Protein AF-A0A2E4YBN7-F1 (afdb_monomer_lite)

Foldseek 3Di:
DPPLVVLLLVQCVVLVVQANQGFLLLFAAKEAELLLQWIGSHPQFDIDHQDPVVCVVALLSSRQPPVSLVCLVCSSVNHHDPRCVQQVCQFPPPPAPDSTGGDVRSSVCSDPLNVVCVCVSRVDHSNPSGQHQYYEYALELDAQWDFVPDALQQYVVRVVVCVVVNFAADPVRDTDNHVVVCVVVSSHGDPDDSVPRSNVVSCVVVCVVRVQSHQEYEYETHALLVDPVSVVVLVVLLVQAHQRYAYEYEHQLADPDVVSLVSVLVSQQSQFDFAKDFDQVDQDPVVRGRIDRGGSYNAYEYEHEFLAADPLRCVSIPSDDRVSSLVSVVCSLVSDQGYAYEYEYDDDPSSVVGVVVVVVSLVVCCVCRAQVNDDWDWAFYDADPNDGDHTDTDHRHGRRHYDDDPPVDPD

pLDDT: mean 93.5, std 8.72, range [34.78, 98.75]

Radius of gyration: 22.35 Å; chains: 1; bounding box: 68×53×53 Å

Secondary structure (DSSP, 8-state):
---HHHHHHHHHHHHHHH-TT--THHHHEEEEETTTTEEESSSSSPPEE--HHHHHH-GGGGT--HHHHHHHHHHHHT---GGGHHHHHHHHSSS--TT-PPPHHHHHHHSGGGGGGHHHHHHS-TT--PPPSEEEEE-----S-EETT--TTT-HHHHHHHHHH--EE-TTS-EES-HHHHHHTT-SPPSS-GGG-HHHHHHHHHHHHHTTT--EEEEESS-GGG-HHHHHHHHHHHHS-EEEEEEEEEE-S--S-HHHHHHHHHHHHHHH--EEEE-TTS-BTTTTBSEEEE-SEEEEEEEEE-SSSHHHHHHHEET--HHHHHHHHHHHHHH-SS-EEEEE----TTTGGGHHHHHHHHHHHHHHHSGGG--PEEE-PPPBTTB-PPPEEE-----EEEE----S---

Sequence (411 aa):
MANYDDDAKLTRDKLNSLSPSMCMAKWLQVSLHLPQGRTHSCYHPPSHPIPLAELKKDPNALHNTVFKLEERKQMKCGDRPEGCQYCWNVEDAPDAPKGGRLSDRHYRSSEWWVKDAWDEVVNNPWDHNITPRYVEVNFNQACNLKCSYCSPHLSTAWEDDVKKHGGFRFSNGTGHNDIDYLRKTGLMPLEVARKDNPYIEAFWKWFPMIYRDLKVFRMTGGEPLMDNNTFKVFDYVNENPNPFLDLSITSNMSPPSPKLMDKFIDKIKALEEIRVWEDPKRFNPDSGNHWYVAPACKHFSLYVSVDGVGKQAEYMRDGLDFDTLYKNCRRVLSETDGTEISFINTFQLLSIPNLRGFLQMILDLREEFGYENQEDKIIQPPDHHGFKHPPFVRKKRQRVWFDIPYLRYPD

Structure (mmCIF, N/CA/C/O backbone):
data_AF-A0A2E4YBN7-F1
#
_entry.id   AF-A0A2E4YBN7-F1
#
loop_
_atom_site.group_PDB
_atom_site.id
_atom_site.type_symbol
_atom_site.label_atom_id
_atom_site.label_alt_id
_atom_site.label_comp_id
_atom_site.label_asym_id
_atom_site.label_entity_id
_atom_site.label_seq_id
_atom_site.pdbx_PDB_ins_code
_atom_site.Cartn_x
_atom_site.Cartn_y
_atom_site.Cartn_z
_atom_site.occupancy
_atom_site.B_iso_or_equiv
_atom_site.auth_seq_id
_atom_site.auth_comp_id
_atom_site.auth_asym_id
_atom_site.auth_atom_id
_atom_site.pdbx_PDB_model_num
ATOM 1 N N . MET A 1 1 ? -17.355 -17.400 2.010 1.00 37.31 1 MET A N 1
ATOM 2 C CA . MET A 1 1 ? -16.082 -16.900 1.450 1.00 37.31 1 MET A CA 1
ATOM 3 C C . MET A 1 1 ? -16.223 -16.934 -0.057 1.00 37.31 1 MET A C 1
ATOM 5 O O . MET A 1 1 ? -16.711 -17.942 -0.553 1.00 37.31 1 MET A O 1
ATOM 9 N N . ALA A 1 2 ? -15.884 -15.855 -0.766 1.00 47.88 2 ALA A N 1
ATOM 10 C CA . ALA A 1 2 ? -15.649 -15.960 -2.205 1.00 47.88 2 ALA A CA 1
ATOM 11 C C . ALA A 1 2 ? -14.592 -17.054 -2.403 1.00 47.88 2 ALA A C 1
ATOM 13 O O . ALA A 1 2 ? -13.613 -17.088 -1.650 1.00 47.88 2 ALA A O 1
ATOM 14 N N . ASN A 1 3 ? -14.836 -18.012 -3.292 1.00 72.38 3 ASN A N 1
ATOM 15 C CA . ASN A 1 3 ? -13.892 -19.100 -3.479 1.00 72.38 3 ASN A CA 1
ATOM 16 C C . ASN A 1 3 ? -12.741 -18.561 -4.333 1.00 72.38 3 ASN A C 1
ATOM 18 O O . ASN A 1 3 ? -12.806 -18.615 -5.555 1.00 72.38 3 ASN A O 1
ATOM 22 N N . TYR A 1 4 ? -11.737 -17.978 -3.670 1.00 79.19 4 TYR A N 1
ATOM 23 C CA . TYR A 1 4 ? -10.591 -17.283 -4.272 1.00 79.19 4 TYR A CA 1
ATOM 24 C C . TYR A 1 4 ? -9.960 -18.072 -5.431 1.00 79.19 4 TYR A C 1
ATOM 26 O O . TYR A 1 4 ? -9.605 -17.515 -6.469 1.00 79.19 4 TYR A O 1
ATOM 34 N N . ASP A 1 5 ? -9.901 -19.396 -5.293 1.00 85.81 5 ASP A N 1
ATOM 35 C CA . ASP A 1 5 ? -9.392 -20.302 -6.318 1.00 85.81 5 ASP A CA 1
ATOM 36 C C . ASP A 1 5 ? -10.338 -20.462 -7.506 1.00 85.81 5 ASP A C 1
ATOM 38 O O . ASP A 1 5 ? -9.888 -20.519 -8.650 1.00 85.81 5 ASP A O 1
ATOM 42 N N . ASP A 1 6 ? -11.641 -20.557 -7.260 1.00 90.38 6 ASP A N 1
ATOM 43 C CA . ASP A 1 6 ? -12.622 -20.709 -8.332 1.00 90.38 6 ASP A CA 1
ATOM 44 C C . ASP A 1 6 ? -12.821 -19.398 -9.091 1.00 90.38 6 ASP A C 1
ATOM 46 O O . ASP A 1 6 ? -12.879 -19.419 -10.320 1.00 90.38 6 ASP A O 1
ATOM 50 N N . ASP A 1 7 ? -12.818 -18.259 -8.397 1.00 92.06 7 ASP A N 1
ATOM 51 C CA . ASP A 1 7 ? -12.851 -16.936 -9.022 1.00 92.06 7 ASP A CA 1
ATOM 52 C C . ASP A 1 7 ? -11.631 -16.741 -9.937 1.00 92.06 7 ASP A C 1
ATOM 54 O O . ASP A 1 7 ? -11.768 -16.258 -11.067 1.00 92.06 7 ASP A O 1
ATOM 58 N N . ALA A 1 8 ? -10.448 -17.198 -9.513 1.00 93.88 8 ALA A N 1
ATOM 59 C CA . ALA A 1 8 ? -9.243 -17.176 -10.335 1.00 93.88 8 ALA A CA 1
ATOM 60 C C . ALA A 1 8 ? -9.324 -18.125 -11.546 1.00 93.88 8 ALA A C 1
ATOM 62 O O . ALA A 1 8 ? -8.913 -17.734 -12.641 1.00 93.88 8 ALA A O 1
ATOM 63 N N . LYS A 1 9 ? -9.888 -19.336 -11.406 1.00 94.81 9 LYS A N 1
ATOM 64 C CA . LYS A 1 9 ? -10.119 -20.261 -12.541 1.00 94.81 9 LYS A CA 1
ATOM 65 C C . LYS A 1 9 ? -11.082 -19.662 -13.566 1.00 94.81 9 LYS A C 1
ATOM 67 O O . LYS A 1 9 ? -10.761 -19.627 -14.751 1.00 94.81 9 LYS A O 1
ATOM 72 N N . LEU A 1 10 ? -12.223 -19.144 -13.111 1.00 94.69 10 LEU A N 1
ATOM 73 C CA . LEU A 1 10 ? -13.209 -18.489 -13.974 1.00 94.69 10 LEU A CA 1
ATOM 74 C C . LEU A 1 10 ? -12.600 -17.271 -14.676 1.00 94.69 10 LEU A C 1
ATOM 76 O O . LEU A 1 10 ? -12.833 -17.041 -15.862 1.00 94.69 10 LEU A O 1
ATOM 80 N N . THR A 1 11 ? -11.791 -16.496 -13.953 1.00 96.00 11 THR A N 1
ATOM 81 C CA . THR A 1 11 ? -11.123 -15.317 -14.506 1.00 96.00 11 THR A CA 1
ATOM 82 C C . THR A 1 11 ? -10.046 -15.688 -15.518 1.00 96.00 11 THR A C 1
ATOM 84 O O . THR A 1 11 ? -9.965 -15.031 -16.552 1.00 96.00 11 THR A O 1
ATOM 87 N N . ARG A 1 12 ? -9.255 -16.746 -15.292 1.00 96.31 12 ARG A N 1
ATOM 88 C CA . ARG A 1 12 ? -8.307 -17.276 -16.289 1.00 96.31 12 ARG A CA 1
ATOM 89 C C . ARG A 1 12 ? -9.011 -17.557 -17.609 1.00 96.31 12 ARG A C 1
ATOM 91 O O . ARG A 1 12 ? -8.544 -17.105 -18.649 1.00 96.31 12 ARG A O 1
ATOM 98 N N . ASP A 1 13 ? -10.126 -18.278 -17.564 1.00 95.56 13 ASP A N 1
ATOM 99 C CA . ASP A 1 13 ? -10.841 -18.676 -18.777 1.00 95.56 13 ASP A CA 1
ATOM 100 C C . ASP A 1 13 ? -11.383 -17.440 -19.519 1.00 95.56 13 ASP A C 1
ATOM 102 O O . ASP A 1 13 ? -11.226 -17.325 -20.737 1.00 95.56 13 ASP A O 1
ATOM 106 N N . LYS A 1 14 ? -11.905 -16.448 -18.781 1.00 96.81 14 LYS A N 1
ATOM 107 C CA . LYS A 1 14 ? -12.300 -15.145 -19.344 1.00 96.81 14 LYS A CA 1
ATOM 108 C C . LYS A 1 14 ? -11.125 -14.391 -19.966 1.00 96.81 14 LYS A C 1
ATOM 110 O O . LYS A 1 14 ? -11.251 -13.901 -21.083 1.00 96.81 14 LYS A O 1
ATOM 115 N N . LEU A 1 15 ? -9.988 -14.299 -19.279 1.00 97.44 15 LEU A N 1
ATOM 116 C CA . LEU A 1 15 ? -8.795 -13.621 -19.792 1.00 97.44 15 LEU A CA 1
ATOM 117 C C . LEU A 1 15 ? -8.295 -14.285 -21.073 1.00 97.44 15 LEU A C 1
ATOM 119 O O . LEU A 1 15 ? -8.111 -13.597 -22.071 1.00 97.44 15 LEU A O 1
ATOM 123 N N . ASN A 1 16 ? -8.160 -15.611 -21.070 1.00 96.12 16 ASN A N 1
ATOM 124 C CA . ASN A 1 16 ? -7.672 -16.372 -22.218 1.00 96.12 16 ASN A CA 1
ATOM 125 C C . ASN A 1 16 ? -8.618 -16.292 -23.427 1.00 96.12 16 ASN A C 1
ATOM 127 O O . ASN A 1 16 ? -8.151 -16.398 -24.557 1.00 96.12 16 ASN A O 1
ATOM 131 N N . SER A 1 17 ? -9.921 -16.065 -23.209 1.00 96.44 17 SER A N 1
ATOM 132 C CA . SER A 1 17 ? -10.873 -15.797 -24.298 1.00 96.44 17 SER A CA 1
ATOM 133 C C . SER A 1 17 ? -10.663 -14.439 -24.982 1.00 96.44 17 SER A C 1
ATOM 135 O O . SER A 1 17 ? -11.052 -14.274 -26.134 1.00 96.44 17 SER A O 1
ATOM 137 N N . LEU A 1 18 ? -10.033 -13.480 -24.291 1.00 97.12 18 LEU A N 1
ATOM 138 C CA . LEU A 1 18 ? -9.655 -12.175 -24.841 1.00 97.12 18 LEU A CA 1
ATOM 139 C C . LEU A 1 18 ? -8.278 -12.240 -25.508 1.00 97.12 18 LEU A C 1
ATOM 141 O O . LEU A 1 18 ? -8.097 -11.764 -26.624 1.00 97.12 18 LEU A O 1
ATOM 145 N N . SER A 1 19 ? -7.302 -12.796 -24.792 1.00 97.50 19 SER A N 1
ATOM 146 C CA . SER A 1 19 ? -5.936 -13.033 -25.250 1.00 97.50 19 SER A CA 1
ATOM 147 C C . SER A 1 19 ? -5.222 -13.970 -24.263 1.00 97.50 19 SER A C 1
ATOM 149 O O . SER A 1 19 ? -5.397 -13.822 -23.048 1.00 97.50 19 SER A O 1
ATOM 151 N N . PRO A 1 20 ? -4.360 -14.893 -24.732 1.00 96.06 20 PRO A N 1
ATOM 152 C CA . PRO A 1 20 ? -3.637 -15.827 -23.863 1.00 96.06 20 PRO A CA 1
ATOM 153 C C . PRO A 1 20 ? -2.714 -15.146 -22.835 1.00 96.06 20 PRO A C 1
ATOM 155 O O . PRO A 1 20 ? -2.338 -15.777 -21.849 1.00 96.06 20 PRO A O 1
ATOM 158 N N . SER A 1 21 ? -2.356 -13.873 -23.032 1.00 97.19 21 SER A N 1
ATOM 159 C CA . SER A 1 21 ? -1.485 -13.100 -22.137 1.00 97.19 21 SER A CA 1
ATOM 160 C C . SER A 1 21 ? -2.210 -11.996 -21.354 1.00 97.19 21 SER A C 1
ATOM 162 O O . SER A 1 21 ? -1.570 -11.250 -20.608 1.00 97.19 21 SER A O 1
ATOM 164 N N . MET A 1 22 ? -3.540 -11.887 -21.476 1.00 97.75 22 MET A N 1
ATOM 165 C CA . MET A 1 22 ? -4.321 -10.809 -20.861 1.00 97.75 22 MET A CA 1
ATOM 166 C C . MET A 1 22 ? -4.213 -10.801 -19.324 1.00 97.75 22 MET A C 1
ATOM 168 O O . MET A 1 22 ? -4.217 -11.848 -18.668 1.00 97.75 22 MET A O 1
ATOM 172 N N . CYS A 1 23 ? -4.157 -9.605 -18.731 1.00 97.25 23 CYS A N 1
ATOM 173 C CA . CYS A 1 23 ? -4.091 -9.394 -17.282 1.00 97.25 23 CYS A CA 1
ATOM 174 C C . CYS A 1 23 ? -4.706 -8.044 -16.896 1.00 97.25 23 CYS A C 1
ATOM 176 O O . CYS A 1 23 ? -4.178 -7.006 -17.282 1.00 97.25 23 CYS A O 1
ATOM 178 N N . MET A 1 24 ? -5.753 -8.022 -16.066 1.00 97.75 24 MET A N 1
ATOM 179 C CA . MET A 1 24 ? -6.410 -6.765 -15.674 1.00 97.75 24 MET A CA 1
ATOM 180 C C . MET A 1 24 ? -5.538 -5.883 -14.776 1.00 97.75 24 MET A C 1
ATOM 182 O O . MET A 1 24 ? -5.597 -4.656 -14.869 1.00 97.75 24 MET A O 1
ATOM 186 N N . ALA A 1 25 ? -4.660 -6.475 -13.960 1.00 96.31 25 ALA A N 1
ATOM 187 C CA . ALA A 1 25 ? -3.749 -5.709 -13.106 1.00 96.31 25 ALA A CA 1
ATOM 188 C C . ALA A 1 25 ? -2.813 -4.795 -13.919 1.00 96.31 25 ALA A C 1
ATOM 190 O O . ALA A 1 25 ? -2.469 -3.710 -13.460 1.00 96.31 25 ALA A O 1
ATOM 191 N N . LYS A 1 26 ? -2.467 -5.161 -15.164 1.00 96.31 26 LYS A N 1
ATOM 192 C CA . LYS A 1 26 ? -1.614 -4.332 -16.036 1.00 96.31 26 LYS A CA 1
ATOM 193 C C . LYS A 1 26 ? -2.238 -2.964 -16.365 1.00 96.31 26 LYS A C 1
ATOM 195 O O . LYS A 1 26 ? -1.508 -1.990 -16.586 1.00 96.31 26 LYS A O 1
ATOM 200 N N . TRP A 1 27 ? -3.570 -2.889 -16.356 1.00 97.50 27 TRP A N 1
ATOM 201 C CA . TRP A 1 27 ? -4.354 -1.671 -16.571 1.00 97.50 27 TRP A CA 1
ATOM 202 C C . TRP A 1 27 ? -4.788 -0.998 -15.274 1.00 97.50 27 TRP A C 1
ATOM 204 O O . TRP A 1 27 ? -4.838 0.223 -15.225 1.00 97.50 27 TRP A O 1
ATOM 214 N N . LEU A 1 28 ? -5.133 -1.765 -14.242 1.00 98.12 28 LEU A N 1
ATOM 215 C CA . LEU A 1 28 ? -5.901 -1.244 -13.107 1.00 98.12 28 LEU A CA 1
ATOM 216 C C . LEU A 1 28 ? -5.103 -1.113 -11.810 1.00 98.12 28 LEU A C 1
ATOM 218 O O . LEU A 1 28 ? -5.608 -0.522 -10.856 1.00 98.12 28 LEU A O 1
ATOM 222 N N . GLN A 1 29 ? -3.878 -1.630 -11.763 1.00 97.88 29 GLN A N 1
ATOM 223 C CA . GLN A 1 29 ? -3.002 -1.518 -10.607 1.00 97.88 29 GLN A CA 1
ATOM 224 C C . GLN A 1 29 ? -1.746 -0.712 -10.948 1.00 97.88 29 GLN A C 1
ATOM 226 O O . GLN A 1 29 ? -1.233 -0.757 -12.068 1.00 97.88 29 GLN A O 1
ATOM 231 N N . VAL A 1 30 ? -1.250 0.040 -9.965 1.00 98.06 30 VAL A N 1
ATOM 232 C CA . VAL A 1 30 ? 0.041 0.720 -10.037 1.00 98.06 30 VAL A CA 1
ATOM 233 C C . VAL A 1 30 ? 0.743 0.745 -8.693 1.00 98.06 30 VAL A C 1
ATOM 235 O O . VAL A 1 30 ? 0.129 1.017 -7.666 1.00 98.06 30 VAL A O 1
ATOM 238 N N . SER A 1 31 ? 2.047 0.505 -8.730 1.00 97.81 31 SER A N 1
ATOM 239 C CA . SER A 1 31 ? 2.972 0.743 -7.632 1.00 97.81 31 SER A CA 1
ATOM 240 C C . SER A 1 31 ? 3.900 1.895 -8.016 1.00 97.81 31 SER A C 1
ATOM 242 O O . SER A 1 31 ? 4.451 1.926 -9.124 1.00 97.81 31 SER A O 1
ATOM 244 N N . LEU A 1 32 ? 4.031 2.873 -7.123 1.00 98.31 32 LEU A N 1
ATOM 245 C CA . LEU A 1 32 ? 4.785 4.108 -7.317 1.00 98.31 32 LEU A CA 1
ATOM 246 C C . LEU A 1 32 ? 5.947 4.183 -6.328 1.00 98.31 32 LEU A C 1
ATOM 248 O O . LEU A 1 32 ? 5.743 4.161 -5.118 1.00 98.31 32 LEU A O 1
ATOM 252 N N . HIS A 1 33 ? 7.155 4.362 -6.855 1.00 97.19 33 HIS A N 1
ATOM 253 C CA . HIS A 1 33 ? 8.383 4.592 -6.094 1.00 97.19 33 HIS A CA 1
ATOM 254 C C . HIS A 1 33 ? 8.826 6.032 -6.332 1.00 97.19 33 HIS A C 1
ATOM 256 O O . HIS A 1 33 ? 9.701 6.313 -7.156 1.00 97.19 33 HIS A O 1
ATOM 262 N N . LEU A 1 34 ? 8.143 6.971 -5.673 1.00 97.50 34 LEU A N 1
ATOM 263 C CA . LEU A 1 34 ? 8.324 8.406 -5.910 1.00 97.50 34 LEU A CA 1
ATOM 264 C C . LEU A 1 34 ? 9.724 8.938 -5.551 1.00 97.50 34 LEU A C 1
ATOM 266 O O . LEU A 1 34 ? 10.172 9.859 -6.240 1.00 97.50 34 LEU A O 1
ATOM 270 N N . PRO A 1 35 ? 10.459 8.397 -4.553 1.00 95.88 35 PRO A N 1
ATOM 271 C CA . PRO A 1 35 ? 11.824 8.844 -4.273 1.00 95.88 35 PRO A CA 1
ATOM 272 C C . PRO A 1 35 ? 12.764 8.645 -5.465 1.00 95.88 35 PRO A C 1
ATOM 274 O O . PRO A 1 35 ? 13.605 9.500 -5.723 1.00 95.88 35 PRO A O 1
ATOM 277 N N . GLN A 1 36 ? 12.589 7.552 -6.209 1.00 94.88 36 GLN A N 1
ATOM 278 C CA . GLN A 1 36 ? 13.379 7.195 -7.390 1.00 94.88 36 GLN A CA 1
ATOM 279 C C . GLN A 1 36 ? 12.751 7.669 -8.707 1.00 94.88 36 GLN A C 1
ATOM 281 O O . GLN A 1 36 ? 13.415 7.670 -9.741 1.00 94.88 36 GLN A O 1
ATOM 286 N N . GLY A 1 37 ? 11.462 8.019 -8.703 1.00 96.94 37 GLY A N 1
ATOM 287 C CA . GLY A 1 37 ? 10.728 8.333 -9.925 1.00 96.94 37 GLY A CA 1
ATOM 288 C C . GLY A 1 37 ? 10.410 7.117 -10.780 1.00 96.94 37 GLY A C 1
ATOM 289 O O . GLY A 1 37 ? 10.557 7.171 -12.001 1.00 96.94 37 GLY A O 1
ATOM 290 N N . ARG A 1 38 ? 10.028 5.999 -10.155 1.00 97.38 38 ARG A N 1
ATOM 291 C CA . ARG A 1 38 ? 9.787 4.728 -10.853 1.00 97.38 38 ARG A CA 1
ATOM 292 C C . ARG A 1 38 ? 8.376 4.209 -10.627 1.00 97.38 38 ARG A C 1
ATOM 294 O O . ARG A 1 38 ? 7.726 4.541 -9.637 1.00 97.38 38 ARG A O 1
ATOM 301 N N . THR A 1 39 ? 7.910 3.358 -11.533 1.00 97.88 39 THR A N 1
ATOM 302 C CA . THR A 1 39 ? 6.583 2.742 -11.453 1.00 97.88 39 THR A CA 1
ATOM 303 C C . THR A 1 39 ? 6.558 1.340 -12.060 1.00 97.88 39 THR A C 1
ATOM 305 O O . THR A 1 39 ? 7.460 0.970 -12.800 1.00 97.88 39 THR A O 1
ATOM 308 N N . HIS A 1 40 ? 5.525 0.559 -11.744 1.00 96.62 40 HIS A N 1
ATOM 309 C CA . HIS A 1 40 ? 5.135 -0.686 -12.420 1.00 96.62 40 HIS A CA 1
ATOM 310 C C . HIS A 1 40 ? 3.649 -0.990 -12.132 1.00 96.62 40 HIS A C 1
ATOM 312 O O . HIS A 1 40 ? 3.051 -0.347 -11.271 1.00 96.62 40 HIS A O 1
ATOM 318 N N . SER A 1 41 ? 3.011 -1.904 -12.879 1.00 93.19 41 SER A N 1
ATOM 319 C CA . SER A 1 41 ? 1.549 -2.137 -12.781 1.00 93.19 41 SER A CA 1
ATOM 320 C C . SER A 1 41 ? 1.106 -3.236 -11.798 1.00 93.19 41 SER A C 1
ATOM 322 O O . SER A 1 41 ? -0.075 -3.398 -11.549 1.00 93.19 41 SER A O 1
ATOM 324 N N . CYS A 1 42 ? 2.009 -4.049 -11.258 1.00 89.69 42 CYS A N 1
ATOM 325 C CA . CYS A 1 42 ? 1.694 -5.086 -10.254 1.00 89.69 42 CYS A CA 1
ATOM 326 C C . CYS A 1 42 ? 2.829 -5.099 -9.221 1.00 89.69 42 CYS A C 1
ATOM 328 O O . CYS A 1 42 ? 3.397 -4.046 -9.014 1.00 89.69 42 CYS A O 1
ATOM 330 N N . TYR A 1 43 ? 3.218 -6.215 -8.609 1.00 85.94 43 TYR A N 1
ATOM 331 C CA . TYR A 1 43 ? 4.422 -6.314 -7.762 1.00 85.94 43 TYR A CA 1
ATOM 332 C C . TYR A 1 43 ? 5.541 -7.164 -8.380 1.00 85.94 43 TYR A C 1
ATOM 334 O O . TYR A 1 43 ? 6.674 -7.092 -7.922 1.00 85.94 43 TYR A O 1
ATOM 342 N N . HIS A 1 44 ? 5.247 -7.921 -9.442 1.00 89.50 44 HIS A N 1
ATOM 343 C CA . HIS A 1 44 ? 6.235 -8.761 -10.133 1.00 89.50 44 HIS A CA 1
ATOM 344 C C . HIS A 1 44 ? 7.072 -8.061 -11.199 1.00 89.50 44 HIS A C 1
ATOM 346 O O . HIS A 1 44 ? 8.265 -8.352 -11.273 1.00 89.50 44 HIS A O 1
ATOM 352 N N . PRO A 1 45 ? 6.501 -7.184 -12.052 1.00 92.94 45 PRO A N 1
ATOM 353 C CA . PRO A 1 45 ? 7.301 -6.566 -13.091 1.00 92.94 45 PRO A CA 1
ATOM 354 C C . PRO A 1 45 ? 8.401 -5.688 -12.506 1.00 92.94 45 PRO A C 1
ATOM 356 O O . PRO A 1 45 ? 8.141 -4.984 -11.525 1.00 92.94 45 PRO A O 1
ATOM 359 N N . PRO A 1 46 ? 9.601 -5.680 -13.113 1.00 93.00 46 PRO A N 1
ATOM 360 C CA . PRO A 1 46 ? 10.637 -4.749 -12.711 1.00 93.00 46 PRO A CA 1
ATOM 361 C C . PRO A 1 46 ? 10.097 -3.325 -12.832 1.00 93.00 46 PRO A C 1
ATOM 363 O O . PRO A 1 46 ? 9.399 -2.981 -13.787 1.00 93.00 46 PRO A O 1
ATOM 366 N N . SER A 1 47 ? 10.415 -2.487 -11.848 1.00 95.31 47 SER A N 1
ATOM 367 C CA . SER A 1 47 ? 10.079 -1.070 -11.938 1.00 95.31 47 SER A CA 1
ATOM 368 C C . SER A 1 47 ? 10.839 -0.423 -13.093 1.00 95.31 47 SER A C 1
ATOM 370 O O . SER A 1 47 ? 12.001 -0.756 -13.336 1.00 95.31 47 SER A O 1
ATOM 372 N N . HIS A 1 48 ? 10.232 0.553 -13.761 1.00 96.06 48 HIS A N 1
ATOM 373 C CA . HIS A 1 48 ? 10.881 1.369 -14.788 1.00 96.06 48 HIS A CA 1
ATOM 374 C C . HIS A 1 48 ? 10.784 2.862 -14.449 1.00 96.06 48 HIS A C 1
ATOM 376 O O . HIS A 1 48 ? 9.896 3.262 -13.688 1.00 96.06 48 HIS A O 1
ATOM 382 N N . PRO A 1 49 ? 11.693 3.703 -14.977 1.00 97.00 49 PRO A N 1
ATOM 383 C CA . PRO A 1 49 ? 11.629 5.147 -14.781 1.00 97.00 49 PRO A CA 1
ATOM 384 C C . PRO A 1 49 ? 10.352 5.747 -15.376 1.00 97.00 49 PRO A C 1
ATOM 386 O O . PRO A 1 49 ? 9.935 5.368 -16.468 1.00 97.00 49 PRO A O 1
ATOM 389 N N . ILE A 1 50 ? 9.774 6.728 -14.689 1.00 98.25 50 ILE A N 1
ATOM 390 C CA . ILE A 1 50 ? 8.695 7.571 -15.207 1.00 98.25 50 ILE A CA 1
ATOM 391 C C . ILE A 1 50 ? 9.353 8.732 -15.965 1.00 98.25 50 ILE A C 1
ATOM 393 O O . ILE A 1 50 ? 10.018 9.559 -15.337 1.00 98.25 50 ILE A O 1
ATOM 397 N N . PRO A 1 51 ? 9.212 8.848 -17.296 1.00 97.81 51 PRO A N 1
ATOM 398 C CA . PRO A 1 51 ? 9.917 9.894 -18.028 1.00 97.81 51 PRO A CA 1
ATOM 399 C C . PRO A 1 51 ? 9.418 11.291 -17.638 1.00 97.81 51 PRO A C 1
ATOM 401 O O . PRO A 1 51 ? 8.239 11.609 -17.785 1.00 97.81 51 PRO A O 1
ATOM 404 N N . LEU A 1 52 ? 10.324 12.174 -17.200 1.00 97.56 52 LEU A N 1
ATOM 405 C CA . LEU A 1 52 ? 9.971 13.548 -16.806 1.00 97.56 52 LEU A CA 1
ATOM 406 C C . LEU A 1 52 ? 9.292 14.336 -17.935 1.00 97.56 52 LEU A C 1
ATOM 408 O O . LEU A 1 52 ? 8.477 15.214 -17.668 1.00 97.56 52 LEU A O 1
ATOM 412 N N . ALA A 1 53 ? 9.621 14.041 -19.195 1.00 97.94 53 ALA A N 1
ATOM 413 C CA . ALA A 1 53 ? 8.980 14.667 -20.348 1.00 97.94 53 ALA A CA 1
ATOM 414 C C . ALA A 1 53 ? 7.510 14.245 -20.512 1.00 97.94 53 ALA A C 1
ATOM 416 O O . ALA A 1 53 ? 6.702 15.064 -20.943 1.00 97.94 53 ALA A O 1
ATOM 417 N N . GLU A 1 54 ? 7.159 13.003 -20.163 1.00 97.75 54 GLU A N 1
ATOM 418 C CA . GLU A 1 54 ? 5.766 12.538 -20.129 1.00 97.75 54 GLU A CA 1
ATOM 419 C C . GLU A 1 54 ? 5.037 13.158 -18.932 1.00 97.75 54 GLU A C 1
ATOM 421 O O . GLU A 1 54 ? 3.986 13.768 -19.102 1.00 97.75 54 GLU A O 1
ATOM 426 N N . LEU A 1 55 ? 5.657 13.120 -17.748 1.00 97.50 55 LEU A N 1
ATOM 427 C CA . LEU A 1 55 ? 5.086 13.653 -16.508 1.00 97.50 55 LEU A CA 1
ATOM 428 C C . LEU A 1 55 ? 4.792 15.158 -16.563 1.00 97.50 55 LEU A C 1
ATOM 430 O O . LEU A 1 55 ? 3.785 15.616 -16.031 1.00 97.50 55 LEU A O 1
ATOM 434 N N . LYS A 1 56 ? 5.665 15.937 -17.215 1.00 96.56 56 LYS A N 1
ATOM 435 C CA . LYS A 1 56 ? 5.456 17.379 -17.428 1.00 96.56 56 LYS A CA 1
ATOM 436 C C . LYS A 1 56 ? 4.255 17.676 -18.325 1.00 96.56 56 LYS A C 1
ATOM 438 O O . LYS A 1 56 ? 3.685 18.755 -18.202 1.00 96.56 56 LYS A O 1
ATOM 443 N N . LYS A 1 57 ? 3.911 16.766 -19.242 1.00 96.62 57 LYS A N 1
ATOM 444 C CA . LYS A 1 57 ? 2.763 16.920 -20.146 1.00 96.62 57 LYS A CA 1
ATOM 445 C C . LYS A 1 57 ? 1.463 16.533 -19.453 1.00 96.62 57 LYS A C 1
ATOM 447 O O . LYS A 1 57 ? 0.489 17.267 -19.567 1.00 96.62 57 LYS A O 1
ATOM 452 N N . ASP A 1 58 ? 1.462 15.405 -18.748 1.00 96.25 58 ASP A N 1
ATOM 453 C CA . ASP A 1 58 ? 0.294 14.901 -18.029 1.00 96.25 58 ASP A CA 1
ATOM 454 C C . ASP A 1 58 ? 0.738 14.140 -16.762 1.00 96.25 58 ASP A C 1
ATOM 456 O O . ASP A 1 58 ? 1.495 13.166 -16.866 1.00 96.25 58 ASP A O 1
ATOM 460 N N . PRO A 1 59 ? 0.265 14.522 -15.557 1.00 97.25 59 PRO A N 1
ATOM 461 C CA . PRO A 1 59 ? 0.547 13.773 -14.335 1.00 97.25 59 PRO A CA 1
ATOM 462 C C . PRO A 1 59 ? 0.035 12.317 -14.373 1.00 97.25 59 PRO A C 1
ATOM 464 O O . PRO A 1 59 ? 0.545 11.483 -13.624 1.00 97.25 59 PRO A O 1
ATOM 467 N N . ASN A 1 60 ? -0.882 11.957 -15.283 1.00 96.12 60 ASN A N 1
ATOM 468 C CA . ASN A 1 60 ? -1.271 10.562 -15.528 1.00 96.12 60 ASN A CA 1
ATOM 469 C C . ASN A 1 60 ? -0.113 9.670 -15.982 1.00 96.12 60 ASN A C 1
ATOM 471 O O . ASN A 1 60 ? -0.234 8.450 -15.876 1.00 96.12 60 ASN A O 1
ATOM 475 N N . ALA A 1 61 ? 1.023 10.226 -16.415 1.00 97.50 61 ALA A N 1
ATOM 476 C CA . ALA A 1 61 ? 2.230 9.449 -16.691 1.00 97.50 61 ALA A CA 1
ATOM 477 C C . ALA A 1 61 ? 2.720 8.646 -15.467 1.00 97.50 61 ALA A C 1
ATOM 479 O O . ALA A 1 61 ? 3.451 7.678 -15.640 1.00 97.50 61 ALA A O 1
ATOM 480 N N . LEU A 1 62 ? 2.282 8.965 -14.240 1.00 98.19 62 LEU A N 1
ATOM 481 C CA . LEU A 1 62 ? 2.498 8.100 -13.070 1.00 98.19 62 LEU A CA 1
ATOM 482 C C . LEU A 1 62 ? 1.962 6.670 -13.293 1.00 98.19 62 LEU A C 1
ATOM 484 O O . LEU A 1 62 ? 2.561 5.696 -12.836 1.00 98.19 62 LEU A O 1
ATOM 488 N N . HIS A 1 63 ? 0.861 6.522 -14.036 1.00 97.69 63 HIS A N 1
ATOM 489 C CA . HIS A 1 63 ? 0.244 5.231 -14.345 1.00 97.69 63 HIS A CA 1
ATOM 490 C C . HIS A 1 63 ? 0.314 4.844 -15.825 1.00 97.69 63 HIS A C 1
ATOM 492 O O . HIS A 1 63 ? 0.559 3.682 -16.140 1.00 97.69 63 HIS A O 1
ATOM 498 N N . ASN A 1 64 ? 0.146 5.802 -16.732 1.00 96.94 64 ASN A N 1
ATOM 499 C CA . ASN A 1 64 ? -0.016 5.585 -18.169 1.00 96.94 64 ASN A CA 1
ATOM 500 C C . ASN A 1 64 ? 1.230 6.012 -18.966 1.00 96.94 64 ASN A C 1
ATOM 502 O O . ASN A 1 64 ? 1.116 6.672 -19.993 1.00 96.94 64 ASN A O 1
ATOM 506 N N . THR A 1 65 ? 2.428 5.634 -18.500 1.00 97.31 65 THR A N 1
ATOM 507 C CA . THR A 1 65 ? 3.675 5.819 -19.273 1.00 97.31 65 THR A CA 1
ATOM 508 C C . THR A 1 65 ? 3.595 5.109 -20.624 1.00 97.31 65 THR A C 1
ATOM 510 O O . THR A 1 65 ? 3.068 3.991 -20.667 1.00 97.31 65 THR A O 1
ATOM 513 N N . VAL A 1 66 ? 4.247 5.639 -21.663 1.00 97.12 66 VAL A N 1
ATOM 514 C CA . VAL A 1 66 ? 4.355 4.982 -22.985 1.00 97.12 66 VAL A CA 1
ATOM 515 C C . VAL A 1 66 ? 4.838 3.531 -22.867 1.00 97.12 66 VAL A C 1
ATOM 517 O O . VAL A 1 66 ? 4.274 2.644 -23.502 1.00 97.12 66 VAL A O 1
ATOM 520 N N . PHE A 1 67 ? 5.810 3.267 -21.986 1.00 96.75 67 PHE A N 1
ATOM 521 C CA . PHE A 1 67 ? 6.311 1.915 -21.706 1.00 96.75 67 PHE A CA 1
ATOM 522 C C . PHE A 1 67 ? 5.187 0.935 -21.319 1.00 96.75 67 PHE A C 1
ATOM 524 O O . PHE A 1 67 ? 5.018 -0.106 -21.948 1.00 96.75 67 PHE A O 1
ATOM 531 N N . LYS A 1 68 ? 4.365 1.290 -20.323 1.00 96.69 68 LYS A N 1
ATOM 532 C CA . LYS A 1 68 ? 3.232 0.459 -19.878 1.00 96.69 68 LYS A CA 1
ATOM 533 C C . LYS A 1 68 ? 2.167 0.294 -20.957 1.00 96.69 68 LYS A C 1
ATOM 535 O O . LYS A 1 68 ? 1.558 -0.770 -21.029 1.00 96.69 68 LYS A O 1
ATOM 540 N N . LEU A 1 69 ? 1.913 1.332 -21.757 1.00 97.19 69 LEU A N 1
ATOM 541 C CA . LEU A 1 69 ? 0.943 1.254 -22.850 1.00 97.19 69 LEU A CA 1
ATOM 542 C C . LEU A 1 69 ? 1.397 0.240 -23.913 1.00 97.19 69 LEU A C 1
ATOM 544 O O . LEU A 1 69 ? 0.593 -0.584 -24.343 1.00 97.19 69 LEU A O 1
ATOM 548 N N . GLU A 1 70 ? 2.685 0.195 -24.257 1.00 97.25 70 GLU A N 1
ATOM 549 C CA . GLU A 1 70 ? 3.196 -0.817 -25.194 1.00 97.25 70 GLU A CA 1
ATOM 550 C C . GLU A 1 70 ? 3.096 -2.242 -24.622 1.00 97.25 70 GLU A C 1
ATOM 552 O O . GLU A 1 70 ? 2.742 -3.178 -25.334 1.00 97.25 70 GLU A O 1
ATOM 557 N N . GLU A 1 71 ? 3.311 -2.436 -23.319 1.00 97.06 71 GLU A N 1
ATOM 558 C CA . GLU A 1 71 ? 3.093 -3.752 -22.701 1.00 97.06 71 GLU A CA 1
ATOM 559 C C . GLU A 1 71 ? 1.606 -4.162 -22.688 1.00 97.06 71 GLU A C 1
ATOM 561 O O . GLU A 1 71 ? 1.281 -5.344 -22.817 1.00 97.06 71 GLU A O 1
ATOM 566 N N . ARG A 1 72 ? 0.682 -3.202 -22.552 1.00 97.56 72 ARG A N 1
ATOM 567 C CA . ARG A 1 72 ? -0.768 -3.442 -22.691 1.00 97.56 72 ARG A CA 1
ATOM 568 C C . ARG A 1 72 ? -1.127 -3.856 -24.117 1.00 97.56 72 ARG A C 1
ATOM 570 O O . ARG A 1 72 ? -1.960 -4.741 -24.305 1.00 97.56 72 ARG A O 1
ATOM 577 N N . LYS A 1 73 ? -0.485 -3.250 -25.117 1.00 98.12 73 LYS A N 1
ATOM 578 C CA . LYS A 1 73 ? -0.630 -3.622 -26.528 1.00 98.12 73 LYS A CA 1
ATOM 579 C C . LYS A 1 73 ? -0.148 -5.044 -26.789 1.00 98.12 73 LYS A C 1
ATOM 581 O O . LYS A 1 73 ? -0.913 -5.817 -27.352 1.00 98.12 73 LYS A O 1
ATOM 586 N N . GLN A 1 74 ? 1.047 -5.405 -26.312 1.00 98.19 74 GLN A N 1
ATOM 587 C CA . GLN A 1 74 ? 1.556 -6.784 -26.366 1.00 98.19 74 GLN A CA 1
ATOM 588 C C . GLN A 1 74 ? 0.517 -7.765 -25.812 1.00 98.19 74 GLN A C 1
ATOM 590 O O . GLN A 1 74 ? 0.119 -8.703 -26.498 1.00 98.19 74 GLN A O 1
ATOM 595 N N . MET A 1 75 ? -0.028 -7.479 -24.623 1.00 97.50 75 MET A N 1
ATOM 596 C CA . MET A 1 75 ? -1.067 -8.317 -24.022 1.00 97.50 75 MET A CA 1
ATOM 597 C C . MET A 1 75 ? -2.348 -8.400 -24.863 1.00 97.50 75 MET A C 1
ATOM 599 O O . MET A 1 75 ? -2.916 -9.482 -24.977 1.00 97.50 75 MET A O 1
ATOM 603 N N . LYS A 1 76 ? -2.812 -7.310 -25.492 1.00 96.62 76 LYS A N 1
ATOM 604 C CA . LYS A 1 76 ? -3.966 -7.370 -26.413 1.00 96.62 76 LYS A CA 1
ATOM 605 C C . LYS A 1 76 ? -3.663 -8.146 -27.701 1.00 96.62 76 LYS A C 1
ATOM 607 O O . LYS A 1 76 ? -4.577 -8.738 -28.262 1.00 96.62 76 LYS A O 1
ATOM 612 N N . CYS A 1 77 ? -2.409 -8.170 -28.149 1.00 97.19 77 CYS A N 1
ATOM 613 C CA . CYS A 1 77 ? -1.965 -8.901 -29.338 1.00 97.19 77 CYS A CA 1
ATOM 614 C C . CYS A 1 77 ? -1.668 -10.391 -29.086 1.00 97.19 77 CYS A C 1
ATOM 616 O O . CYS A 1 77 ? -1.414 -11.116 -30.042 1.00 97.19 77 CYS A O 1
ATOM 618 N N . GLY A 1 78 ? -1.729 -10.863 -27.835 1.00 97.75 78 GLY A N 1
ATOM 619 C CA . GLY A 1 78 ? -1.391 -12.247 -27.478 1.00 97.75 78 GLY A CA 1
ATOM 620 C C . GLY A 1 78 ? 0.067 -12.457 -27.077 1.00 97.75 78 GLY A C 1
ATOM 621 O O . GLY A 1 78 ? 0.433 -13.561 -26.672 1.00 97.75 78 GLY A O 1
ATOM 622 N N . ASP A 1 79 ? 0.883 -11.405 -27.117 1.00 98.19 79 ASP A N 1
ATOM 623 C CA . ASP A 1 79 ? 2.287 -11.448 -26.728 1.00 98.19 79 ASP A CA 1
ATOM 624 C C . ASP A 1 79 ? 2.431 -11.363 -25.207 1.00 98.19 79 ASP A C 1
ATOM 626 O O . ASP A 1 79 ? 1.638 -10.716 -24.515 1.00 98.19 79 ASP A O 1
ATOM 630 N N . ARG A 1 80 ? 3.457 -12.023 -24.669 1.00 97.69 80 ARG A N 1
ATOM 631 C CA . ARG A 1 80 ? 3.779 -12.042 -23.238 1.00 97.69 80 ARG A CA 1
ATOM 632 C C . ARG A 1 80 ? 4.864 -11.000 -22.936 1.00 97.69 80 ARG A C 1
ATOM 634 O O . ARG A 1 80 ? 6.006 -11.224 -23.330 1.00 97.69 80 ARG A O 1
ATOM 641 N N . PRO A 1 81 ? 4.566 -9.905 -22.206 1.00 97.12 81 PRO A N 1
ATOM 642 C CA . PRO A 1 81 ? 5.598 -8.944 -21.829 1.00 97.12 81 PRO A CA 1
ATOM 643 C C . PRO A 1 81 ? 6.689 -9.571 -20.965 1.00 97.12 81 PRO A C 1
ATOM 645 O O . PRO A 1 81 ? 6.383 -10.273 -19.995 1.00 97.12 81 PRO A O 1
ATOM 648 N N . GLU A 1 82 ? 7.948 -9.261 -21.280 1.00 95.88 82 GLU A N 1
ATOM 649 C CA . GLU A 1 82 ? 9.138 -9.788 -20.594 1.00 95.88 82 GLU A CA 1
ATOM 650 C C . GLU A 1 82 ? 9.108 -9.496 -19.087 1.00 95.88 82 GLU A C 1
ATOM 652 O O . GLU A 1 82 ? 9.385 -10.367 -18.266 1.00 95.88 82 GLU A O 1
ATOM 657 N N . GLY A 1 83 ? 8.656 -8.301 -18.692 1.00 93.50 83 GLY A N 1
ATOM 658 C CA . GLY A 1 83 ? 8.534 -7.934 -17.281 1.00 93.50 83 GLY A CA 1
ATOM 659 C C . GLY A 1 83 ? 7.583 -8.836 -16.480 1.00 93.50 83 GLY A C 1
ATOM 660 O O . GLY A 1 83 ? 7.668 -8.891 -15.261 1.00 93.50 83 GLY A O 1
ATOM 661 N N . CYS A 1 84 ? 6.685 -9.582 -17.123 1.00 96.81 84 CYS A N 1
ATOM 662 C CA . CYS A 1 84 ? 5.732 -10.466 -16.449 1.00 96.81 84 CYS A CA 1
ATOM 663 C C . CYS A 1 84 ? 6.235 -11.916 -16.288 1.00 96.81 84 CYS A C 1
ATOM 665 O O . CYS A 1 84 ? 5.440 -12.791 -15.937 1.00 96.81 84 CYS A O 1
ATOM 667 N N . GLN A 1 85 ? 7.540 -12.165 -16.474 1.00 95.88 85 GLN A N 1
ATOM 668 C CA . GLN A 1 85 ? 8.147 -13.504 -16.486 1.00 95.88 85 GLN A CA 1
ATOM 669 C C . GLN A 1 85 ? 7.831 -14.369 -15.264 1.00 95.88 85 GLN A C 1
ATOM 671 O O . GLN A 1 85 ? 7.704 -15.579 -15.408 1.00 95.88 85 GLN A O 1
ATOM 676 N N . TYR A 1 86 ? 7.644 -13.784 -14.076 1.00 94.56 86 TYR A N 1
ATOM 677 C CA . TYR A 1 86 ? 7.225 -14.553 -12.901 1.00 94.56 86 TYR A CA 1
ATOM 678 C C . TYR A 1 86 ? 5.928 -15.337 -13.160 1.00 94.56 86 TYR A C 1
ATOM 680 O O . TYR A 1 86 ? 5.863 -16.535 -12.900 1.00 94.56 86 TYR A O 1
ATOM 688 N N . CYS A 1 87 ? 4.907 -14.682 -13.723 1.00 96.00 87 CYS A N 1
ATOM 689 C CA . CYS A 1 87 ? 3.631 -15.334 -14.024 1.00 96.00 87 CYS A CA 1
ATOM 690 C C . CYS A 1 87 ? 3.787 -16.380 -15.131 1.00 96.00 87 CYS A C 1
ATOM 692 O O . CYS A 1 87 ? 3.217 -17.463 -15.023 1.00 96.00 87 CYS A O 1
ATOM 694 N N . TRP A 1 88 ? 4.604 -16.088 -16.148 1.00 96.69 88 TRP A N 1
ATOM 695 C CA . TRP A 1 88 ? 4.883 -17.017 -17.246 1.00 96.69 88 TRP A CA 1
ATOM 696 C C . TRP A 1 88 ? 5.593 -18.276 -16.753 1.00 96.69 88 TRP A C 1
ATOM 698 O O . TRP A 1 88 ? 5.149 -19.373 -17.059 1.00 96.69 88 TRP A O 1
ATOM 708 N N . ASN A 1 89 ? 6.603 -18.136 -15.891 1.00 95.69 89 ASN A N 1
ATOM 709 C CA . ASN A 1 89 ? 7.298 -19.267 -15.276 1.00 95.69 89 ASN A CA 1
ATOM 710 C C . ASN A 1 89 ? 6.346 -20.158 -14.467 1.00 95.69 89 ASN A C 1
ATOM 712 O O . ASN A 1 89 ? 6.462 -21.380 -14.509 1.00 95.69 89 ASN A O 1
ATOM 716 N N . VAL A 1 90 ? 5.405 -19.556 -13.730 1.00 94.88 90 VAL A N 1
ATOM 717 C CA . VAL A 1 90 ? 4.391 -20.309 -12.980 1.00 94.88 90 VAL A CA 1
ATOM 718 C C . VAL A 1 90 ? 3.440 -21.036 -13.929 1.00 94.88 90 VAL A C 1
ATOM 720 O O . VAL A 1 90 ? 3.122 -22.195 -13.689 1.00 94.88 90 VAL A O 1
ATOM 723 N N . GLU A 1 91 ? 2.979 -20.389 -14.997 1.00 94.75 91 GLU A N 1
ATOM 724 C CA . GLU A 1 91 ? 2.044 -20.984 -15.962 1.00 94.75 91 GLU A CA 1
ATOM 725 C C . GLU A 1 91 ? 2.677 -22.097 -16.805 1.00 94.75 91 GLU A C 1
ATOM 727 O O . GLU A 1 91 ? 2.026 -23.114 -17.046 1.00 94.75 91 GLU A O 1
ATOM 732 N N . ASP A 1 92 ? 3.943 -21.927 -17.186 1.00 95.81 92 ASP A N 1
ATOM 733 C CA . ASP A 1 92 ? 4.687 -22.815 -18.086 1.00 95.81 92 ASP A CA 1
ATOM 734 C C . ASP A 1 92 ? 5.459 -23.926 -17.357 1.00 95.81 92 ASP A C 1
ATOM 736 O O . ASP A 1 92 ? 6.120 -24.743 -17.999 1.00 95.81 92 ASP A O 1
ATOM 740 N N . ALA A 1 93 ? 5.412 -23.971 -16.021 1.00 94.25 93 ALA A N 1
ATOM 741 C CA . ALA A 1 93 ? 6.054 -25.039 -15.261 1.00 94.25 93 ALA A CA 1
ATOM 742 C C . ALA A 1 93 ? 5.599 -26.437 -15.769 1.00 94.25 93 ALA A C 1
ATOM 744 O O . ALA A 1 93 ? 4.460 -26.594 -16.224 1.00 94.25 93 ALA A O 1
ATOM 745 N N . PRO A 1 94 ? 6.442 -27.484 -15.685 1.00 92.75 94 PRO A N 1
ATOM 746 C CA . PRO A 1 94 ? 6.076 -28.841 -16.118 1.00 92.75 94 PRO A CA 1
ATOM 747 C C . PRO A 1 94 ? 4.934 -29.414 -15.267 1.00 92.75 94 PRO A C 1
ATOM 749 O O . PRO A 1 94 ? 4.724 -28.946 -14.157 1.00 92.75 94 PRO A O 1
ATOM 752 N N . ASP A 1 95 ? 4.177 -30.402 -15.749 1.00 89.81 95 ASP A N 1
ATOM 753 C CA . ASP A 1 95 ? 3.120 -31.097 -14.979 1.00 89.81 95 ASP A CA 1
ATOM 754 C C . ASP A 1 95 ? 1.957 -30.200 -14.505 1.00 89.81 95 ASP A C 1
ATOM 756 O O . ASP A 1 95 ? 1.518 -30.245 -13.353 1.00 89.81 95 ASP A O 1
ATOM 760 N N . ALA A 1 96 ? 1.458 -29.329 -15.386 1.00 86.81 96 ALA A N 1
ATOM 761 C CA . ALA A 1 96 ? 0.316 -28.476 -15.068 1.00 86.81 96 ALA A CA 1
ATOM 762 C C . ALA A 1 96 ? -0.975 -29.300 -14.849 1.00 86.81 96 ALA A C 1
ATOM 764 O O . ALA A 1 96 ? -1.220 -30.270 -15.572 1.00 86.81 96 ALA A O 1
ATOM 765 N N . PRO A 1 97 ? -1.850 -28.901 -13.902 1.00 87.88 97 PRO A N 1
ATOM 766 C CA . PRO A 1 97 ? -3.143 -29.551 -13.724 1.00 87.88 97 PRO A CA 1
ATOM 767 C C . PRO A 1 97 ? -4.008 -29.395 -14.980 1.00 87.88 97 PRO A C 1
ATOM 769 O O . PRO A 1 97 ? -3.816 -28.480 -15.785 1.00 87.88 97 PRO A O 1
ATOM 772 N N . LYS A 1 98 ? -5.021 -30.257 -15.126 1.00 82.12 98 LYS A N 1
ATOM 773 C CA . LYS A 1 98 ? -6.007 -30.166 -16.212 1.00 82.12 98 LYS A CA 1
ATOM 774 C C . LYS A 1 98 ? -6.703 -28.794 -16.165 1.00 82.12 98 LYS A C 1
ATOM 776 O O . LYS A 1 98 ? -7.497 -28.534 -15.266 1.00 82.12 98 LYS A O 1
ATOM 781 N N . GLY A 1 99 ? -6.370 -27.918 -17.116 1.00 82.62 99 GLY A N 1
ATOM 782 C CA . GLY A 1 99 ? -6.817 -26.517 -17.178 1.00 82.62 99 GLY A CA 1
ATOM 783 C C . GLY A 1 99 ? -5.694 -25.475 -17.075 1.00 82.62 99 GLY A C 1
ATOM 784 O O . GLY A 1 99 ? -5.941 -24.300 -17.320 1.00 82.62 99 GLY A O 1
ATOM 785 N N . GLY A 1 100 ? -4.464 -25.881 -16.757 1.00 89.75 100 GLY A N 1
ATOM 786 C CA . GLY A 1 100 ? -3.319 -24.981 -16.608 1.00 89.75 100 GLY A CA 1
ATOM 787 C C . GLY A 1 100 ? -3.185 -24.411 -15.194 1.00 89.75 100 GLY A C 1
ATOM 788 O O . GLY A 1 100 ? -4.146 -24.375 -14.417 1.00 89.75 100 GLY A O 1
ATOM 789 N N . ARG A 1 101 ? -1.969 -23.979 -14.848 1.00 92.06 101 ARG A N 1
ATOM 790 C CA . ARG A 1 101 ? -1.670 -23.384 -13.540 1.00 92.06 101 ARG A CA 1
ATOM 791 C C . ARG A 1 101 ? -2.264 -21.987 -13.403 1.00 92.06 101 ARG A C 1
ATOM 793 O O . ARG A 1 101 ? -2.427 -21.254 -14.375 1.00 92.06 101 ARG A O 1
ATOM 800 N N . LEU A 1 102 ? -2.559 -21.613 -12.161 1.00 93.88 102 LEU A N 1
ATOM 801 C CA . LEU A 1 102 ? -2.929 -20.249 -11.820 1.00 93.88 102 LEU A CA 1
ATOM 802 C C . LEU A 1 102 ? -1.678 -19.470 -11.412 1.00 93.88 102 LEU A C 1
ATOM 804 O O . LEU A 1 102 ? -0.996 -19.869 -10.473 1.00 93.88 102 LEU A O 1
ATOM 808 N N . SER A 1 103 ? -1.406 -18.357 -12.089 1.00 94.44 103 SER A N 1
ATOM 809 C CA . SER A 1 103 ? -0.462 -17.340 -11.635 1.00 94.44 103 SER A CA 1
ATOM 810 C C . SER A 1 103 ? -1.189 -16.143 -11.019 1.00 94.44 103 SER A C 1
ATOM 812 O O . SER A 1 103 ? -2.415 -16.005 -11.107 1.00 94.44 103 SER A O 1
ATOM 814 N N . ASP A 1 104 ? -0.408 -15.221 -10.463 1.00 93.25 104 ASP A N 1
ATOM 815 C CA . ASP A 1 104 ? -0.901 -13.985 -9.859 1.00 93.25 104 ASP A CA 1
ATOM 816 C C . ASP A 1 104 ? -1.691 -13.106 -10.826 1.00 93.25 104 ASP A C 1
ATOM 818 O O . ASP A 1 104 ? -2.576 -12.374 -10.386 1.00 93.25 104 ASP A O 1
ATOM 822 N N . ARG A 1 105 ? -1.479 -13.211 -12.146 1.00 95.19 105 ARG A N 1
ATOM 823 C CA . ARG A 1 105 ? -2.316 -12.474 -13.103 1.00 95.19 105 ARG A CA 1
ATOM 824 C C . ARG A 1 105 ? -3.786 -12.889 -13.011 1.00 95.19 105 ARG A C 1
ATOM 826 O O . ARG A 1 105 ? -4.653 -12.032 -13.168 1.00 95.19 105 ARG A O 1
ATOM 833 N N . HIS A 1 106 ? -4.077 -14.162 -12.738 1.00 96.19 106 HIS A N 1
ATOM 834 C CA . HIS A 1 106 ? -5.448 -14.660 -12.606 1.00 96.19 106 HIS A CA 1
ATOM 835 C C . HIS A 1 106 ? -6.065 -14.216 -11.288 1.00 96.19 106 HIS A C 1
ATOM 837 O O . HIS A 1 106 ? -7.159 -13.656 -11.291 1.00 96.19 106 HIS A O 1
ATOM 843 N N . TYR A 1 107 ? -5.333 -14.393 -10.185 1.00 94.44 107 TYR A N 1
ATOM 844 C CA . TYR A 1 107 ? -5.785 -13.974 -8.862 1.00 94.44 107 TYR A CA 1
ATOM 845 C C . TYR A 1 107 ? -6.053 -12.471 -8.825 1.00 94.44 107 TYR A C 1
ATOM 847 O O . TYR A 1 107 ? -7.180 -12.055 -8.578 1.00 94.44 107 TYR A O 1
ATOM 855 N N . ARG A 1 108 ? -5.078 -11.643 -9.216 1.00 93.81 108 ARG A N 1
ATOM 856 C CA . ARG A 1 108 ? -5.227 -10.180 -9.219 1.00 93.81 108 ARG A CA 1
ATOM 857 C C . ARG A 1 108 ? -6.320 -9.692 -10.163 1.00 93.81 108 ARG A C 1
ATOM 859 O O . ARG A 1 108 ? -6.951 -8.686 -9.871 1.00 93.81 108 ARG A O 1
ATOM 866 N N . SER A 1 109 ? -6.563 -10.386 -11.275 1.00 96.50 109 SER A N 1
ATOM 867 C CA . SER A 1 109 ? -7.654 -10.029 -12.192 1.00 96.50 109 SER A CA 1
ATOM 868 C C . SER A 1 109 ? -9.036 -10.456 -11.690 1.00 96.50 109 SER A C 1
ATOM 870 O O . SER A 1 109 ? -10.033 -9.934 -12.179 1.00 96.50 109 SER A O 1
ATOM 872 N N . SER A 1 110 ? -9.102 -11.408 -10.755 1.00 95.25 110 SER A N 1
ATOM 873 C CA . SER A 1 110 ? -10.353 -11.879 -10.142 1.00 95.25 110 SER A CA 1
ATOM 874 C C . SER A 1 110 ? -10.805 -11.022 -8.956 1.00 95.25 110 SER A C 1
ATOM 876 O O . SER A 1 110 ? -11.942 -11.135 -8.493 1.00 95.25 110 SER A O 1
ATOM 878 N N . GLU A 1 111 ? -9.925 -10.139 -8.483 1.00 94.00 111 GLU A N 1
ATOM 879 C CA . GLU A 1 111 ? -10.170 -9.288 -7.330 1.00 94.00 111 GLU A CA 1
ATOM 880 C C . GLU A 1 111 ? -11.381 -8.370 -7.510 1.00 94.00 111 GLU A C 1
ATOM 882 O O . GLU A 1 111 ? -11.705 -7.878 -8.595 1.00 94.00 111 GLU A O 1
ATOM 887 N N . TRP A 1 112 ? -12.036 -8.066 -6.393 1.00 93.69 112 TRP A N 1
ATOM 888 C CA . TRP A 1 112 ? -13.263 -7.272 -6.377 1.00 93.69 112 TRP A CA 1
ATOM 889 C C . TRP A 1 112 ? -13.086 -5.861 -6.961 1.00 93.69 112 TRP A C 1
ATOM 891 O O . TRP A 1 112 ? -14.020 -5.338 -7.566 1.00 93.69 112 TRP A O 1
ATOM 901 N N . TRP A 1 113 ? -11.899 -5.261 -6.825 1.00 94.81 113 TRP A N 1
ATOM 902 C CA . TRP A 1 113 ? -11.598 -3.915 -7.324 1.00 94.81 113 TRP A CA 1
ATOM 903 C C . TRP A 1 113 ? -11.464 -3.846 -8.854 1.00 94.81 113 TRP A C 1
ATOM 905 O O . TRP A 1 113 ? -11.448 -2.747 -9.408 1.00 94.81 113 TRP A O 1
ATOM 915 N N . VAL A 1 114 ? -11.399 -4.990 -9.544 1.00 95.88 114 VAL A N 1
ATOM 916 C CA . VAL A 1 114 ? -11.353 -5.073 -11.014 1.00 95.88 114 VAL A CA 1
ATOM 917 C C . VAL A 1 114 ? -12.746 -4.982 -11.638 1.00 95.88 114 VAL A C 1
ATOM 919 O O . VAL A 1 114 ? -12.886 -4.457 -12.741 1.00 95.88 114 VAL A O 1
ATOM 922 N N . LYS A 1 115 ? -13.773 -5.487 -10.942 1.00 91.81 115 LYS A N 1
ATOM 923 C CA . LYS A 1 115 ? -15.090 -5.817 -11.515 1.00 91.81 115 LYS A CA 1
ATOM 924 C C . LYS A 1 115 ? -15.716 -4.666 -12.308 1.00 91.81 115 LYS A C 1
ATOM 926 O O . LYS A 1 115 ? -16.055 -4.854 -13.471 1.00 91.81 115 LYS A O 1
ATOM 931 N N . ASP A 1 116 ? -15.782 -3.475 -11.716 1.00 90.81 116 ASP A N 1
ATOM 932 C CA . ASP A 1 116 ? -16.434 -2.301 -12.320 1.00 90.81 116 ASP A CA 1
ATOM 933 C C . ASP A 1 116 ? -15.671 -1.721 -13.526 1.00 90.81 116 ASP A C 1
ATOM 935 O O . ASP A 1 116 ? -16.207 -0.894 -14.257 1.00 90.81 116 ASP A O 1
ATOM 939 N N . ALA A 1 117 ? -14.404 -2.101 -13.719 1.00 95.75 117 ALA A N 1
ATOM 940 C CA . ALA A 1 117 ? -13.542 -1.575 -14.777 1.00 95.75 117 ALA A CA 1
ATOM 941 C C . ALA A 1 117 ? -13.237 -2.609 -15.874 1.00 95.75 117 ALA A C 1
ATOM 943 O O . ALA A 1 117 ? -12.474 -2.318 -16.794 1.00 95.75 117 ALA A O 1
ATOM 944 N N . TRP A 1 118 ? -13.823 -3.809 -15.798 1.00 96.44 118 TRP A N 1
ATOM 945 C CA . TRP A 1 118 ? -13.583 -4.877 -16.769 1.00 96.44 118 TRP A CA 1
ATOM 946 C C . TRP A 1 118 ? -13.917 -4.430 -18.197 1.00 96.44 118 TRP A C 1
ATOM 948 O O . TRP A 1 118 ? -13.066 -4.486 -19.084 1.00 96.44 118 TRP A O 1
ATOM 958 N N . ASP A 1 119 ? -15.128 -3.913 -18.400 1.00 96.75 119 ASP A N 1
ATOM 959 C CA . ASP A 1 119 ? -15.593 -3.463 -19.714 1.00 96.75 119 ASP A CA 1
ATOM 960 C C . ASP A 1 119 ? -14.805 -2.248 -20.216 1.00 96.75 119 ASP A C 1
ATOM 962 O O . ASP A 1 119 ? -14.535 -2.144 -21.411 1.00 96.75 119 ASP A O 1
ATOM 966 N N . GLU A 1 120 ? -14.367 -1.364 -19.312 1.00 96.94 120 GLU A N 1
ATOM 967 C CA . GLU A 1 120 ? -13.489 -0.242 -19.655 1.00 96.94 120 GLU A CA 1
ATOM 968 C C . GLU A 1 120 ? -12.165 -0.748 -20.250 1.00 96.94 120 GLU A C 1
ATOM 970 O O . GLU A 1 120 ? -11.738 -0.259 -21.294 1.00 96.94 120 GLU A O 1
ATOM 975 N N . VAL A 1 121 ? -11.536 -1.759 -19.639 1.00 97.38 121 VAL A N 1
ATOM 976 C CA . VAL A 1 121 ? -10.278 -2.347 -20.131 1.00 97.38 121 VAL A CA 1
ATOM 977 C C . VAL A 1 121 ? -10.474 -3.080 -21.462 1.00 97.38 121 VAL A C 1
ATOM 979 O O . VAL A 1 121 ? -9.646 -2.980 -22.377 1.00 97.38 121 VAL A O 1
ATOM 982 N N . VAL A 1 122 ? -11.548 -3.861 -21.575 1.00 96.94 122 VAL A N 1
ATOM 983 C CA . VAL A 1 122 ? -11.771 -4.742 -22.727 1.00 96.94 122 VAL A CA 1
ATOM 984 C C . VAL A 1 122 ? -12.190 -3.954 -23.962 1.00 96.94 122 VAL A C 1
ATOM 986 O O . VAL A 1 122 ? -11.583 -4.140 -25.019 1.00 96.94 122 VAL A O 1
ATOM 989 N N . ASN A 1 123 ? -13.165 -3.054 -23.821 1.00 96.81 123 ASN A N 1
ATOM 990 C CA . ASN A 1 123 ? -13.832 -2.412 -24.955 1.00 96.81 123 ASN A CA 1
ATOM 991 C C . ASN A 1 123 ? -13.074 -1.199 -25.513 1.00 96.81 123 ASN A C 1
ATOM 993 O O . ASN A 1 123 ? -13.339 -0.785 -26.639 1.00 96.81 123 ASN A O 1
ATOM 997 N N . ASN A 1 124 ? -12.125 -0.637 -24.760 1.00 97.62 124 ASN A N 1
ATOM 998 C CA . ASN A 1 124 ? -11.296 0.478 -25.217 1.00 97.62 124 ASN A CA 1
ATOM 999 C C . ASN A 1 124 ? -9.969 0.004 -25.845 1.00 97.62 124 ASN A C 1
ATOM 1001 O O . ASN A 1 124 ? -9.519 -1.123 -25.591 1.00 97.62 124 ASN A O 1
ATOM 1005 N N . PRO A 1 125 ? -9.305 0.838 -26.668 1.00 96.94 125 PRO A N 1
ATOM 1006 C CA . PRO A 1 125 ? -7.990 0.512 -27.213 1.00 96.94 125 PRO A CA 1
ATOM 1007 C C . PRO A 1 125 ? -6.917 0.409 -26.112 1.00 96.94 125 PRO A C 1
ATOM 1009 O O . PRO A 1 125 ? -7.111 0.820 -24.969 1.00 96.94 125 PRO A O 1
ATOM 1012 N N . TRP A 1 126 ? -5.774 -0.200 -26.439 1.00 95.81 126 TRP A N 1
ATOM 1013 C CA . TRP A 1 126 ? -4.694 -0.474 -25.476 1.00 95.81 126 TRP A CA 1
ATOM 1014 C C . TRP A 1 126 ? -4.047 0.797 -24.895 1.00 95.81 126 TRP A C 1
ATOM 1016 O O . TRP A 1 126 ? -3.507 0.747 -23.788 1.00 95.81 126 TRP A O 1
ATOM 1026 N N . ASP A 1 127 ? -4.123 1.913 -25.623 1.00 95.19 127 ASP A N 1
ATOM 1027 C CA . ASP A 1 127 ? -3.616 3.244 -25.274 1.00 95.19 127 ASP A CA 1
ATOM 1028 C C . ASP A 1 127 ? -4.664 4.140 -24.593 1.00 95.19 127 ASP A C 1
ATOM 1030 O O . ASP A 1 127 ? -4.375 5.295 -24.279 1.00 95.19 127 ASP A O 1
ATOM 1034 N N . HIS A 1 128 ? -5.863 3.615 -24.317 1.00 94.94 128 HIS A N 1
ATOM 1035 C CA . HIS A 1 128 ? -6.887 4.333 -23.562 1.00 94.94 128 HIS A CA 1
ATOM 1036 C C . HIS A 1 128 ? -6.358 4.777 -22.197 1.00 94.94 128 HIS A C 1
ATOM 1038 O O . HIS A 1 128 ? -5.761 3.996 -21.444 1.00 94.94 128 HIS A O 1
ATOM 1044 N N . ASN A 1 129 ? -6.599 6.047 -21.871 1.00 91.31 129 ASN A N 1
ATOM 1045 C CA . ASN A 1 129 ? -6.186 6.625 -20.602 1.00 91.31 129 ASN A CA 1
ATOM 1046 C C . ASN A 1 129 ? -7.086 6.095 -19.482 1.00 91.31 129 ASN A C 1
ATOM 1048 O O . ASN A 1 129 ? -8.186 6.597 -19.263 1.00 91.31 129 ASN A O 1
ATOM 1052 N N . ILE A 1 130 ? -6.607 5.065 -18.789 1.00 94.62 130 ILE A N 1
ATOM 1053 C CA . ILE A 1 130 ? -7.356 4.390 -17.734 1.00 94.62 130 ILE A CA 1
ATOM 1054 C C . ILE A 1 130 ? -6.948 4.885 -16.349 1.00 94.62 130 ILE A C 1
ATOM 1056 O O . ILE A 1 130 ? -5.760 5.036 -16.051 1.00 94.62 130 ILE A O 1
ATOM 1060 N N . THR A 1 131 ? -7.933 5.085 -15.479 1.00 96.62 131 THR A N 1
ATOM 1061 C CA . THR A 1 131 ? -7.718 5.376 -14.057 1.00 96.62 131 THR A CA 1
ATOM 1062 C C . THR A 1 131 ? -7.451 4.069 -13.296 1.00 96.62 131 THR A C 1
ATOM 1064 O O . THR A 1 131 ? -8.240 3.130 -13.426 1.00 96.62 131 THR A O 1
ATOM 1067 N N . PRO A 1 132 ? -6.390 3.948 -12.476 1.00 97.50 132 PRO A N 1
ATOM 1068 C CA . PRO A 1 132 ? -6.176 2.738 -11.686 1.00 97.50 132 PRO A CA 1
ATOM 1069 C C . PRO A 1 132 ? -7.240 2.596 -10.588 1.00 97.50 132 PRO A C 1
ATOM 1071 O O . PRO A 1 132 ? -7.734 3.580 -10.042 1.00 97.50 132 PRO A O 1
ATOM 1074 N N . ARG A 1 133 ? -7.574 1.354 -10.234 1.00 97.88 133 ARG A N 1
ATOM 1075 C CA . ARG A 1 133 ? -8.438 1.014 -9.090 1.00 97.88 133 ARG A CA 1
ATOM 1076 C C . ARG A 1 133 ? -7.625 0.626 -7.855 1.00 97.88 133 ARG A C 1
ATOM 1078 O O . ARG A 1 133 ? -8.139 0.727 -6.743 1.00 97.88 133 ARG A O 1
ATOM 1085 N N . TYR A 1 134 ? -6.364 0.238 -8.043 1.00 98.38 134 TYR A N 1
ATOM 1086 C CA . TYR A 1 134 ? -5.417 -0.090 -6.982 1.00 98.38 134 TYR A CA 1
ATOM 1087 C C . TYR A 1 134 ? -4.156 0.763 -7.134 1.00 98.38 134 TYR A C 1
ATOM 1089 O O . TYR A 1 134 ? -3.468 0.686 -8.154 1.00 98.38 134 TYR A O 1
ATOM 1097 N N . VAL A 1 135 ? -3.809 1.525 -6.102 1.00 98.62 135 VAL A N 1
ATOM 1098 C CA . VAL A 1 135 ? -2.566 2.302 -6.051 1.00 98.62 135 VAL A CA 1
ATOM 1099 C C . VAL A 1 135 ? -1.791 1.938 -4.794 1.00 98.62 135 VAL A C 1
ATOM 1101 O O . VAL A 1 135 ? -2.304 2.035 -3.683 1.00 98.62 135 VAL A O 1
ATOM 1104 N N . GLU A 1 136 ? -0.531 1.564 -4.970 1.00 98.12 136 GLU A N 1
ATOM 1105 C CA . GLU A 1 136 ? 0.459 1.513 -3.903 1.00 98.12 136 GLU A CA 1
ATOM 1106 C C . GLU A 1 136 ? 1.486 2.620 -4.112 1.00 98.12 136 GLU A C 1
ATOM 1108 O O . GLU A 1 136 ? 1.956 2.838 -5.230 1.00 98.12 136 GLU A O 1
ATOM 1113 N N . VAL A 1 137 ? 1.842 3.328 -3.045 1.00 98.19 137 VAL A N 1
ATOM 1114 C CA . VAL A 1 137 ? 2.797 4.430 -3.115 1.00 98.19 137 VAL A CA 1
ATOM 1115 C C . VAL A 1 137 ? 3.809 4.369 -1.981 1.00 98.19 137 VAL A C 1
ATOM 1117 O O . VAL A 1 137 ? 3.466 4.315 -0.802 1.00 98.19 137 VAL A O 1
ATOM 1120 N N . ASN A 1 138 ? 5.075 4.453 -2.370 1.00 96.56 138 ASN A N 1
ATOM 1121 C CA . ASN A 1 138 ? 6.185 4.820 -1.516 1.00 96.56 138 ASN A CA 1
ATOM 1122 C C . ASN A 1 138 ? 6.461 6.315 -1.725 1.00 96.56 138 ASN A C 1
ATOM 1124 O O . ASN A 1 138 ? 6.889 6.730 -2.806 1.00 96.56 138 ASN A O 1
ATOM 1128 N N . PHE A 1 139 ? 6.207 7.129 -0.697 1.00 96.31 139 PHE A N 1
ATOM 1129 C CA . PHE A 1 139 ? 6.513 8.564 -0.724 1.00 96.31 139 PHE A CA 1
ATOM 1130 C C . PHE A 1 139 ? 7.975 8.875 -0.401 1.00 96.31 139 PHE A C 1
ATOM 1132 O O . PHE A 1 139 ? 8.468 9.932 -0.800 1.00 96.31 139 PHE A O 1
ATOM 1139 N N . ASN A 1 140 ? 8.634 8.015 0.380 1.00 93.44 140 ASN A N 1
ATOM 1140 C CA . ASN A 1 140 ? 9.935 8.283 0.979 1.00 93.44 140 ASN A CA 1
ATOM 1141 C C . ASN A 1 140 ? 10.595 7.011 1.533 1.00 93.44 140 ASN A C 1
ATOM 1143 O O . ASN A 1 140 ? 9.933 6.124 2.066 1.00 93.44 140 ASN A O 1
ATOM 1147 N N . GLN A 1 141 ? 11.924 6.980 1.491 1.00 94.94 141 GLN A N 1
ATOM 1148 C CA . GLN A 1 141 ? 12.751 5.932 2.095 1.00 94.94 141 GLN A CA 1
ATOM 1149 C C . GLN A 1 141 ? 13.178 6.238 3.542 1.00 94.94 141 GLN A C 1
ATOM 1151 O O . GLN A 1 141 ? 13.950 5.486 4.130 1.00 94.94 141 GLN A O 1
ATOM 1156 N N . ALA A 1 142 ? 12.755 7.373 4.112 1.00 96.06 142 ALA A N 1
ATOM 1157 C CA . ALA A 1 142 ? 13.079 7.722 5.493 1.00 96.06 142 ALA A CA 1
ATOM 1158 C C . ALA A 1 142 ? 12.623 6.601 6.436 1.00 96.06 142 ALA A C 1
ATOM 1160 O O . ALA A 1 142 ? 11.436 6.292 6.493 1.00 96.06 142 ALA A O 1
ATOM 1161 N N . CYS A 1 143 ? 13.567 5.983 7.140 1.00 97.94 143 CYS A N 1
ATOM 1162 C CA . CYS A 1 143 ? 13.321 4.868 8.047 1.00 97.94 143 CYS A CA 1
ATOM 1163 C C . CYS A 1 143 ? 14.328 4.910 9.193 1.00 97.94 143 CYS A C 1
ATOM 1165 O O . CYS A 1 143 ? 15.496 5.248 8.991 1.00 97.94 143 CYS A O 1
ATOM 1167 N N . ASN A 1 144 ? 13.870 4.539 10.385 1.00 97.81 144 ASN A N 1
ATOM 1168 C CA . ASN A 1 144 ? 14.683 4.435 11.592 1.00 97.81 144 ASN A CA 1
ATOM 1169 C C . ASN A 1 144 ? 15.293 3.039 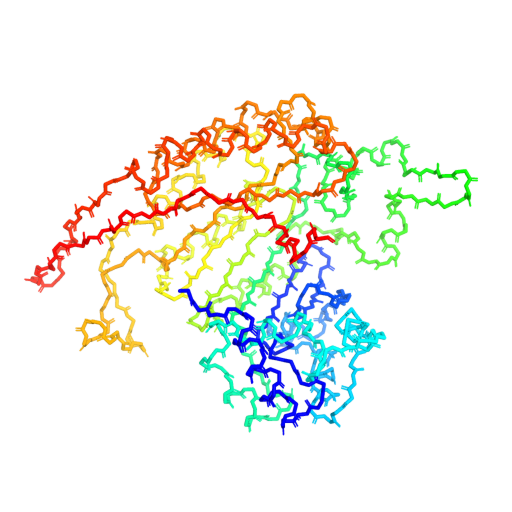11.808 1.00 97.81 144 ASN A C 1
ATOM 1171 O O . ASN A 1 144 ? 16.028 2.862 12.773 1.00 97.81 144 ASN A O 1
ATOM 1175 N N . LEU A 1 145 ? 14.996 2.066 10.938 1.00 98.12 145 LEU A N 1
ATOM 1176 C CA . LEU A 1 145 ? 15.424 0.672 11.086 1.00 98.12 145 LEU A CA 1
ATOM 1177 C C . LEU A 1 145 ? 16.393 0.221 9.993 1.00 98.12 145 LEU A C 1
ATOM 1179 O O . LEU A 1 145 ? 16.320 0.663 8.842 1.00 98.12 145 LEU A O 1
ATOM 1183 N N . LYS A 1 146 ? 17.234 -0.753 10.342 1.00 96.81 146 LYS A N 1
ATOM 1184 C CA . LYS A 1 146 ? 18.161 -1.458 9.455 1.00 96.81 146 LYS A CA 1
ATOM 1185 C C . LYS A 1 146 ? 17.810 -2.947 9.365 1.00 96.81 146 LYS A C 1
ATOM 1187 O O . LYS A 1 146 ? 18.604 -3.817 9.710 1.00 96.81 146 LYS A O 1
ATOM 1192 N N . CYS A 1 147 ? 16.599 -3.262 8.893 1.00 96.31 147 CYS A N 1
ATOM 1193 C CA . CYS A 1 147 ? 16.177 -4.657 8.721 1.00 96.31 147 CYS A CA 1
ATOM 1194 C C . CYS A 1 147 ? 17.163 -5.430 7.840 1.00 96.31 147 CYS A C 1
ATOM 1196 O O . CYS A 1 147 ? 17.501 -4.959 6.760 1.00 96.31 147 CYS A O 1
ATOM 1198 N N . SER A 1 148 ? 17.597 -6.608 8.281 1.00 93.75 148 SER A N 1
ATOM 1199 C CA . SER A 1 148 ? 18.676 -7.410 7.671 1.00 93.75 148 SER A CA 1
ATOM 1200 C C . SER A 1 148 ? 18.509 -7.707 6.173 1.00 93.75 148 SER A C 1
ATOM 1202 O O . SER A 1 148 ? 19.495 -7.853 5.462 1.00 93.75 148 SER A O 1
ATOM 1204 N N . TYR A 1 149 ? 17.268 -7.768 5.692 1.00 93.38 149 TYR A N 1
ATOM 1205 C CA . TYR A 1 149 ? 16.889 -8.002 4.293 1.00 93.38 149 TYR A CA 1
ATOM 1206 C C . TYR A 1 149 ? 16.547 -6.716 3.516 1.00 93.38 149 TYR A C 1
ATOM 1208 O O . TYR A 1 149 ? 16.099 -6.774 2.373 1.00 93.38 149 TYR A O 1
ATOM 1216 N N . CYS A 1 150 ? 16.684 -5.552 4.150 1.00 95.25 150 CYS A N 1
ATOM 1217 C CA . CYS A 1 150 ? 16.436 -4.246 3.550 1.00 95.25 150 CYS A CA 1
ATOM 1218 C C . CYS A 1 150 ? 17.722 -3.690 2.909 1.00 95.25 150 CYS A C 1
ATOM 1220 O O . CYS A 1 150 ? 18.778 -4.325 2.916 1.00 95.25 150 CYS A O 1
ATOM 1222 N N . SER A 1 151 ? 17.623 -2.511 2.298 1.00 95.50 151 SER A N 1
ATOM 1223 C CA . SER A 1 151 ? 18.667 -1.941 1.452 1.00 95.50 151 SER A CA 1
ATOM 1224 C C . SER A 1 151 ? 18.766 -0.416 1.612 1.00 95.50 151 SER A C 1
ATOM 1226 O O . SER A 1 151 ? 17.755 0.219 1.927 1.00 95.50 151 SER A O 1
ATOM 1228 N N . PRO A 1 152 ? 19.938 0.203 1.348 1.00 96.38 152 PRO A N 1
ATOM 1229 C CA . PRO A 1 152 ? 20.145 1.653 1.428 1.00 96.38 152 PRO A CA 1
ATOM 1230 C C . PRO A 1 152 ? 19.126 2.515 0.684 1.00 96.38 152 PRO A C 1
ATOM 1232 O O . PRO A 1 152 ? 18.807 3.608 1.127 1.00 96.38 152 PRO A O 1
ATOM 1235 N N . HIS A 1 153 ? 18.578 2.026 -0.426 1.00 95.19 153 HIS A N 1
ATOM 1236 C CA . HIS A 1 153 ? 17.592 2.763 -1.219 1.00 95.19 153 HIS A CA 1
ATOM 1237 C C . HIS A 1 153 ? 16.151 2.708 -0.668 1.00 95.19 153 HIS A C 1
ATOM 1239 O O . HIS A 1 153 ? 15.219 3.228 -1.287 1.00 95.19 153 HIS A O 1
ATOM 1245 N N . LEU A 1 154 ? 15.953 2.022 0.460 1.00 95.88 154 LEU A N 1
ATOM 1246 C CA . LEU A 1 154 ? 14.661 1.824 1.124 1.00 95.88 154 LEU A CA 1
ATOM 1247 C C . LEU A 1 154 ? 14.681 2.281 2.590 1.00 95.88 154 LEU A C 1
ATOM 1249 O O . LEU A 1 154 ? 13.623 2.398 3.202 1.00 95.88 154 LEU A O 1
ATOM 1253 N N . SER A 1 155 ? 15.863 2.538 3.158 1.00 97.25 155 SER A N 1
ATOM 1254 C CA . SER A 1 155 ? 16.028 3.004 4.533 1.00 97.25 155 SER A CA 1
ATOM 1255 C C . SER A 1 155 ? 17.205 3.967 4.643 1.00 97.25 155 SER A C 1
ATOM 1257 O O . SER A 1 155 ? 18.350 3.599 4.384 1.00 97.25 155 SER A O 1
ATOM 1259 N N . THR A 1 156 ? 16.932 5.183 5.116 1.00 96.88 156 THR A N 1
ATOM 1260 C CA . THR A 1 156 ? 17.971 6.174 5.442 1.00 96.88 156 THR A CA 1
ATOM 1261 C C . THR A 1 156 ? 18.937 5.681 6.517 1.00 96.88 156 THR A C 1
ATOM 1263 O O . THR A 1 156 ? 20.129 5.940 6.414 1.00 96.88 156 THR A O 1
ATOM 1266 N N . ALA A 1 157 ? 18.464 4.916 7.509 1.00 97.62 157 ALA A N 1
ATOM 1267 C CA . ALA A 1 157 ? 19.352 4.325 8.511 1.00 97.62 157 ALA A CA 1
ATOM 1268 C C . ALA A 1 157 ? 20.338 3.327 7.877 1.00 97.62 157 ALA A C 1
ATOM 1270 O O . ALA A 1 157 ? 21.512 3.308 8.240 1.00 97.62 157 ALA A O 1
ATOM 1271 N N . TRP A 1 158 ? 19.889 2.533 6.895 1.00 96.88 158 TRP A N 1
ATOM 1272 C CA . TRP A 1 158 ? 20.779 1.662 6.118 1.00 96.88 158 TRP A CA 1
ATOM 1273 C C . TRP A 1 158 ? 21.738 2.453 5.234 1.00 96.88 158 TRP A C 1
ATOM 1275 O O . TRP A 1 158 ? 22.906 2.087 5.118 1.00 96.88 158 TRP A O 1
ATOM 1285 N N . GLU A 1 159 ? 21.255 3.514 4.592 1.00 96.94 159 GLU A N 1
ATOM 1286 C CA . GLU A 1 159 ? 22.082 4.378 3.754 1.00 96.94 159 GLU A CA 1
ATOM 1287 C C . GLU A 1 159 ? 23.239 4.995 4.546 1.00 96.94 159 GLU A C 1
ATOM 1289 O O . GLU A 1 159 ? 24.382 4.949 4.091 1.00 96.94 159 GLU A O 1
ATOM 1294 N N . ASP A 1 160 ? 22.962 5.521 5.738 1.00 97.19 160 ASP A N 1
ATOM 1295 C CA . ASP A 1 160 ? 23.971 6.123 6.611 1.00 97.19 160 ASP A CA 1
ATOM 1296 C C . ASP A 1 160 ? 24.999 5.092 7.101 1.00 97.19 160 ASP A C 1
ATOM 1298 O O . ASP A 1 160 ? 26.203 5.367 7.111 1.00 97.19 160 ASP A O 1
ATOM 1302 N N . ASP A 1 161 ? 24.545 3.885 7.448 1.00 96.56 161 ASP A N 1
ATOM 1303 C CA . ASP A 1 161 ? 25.410 2.777 7.869 1.00 96.56 161 ASP A CA 1
ATOM 1304 C C . ASP A 1 161 ? 26.377 2.369 6.746 1.00 96.56 161 ASP A C 1
ATOM 1306 O O . ASP A 1 161 ? 27.595 2.332 6.942 1.00 96.56 161 ASP A O 1
ATOM 1310 N N . VAL A 1 162 ? 25.861 2.192 5.526 1.00 97.06 162 VAL A N 1
ATOM 1311 C CA . VAL A 1 162 ? 26.666 1.826 4.352 1.00 97.06 162 VAL A CA 1
ATOM 1312 C C . VAL A 1 162 ? 27.587 2.961 3.900 1.00 97.06 162 VAL A C 1
ATOM 1314 O O . VAL A 1 162 ? 28.712 2.691 3.485 1.00 97.06 162 VAL A O 1
ATOM 1317 N N . LYS A 1 163 ? 27.187 4.235 4.007 1.00 96.44 163 LYS A N 1
ATOM 1318 C CA . LYS A 1 163 ? 28.096 5.370 3.745 1.00 96.44 163 LYS A CA 1
ATOM 1319 C C . LYS A 1 163 ? 29.302 5.364 4.682 1.00 96.44 163 LYS A C 1
ATOM 1321 O O . LYS A 1 163 ? 30.396 5.743 4.271 1.00 96.44 163 LYS A O 1
ATOM 1326 N N . LYS A 1 164 ? 29.105 4.946 5.934 1.00 97.00 164 LYS A N 1
ATOM 1327 C CA . LYS A 1 164 ? 30.153 4.913 6.958 1.00 97.00 164 LYS A CA 1
ATOM 1328 C C . LYS A 1 164 ? 31.035 3.666 6.871 1.00 97.00 164 LYS A C 1
ATOM 1330 O O . LYS A 1 164 ? 32.236 3.762 7.114 1.00 97.00 164 LYS A O 1
ATOM 1335 N N . HIS A 1 165 ? 30.449 2.513 6.560 1.00 95.81 165 HIS A N 1
ATOM 1336 C CA . HIS A 1 165 ? 31.114 1.212 6.678 1.00 95.81 165 HIS A CA 1
ATOM 1337 C C . HIS A 1 165 ? 31.374 0.508 5.339 1.00 95.81 165 HIS A C 1
ATOM 1339 O O . HIS A 1 165 ? 32.144 -0.450 5.291 1.00 95.81 165 HIS A O 1
ATOM 1345 N N . GLY A 1 166 ? 30.804 1.013 4.245 1.00 94.50 166 GLY A N 1
ATOM 1346 C CA . GLY A 1 166 ? 30.820 0.369 2.937 1.00 94.50 166 GLY A CA 1
ATOM 1347 C C . GLY A 1 166 ? 29.739 -0.705 2.796 1.00 94.50 166 GLY A C 1
ATOM 1348 O O . GLY A 1 166 ? 29.154 -1.172 3.770 1.00 94.50 166 GLY A O 1
ATOM 1349 N N . GLY A 1 167 ? 29.454 -1.089 1.548 1.00 93.69 167 GLY A N 1
ATOM 1350 C CA . GLY A 1 167 ? 28.562 -2.212 1.258 1.00 93.69 167 GLY A CA 1
ATOM 1351 C C . GLY A 1 167 ? 29.209 -3.551 1.615 1.00 93.69 167 GLY A C 1
ATOM 1352 O O . GLY A 1 167 ? 30.434 -3.669 1.699 1.00 93.69 167 GLY A O 1
ATOM 1353 N N . PHE A 1 168 ? 28.394 -4.592 1.765 1.00 91.88 168 PHE A N 1
ATOM 1354 C CA . PHE A 1 168 ? 28.889 -5.937 2.038 1.00 91.88 168 PHE A CA 1
ATOM 1355 C C . PHE A 1 168 ? 29.699 -6.462 0.849 1.00 91.88 168 PHE A C 1
ATOM 1357 O O . PHE A 1 168 ? 29.328 -6.272 -0.314 1.00 91.88 168 PHE A O 1
ATOM 1364 N N . ARG A 1 169 ? 30.808 -7.141 1.149 1.00 91.50 169 ARG A N 1
ATOM 1365 C CA . ARG A 1 169 ? 31.684 -7.796 0.172 1.00 91.50 169 ARG A CA 1
ATOM 1366 C C . ARG A 1 169 ? 31.736 -9.283 0.484 1.00 91.50 169 ARG A C 1
ATOM 1368 O O . ARG A 1 169 ? 32.110 -9.671 1.588 1.00 91.50 169 ARG A O 1
ATOM 1375 N N . PHE A 1 170 ? 31.352 -10.106 -0.481 1.00 91.06 170 PHE A N 1
ATOM 1376 C CA . PHE A 1 170 ? 31.383 -11.556 -0.352 1.00 91.06 170 PHE A CA 1
ATOM 1377 C C . PHE A 1 170 ? 32.679 -12.131 -0.925 1.00 91.06 170 PHE A C 1
ATOM 1379 O O . PHE A 1 170 ? 33.315 -11.541 -1.799 1.00 91.06 170 PHE A O 1
ATOM 1386 N N . SER A 1 171 ? 33.069 -13.314 -0.446 1.00 92.75 171 SER A N 1
ATOM 1387 C CA . SER A 1 171 ? 34.313 -13.992 -0.844 1.00 92.75 171 SER A CA 1
ATOM 1388 C C . SER A 1 171 ? 34.382 -14.331 -2.337 1.00 92.75 171 SER A C 1
ATOM 1390 O O . SER A 1 171 ? 35.471 -14.439 -2.889 1.00 92.75 171 SER A O 1
ATOM 1392 N N . ASN A 1 172 ? 33.233 -14.454 -3.006 1.00 91.69 172 ASN A N 1
ATOM 1393 C CA . ASN A 1 172 ? 33.125 -14.667 -4.452 1.00 91.69 172 ASN A CA 1
ATOM 1394 C C . ASN A 1 172 ? 33.283 -13.373 -5.284 1.00 91.69 172 ASN A C 1
ATOM 1396 O O . ASN A 1 172 ? 33.029 -13.389 -6.486 1.00 91.69 172 ASN A O 1
ATOM 1400 N N . GLY A 1 173 ? 33.638 -12.248 -4.655 1.00 86.44 173 GLY A N 1
ATOM 1401 C CA . GLY A 1 173 ? 33.812 -10.948 -5.308 1.00 86.44 173 GLY A CA 1
ATOM 1402 C C . GLY A 1 173 ? 32.514 -10.180 -5.572 1.00 86.44 173 GLY A C 1
ATOM 1403 O O . GLY A 1 173 ? 32.571 -9.042 -6.037 1.00 86.44 173 GLY A O 1
ATOM 1404 N N . THR A 1 174 ? 31.346 -10.754 -5.265 1.00 87.00 174 THR A N 1
ATOM 1405 C CA . THR A 1 174 ? 30.066 -10.037 -5.367 1.00 87.00 174 THR A CA 1
ATOM 1406 C C . THR A 1 174 ? 29.850 -9.115 -4.166 1.00 87.00 174 THR A C 1
ATOM 1408 O O . THR A 1 174 ? 30.417 -9.312 -3.088 1.00 87.00 174 THR A O 1
ATOM 1411 N N . GLY A 1 175 ? 29.048 -8.069 -4.364 1.00 88.38 175 GLY A N 1
ATOM 1412 C CA . GLY A 1 175 ? 28.693 -7.111 -3.323 1.00 88.38 175 GLY A CA 1
ATOM 1413 C C . GLY A 1 175 ? 27.198 -7.111 -3.029 1.00 88.38 175 GLY A C 1
ATOM 1414 O O . GLY A 1 175 ? 26.392 -7.473 -3.885 1.00 88.38 175 GLY A O 1
ATOM 1415 N N . HIS A 1 176 ? 26.823 -6.665 -1.833 1.00 91.00 176 HIS A N 1
ATOM 1416 C CA . HIS A 1 176 ? 25.430 -6.428 -1.458 1.00 91.00 176 HIS A CA 1
ATOM 1417 C C . HIS A 1 176 ? 25.278 -5.073 -0.770 1.00 91.00 176 HIS A C 1
ATOM 1419 O O . HIS A 1 176 ? 26.189 -4.618 -0.079 1.00 91.00 176 HIS A O 1
ATOM 1425 N N . ASN A 1 177 ? 24.130 -4.422 -0.982 1.00 93.81 177 ASN A N 1
ATOM 1426 C CA . ASN A 1 177 ? 23.856 -3.069 -0.495 1.00 93.81 177 ASN A CA 1
ATOM 1427 C C . ASN A 1 177 ? 24.952 -2.052 -0.867 1.00 93.81 177 ASN A C 1
ATOM 1429 O O . ASN A 1 177 ? 25.310 -1.189 -0.079 1.00 93.81 177 ASN A O 1
ATOM 1433 N N . ASP A 1 178 ? 25.488 -2.150 -2.085 1.00 94.12 178 ASP A N 1
ATOM 1434 C CA . ASP A 1 178 ? 26.479 -1.211 -2.614 1.00 94.12 178 ASP A CA 1
ATOM 1435 C C . ASP A 1 178 ? 25.792 0.034 -3.200 1.00 94.12 178 ASP A C 1
ATOM 1437 O O . ASP A 1 178 ? 25.060 -0.056 -4.187 1.00 94.12 178 ASP A O 1
ATOM 1441 N N . ILE A 1 179 ? 26.017 1.202 -2.590 1.00 95.31 179 ILE A N 1
ATOM 1442 C CA . ILE A 1 179 ? 25.345 2.454 -2.982 1.00 95.31 179 ILE A CA 1
ATOM 1443 C C . ILE A 1 179 ? 25.687 2.861 -4.419 1.00 95.31 179 ILE A C 1
ATOM 1445 O O . ILE A 1 179 ? 24.809 3.338 -5.137 1.00 95.31 179 ILE A O 1
ATOM 1449 N N . ASP A 1 180 ? 26.925 2.664 -4.873 1.00 93.88 180 ASP A N 1
ATOM 1450 C CA . ASP A 1 180 ? 27.323 3.073 -6.222 1.00 93.88 180 ASP A CA 1
ATOM 1451 C C . ASP A 1 180 ? 26.651 2.216 -7.289 1.00 93.88 180 ASP A C 1
ATOM 1453 O O . ASP A 1 180 ? 26.191 2.740 -8.307 1.00 93.88 180 ASP A O 1
ATOM 1457 N N . TYR A 1 181 ? 26.530 0.912 -7.047 1.00 93.62 181 TYR A N 1
ATOM 1458 C CA . TYR A 1 181 ? 25.743 0.018 -7.886 1.00 93.62 181 TYR A CA 1
ATOM 1459 C C . TYR A 1 181 ? 24.254 0.396 -7.889 1.00 93.62 181 TYR A C 1
ATOM 1461 O O . TYR A 1 181 ? 23.651 0.523 -8.959 1.00 93.62 181 TYR A O 1
ATOM 1469 N N . LEU A 1 182 ? 23.661 0.637 -6.715 1.00 95.12 182 LEU A N 1
ATOM 1470 C CA . LEU A 1 182 ? 22.259 1.058 -6.596 1.00 95.12 182 LEU A CA 1
ATOM 1471 C C . LEU A 1 182 ? 22.004 2.396 -7.309 1.00 95.12 182 LEU A C 1
ATOM 1473 O O . LEU A 1 182 ? 20.968 2.579 -7.946 1.00 95.12 182 LEU A O 1
ATOM 1477 N N . ARG A 1 183 ? 22.958 3.330 -7.257 1.00 95.00 183 ARG A N 1
ATOM 1478 C CA . ARG A 1 183 ? 22.873 4.610 -7.970 1.00 95.00 183 ARG A CA 1
ATOM 1479 C C . ARG A 1 183 ? 22.962 4.407 -9.481 1.00 95.00 183 ARG A C 1
ATOM 1481 O O . ARG A 1 183 ? 22.125 4.930 -10.209 1.00 95.00 183 ARG A O 1
ATOM 1488 N N . LYS A 1 184 ? 23.921 3.606 -9.960 1.00 93.62 184 LYS A N 1
ATOM 1489 C CA . LYS A 1 184 ? 24.093 3.293 -11.395 1.00 93.62 184 LYS A CA 1
ATOM 1490 C C . LYS A 1 184 ? 22.875 2.595 -12.003 1.00 93.62 184 LYS A C 1
ATOM 1492 O O . LYS A 1 184 ? 22.585 2.798 -13.176 1.00 93.62 184 LYS A O 1
ATOM 1497 N N . THR A 1 185 ? 22.160 1.798 -11.213 1.00 92.06 185 THR A N 1
ATOM 1498 C CA . THR A 1 185 ? 20.924 1.109 -11.628 1.00 92.06 185 THR A CA 1
ATOM 1499 C C . THR A 1 185 ? 19.660 1.959 -11.438 1.00 92.06 185 THR A C 1
ATOM 1501 O O . THR A 1 185 ? 18.561 1.542 -11.814 1.00 92.06 185 THR A O 1
ATOM 1504 N N . GLY A 1 186 ? 19.800 3.175 -10.900 1.00 93.31 186 GLY A N 1
ATOM 1505 C CA . GLY A 1 186 ? 18.698 4.111 -10.689 1.00 93.31 186 GLY A CA 1
ATOM 1506 C C . GLY A 1 186 ? 17.722 3.670 -9.599 1.00 93.31 186 GLY A C 1
ATOM 1507 O O . GLY A 1 186 ? 16.529 3.946 -9.718 1.00 93.31 186 GLY A O 1
ATOM 1508 N N . LEU A 1 187 ? 18.204 2.934 -8.592 1.00 94.12 187 LEU A N 1
ATOM 1509 C CA . LEU A 1 187 ? 17.429 2.502 -7.425 1.00 94.12 187 LEU A CA 1
ATOM 1510 C C . LEU A 1 187 ? 17.583 3.447 -6.232 1.00 94.12 187 LEU A C 1
ATOM 1512 O O . LEU A 1 187 ? 16.657 3.550 -5.434 1.00 94.12 187 LEU A O 1
ATOM 1516 N N . MET A 1 188 ? 18.709 4.156 -6.106 1.00 96.12 188 MET A N 1
ATOM 1517 C CA . MET A 1 188 ? 18.827 5.221 -5.102 1.00 96.12 188 MET A CA 1
ATOM 1518 C C . MET A 1 188 ? 17.833 6.355 -5.402 1.00 96.12 188 MET A C 1
ATOM 1520 O O . MET A 1 188 ? 17.586 6.640 -6.579 1.00 96.12 188 MET A O 1
ATOM 1524 N N . PRO A 1 189 ? 17.261 7.019 -4.380 1.00 95.38 189 PRO A N 1
ATOM 1525 C CA . PRO A 1 189 ? 16.438 8.197 -4.605 1.00 95.38 189 PRO A CA 1
ATOM 1526 C C . PRO A 1 189 ? 17.177 9.312 -5.325 1.00 95.38 189 PRO A C 1
ATOM 1528 O O . PRO A 1 189 ? 18.406 9.392 -5.322 1.00 95.38 189 PRO A O 1
ATOM 1531 N N . LEU A 1 190 ? 16.389 10.233 -5.863 1.00 94.62 190 LEU A N 1
ATOM 1532 C CA . LEU A 1 190 ? 16.893 11.485 -6.389 1.00 94.62 190 LEU A CA 1
ATOM 1533 C C . LEU A 1 190 ? 17.592 12.308 -5.300 1.00 94.62 190 LEU A C 1
ATOM 1535 O O . LEU A 1 190 ? 17.058 12.505 -4.209 1.00 94.62 190 LEU A O 1
ATOM 1539 N N . GLU A 1 191 ? 18.747 12.873 -5.646 1.00 91.81 191 GLU A N 1
ATOM 1540 C CA . GLU A 1 191 ? 19.517 13.789 -4.799 1.00 91.81 191 GLU A CA 1
ATOM 1541 C C . GLU A 1 191 ? 18.910 15.208 -4.840 1.00 91.81 191 GLU A C 1
ATOM 1543 O O . GLU A 1 191 ? 19.541 16.181 -5.248 1.00 91.81 191 GLU A O 1
ATOM 1548 N N . VAL A 1 192 ? 17.637 15.321 -4.452 1.00 91.56 192 VAL A N 1
ATOM 1549 C CA . VAL A 1 192 ? 16.881 16.580 -4.375 1.00 91.56 192 VAL A CA 1
ATOM 1550 C C . VAL A 1 192 ? 16.157 16.679 -3.040 1.00 91.56 192 VAL A C 1
ATOM 1552 O O . VAL A 1 192 ? 15.795 15.671 -2.430 1.00 91.56 192 VAL A O 1
ATOM 1555 N N . ALA A 1 193 ? 15.894 17.902 -2.578 1.00 87.75 193 ALA A N 1
ATOM 1556 C CA . ALA A 1 193 ? 15.032 18.069 -1.419 1.00 87.75 193 ALA A CA 1
ATOM 1557 C C . ALA A 1 193 ? 13.624 17.552 -1.743 1.00 87.75 193 ALA A C 1
ATOM 1559 O O . ALA A 1 193 ? 13.106 17.737 -2.842 1.00 87.75 193 ALA A O 1
ATOM 1560 N N . ARG A 1 194 ? 12.964 16.934 -0.760 1.00 83.44 194 ARG A N 1
ATOM 1561 C CA . ARG A 1 194 ? 11.663 16.273 -0.962 1.00 83.44 194 ARG A CA 1
ATOM 1562 C C . ARG A 1 194 ? 10.591 17.188 -1.561 1.00 83.44 194 ARG A C 1
ATOM 1564 O O . ARG A 1 194 ? 9.775 16.737 -2.356 1.00 83.44 194 ARG A O 1
ATOM 1571 N N . LYS A 1 195 ? 10.580 18.462 -1.159 1.00 87.25 195 LYS A N 1
ATOM 1572 C CA . LYS A 1 195 ? 9.648 19.481 -1.672 1.00 87.25 195 LYS A CA 1
ATOM 1573 C C . LYS A 1 195 ? 9.849 19.788 -3.163 1.00 87.25 195 LYS A C 1
ATOM 1575 O O . LYS A 1 195 ? 8.912 20.245 -3.799 1.00 87.25 195 LYS A O 1
ATOM 1580 N N . ASP A 1 196 ? 11.038 19.496 -3.684 1.00 93.31 196 ASP A N 1
ATOM 1581 C CA . ASP A 1 196 ? 11.453 19.748 -5.062 1.00 93.31 196 ASP A CA 1
ATOM 1582 C C . ASP A 1 196 ? 11.421 18.449 -5.898 1.00 93.31 196 ASP A C 1
ATOM 1584 O O . ASP A 1 196 ? 11.863 18.432 -7.046 1.00 93.31 196 ASP A O 1
ATOM 1588 N N . ASN A 1 197 ? 10.907 17.339 -5.341 1.00 95.88 197 ASN A N 1
ATOM 1589 C CA . ASN A 1 197 ? 10.742 16.087 -6.074 1.00 95.88 197 ASN A CA 1
ATOM 1590 C C . ASN A 1 197 ? 9.535 16.198 -7.037 1.00 95.88 197 ASN A C 1
ATOM 1592 O O . ASN A 1 197 ? 8.387 16.248 -6.574 1.00 95.88 197 ASN A O 1
ATOM 1596 N N . PRO A 1 198 ? 9.759 16.159 -8.367 1.00 97.12 198 PRO A N 1
ATOM 1597 C CA . PRO A 1 198 ? 8.704 16.377 -9.357 1.00 97.12 198 PRO A CA 1
ATOM 1598 C C . PRO A 1 198 ? 7.634 15.278 -9.352 1.00 97.12 198 PRO A C 1
ATOM 1600 O O . PRO A 1 198 ? 6.492 15.529 -9.730 1.00 97.12 198 PRO A O 1
ATOM 1603 N N . TYR A 1 199 ? 7.966 14.065 -8.902 1.00 98.19 199 TYR A N 1
ATOM 1604 C CA . TYR A 1 199 ? 7.018 12.953 -8.829 1.00 98.19 199 TYR A CA 1
ATOM 1605 C C . TYR A 1 199 ? 6.053 13.104 -7.654 1.00 98.19 199 TYR A C 1
ATOM 1607 O O . TYR A 1 199 ? 4.883 12.752 -7.777 1.00 98.19 199 TYR A O 1
ATOM 1615 N N . ILE A 1 200 ? 6.511 13.676 -6.535 1.00 97.31 200 ILE A N 1
ATOM 1616 C CA . ILE A 1 200 ? 5.639 14.010 -5.399 1.00 97.31 200 ILE A CA 1
ATOM 1617 C C . ILE A 1 200 ? 4.703 15.160 -5.778 1.00 97.31 200 ILE A C 1
ATOM 1619 O O . ILE A 1 200 ? 3.512 15.104 -5.473 1.00 97.31 200 ILE A O 1
ATOM 1623 N N . GLU A 1 201 ? 5.211 16.182 -6.469 1.00 97.06 201 GLU A N 1
ATOM 1624 C CA . GLU A 1 201 ? 4.374 17.270 -6.986 1.00 97.06 201 GLU A CA 1
ATOM 1625 C C . GLU A 1 201 ? 3.308 16.740 -7.958 1.00 97.06 201 GLU A C 1
ATOM 1627 O O . GLU A 1 201 ? 2.125 17.052 -7.814 1.00 97.06 201 GLU A O 1
ATOM 1632 N N . ALA A 1 202 ? 3.707 15.899 -8.917 1.00 98.38 202 ALA A N 1
ATOM 1633 C CA . ALA A 1 202 ? 2.782 15.286 -9.862 1.00 98.38 202 ALA A CA 1
ATOM 1634 C C . ALA A 1 202 ? 1.749 14.393 -9.164 1.00 98.38 202 ALA A C 1
ATOM 1636 O O . ALA A 1 202 ? 0.575 14.452 -9.520 1.00 98.38 202 ALA A O 1
ATOM 1637 N N . PHE A 1 203 ? 2.148 13.631 -8.138 1.00 98.56 203 PHE A N 1
ATOM 1638 C CA . PHE A 1 203 ? 1.225 12.808 -7.357 1.00 98.56 203 PHE A CA 1
ATOM 1639 C C . PHE A 1 203 ? 0.105 13.650 -6.744 1.00 98.56 203 PHE A C 1
ATOM 1641 O O . PHE A 1 203 ? -1.056 13.276 -6.854 1.00 98.56 203 PHE A O 1
ATOM 1648 N N . TRP A 1 204 ? 0.412 14.806 -6.154 1.00 98.06 204 TRP A N 1
ATOM 1649 C CA . TRP A 1 204 ? -0.618 15.646 -5.532 1.00 98.06 204 TRP A CA 1
ATOM 1650 C C . TRP A 1 204 ? -1.548 16.336 -6.537 1.00 98.06 204 TRP A C 1
ATOM 1652 O O . TRP A 1 204 ? -2.663 16.697 -6.171 1.00 98.06 204 TRP A O 1
ATOM 1662 N N . LYS A 1 205 ? -1.138 16.469 -7.804 1.00 97.94 205 LYS A N 1
ATOM 1663 C CA . LYS A 1 205 ? -2.033 16.870 -8.905 1.00 97.94 205 LYS A CA 1
ATOM 1664 C C . LYS A 1 205 ? -2.887 15.696 -9.390 1.00 97.94 205 LYS A C 1
ATOM 1666 O O . LYS A 1 205 ? -4.062 15.870 -9.686 1.00 97.94 205 LYS A O 1
ATOM 1671 N N . TRP A 1 206 ? -2.292 14.508 -9.447 1.00 98.44 206 TRP A N 1
ATOM 1672 C CA . TRP A 1 206 ? -2.894 13.284 -9.968 1.00 98.44 206 TRP A CA 1
ATOM 1673 C C . TRP A 1 206 ? -3.900 12.634 -9.016 1.00 98.44 206 TRP A C 1
ATOM 1675 O O . TRP A 1 206 ? -4.956 12.178 -9.444 1.00 98.44 206 TRP A O 1
ATOM 1685 N N . PHE A 1 207 ? -3.591 12.588 -7.721 1.00 98.56 207 PHE A N 1
ATOM 1686 C CA . PHE A 1 207 ? -4.371 11.853 -6.730 1.00 98.56 207 PHE A CA 1
ATOM 1687 C C . PHE A 1 207 ? -5.841 12.302 -6.691 1.00 98.56 207 PHE A C 1
ATOM 1689 O O . PHE A 1 207 ? -6.698 11.432 -6.837 1.00 98.56 207 PHE A O 1
ATOM 1696 N N . PRO A 1 208 ? -6.175 13.611 -6.655 1.00 97.50 208 PRO A N 1
ATOM 1697 C CA . PRO A 1 208 ? -7.567 14.060 -6.750 1.00 97.50 208 PRO A CA 1
ATOM 1698 C C . PRO A 1 208 ? -8.286 13.643 -8.039 1.00 97.50 208 PRO A C 1
ATOM 1700 O O . PRO A 1 208 ? -9.496 13.436 -8.025 1.00 97.50 208 PRO A O 1
ATOM 1703 N N . MET A 1 209 ? -7.558 13.507 -9.154 1.00 96.62 209 MET A N 1
ATOM 1704 C CA . MET A 1 209 ? -8.140 13.119 -10.445 1.00 96.62 209 MET A CA 1
ATOM 1705 C C . MET A 1 209 ? -8.626 11.668 -10.427 1.00 96.62 209 MET A C 1
ATOM 1707 O O . MET A 1 209 ? -9.659 11.362 -11.017 1.00 96.62 209 MET A O 1
ATOM 1711 N N . ILE A 1 210 ? -7.894 10.786 -9.743 1.00 96.44 210 ILE A N 1
ATOM 1712 C CA . ILE A 1 210 ? -8.189 9.348 -9.701 1.00 96.44 210 ILE A CA 1
ATOM 1713 C C . ILE A 1 210 ? -9.005 8.923 -8.477 1.00 96.44 210 ILE A C 1
ATOM 1715 O O . ILE A 1 210 ? -9.589 7.841 -8.469 1.00 96.44 210 ILE A O 1
ATOM 1719 N N . TYR A 1 211 ? -9.034 9.757 -7.434 1.00 97.19 211 TYR A N 1
ATOM 1720 C CA . TYR A 1 211 ? -9.480 9.381 -6.094 1.00 97.19 211 TYR A CA 1
ATOM 1721 C C . TYR A 1 211 ? -10.898 8.805 -6.049 1.00 97.19 211 TYR A C 1
ATOM 1723 O O . TYR A 1 211 ? -11.163 7.859 -5.310 1.00 97.19 211 TYR A O 1
ATOM 1731 N N . ARG A 1 212 ? -11.806 9.344 -6.867 1.00 92.94 212 ARG A N 1
ATOM 1732 C CA . ARG A 1 212 ? -13.205 8.904 -6.909 1.00 92.94 212 ARG A CA 1
ATOM 1733 C C . ARG A 1 212 ? -13.353 7.444 -7.348 1.00 92.94 212 ARG A C 1
ATOM 1735 O O . ARG A 1 212 ? -14.196 6.721 -6.815 1.00 92.94 212 ARG A O 1
ATOM 1742 N N . ASP A 1 213 ? -12.547 7.020 -8.318 1.00 94.44 213 ASP A N 1
ATOM 1743 C CA . ASP A 1 213 ? -12.641 5.678 -8.901 1.00 94.44 213 ASP A CA 1
ATOM 1744 C C . ASP A 1 213 ? -11.730 4.680 -8.164 1.00 94.44 213 ASP A C 1
ATOM 1746 O O . ASP A 1 213 ? -11.869 3.466 -8.320 1.00 94.44 213 ASP A O 1
ATOM 1750 N N . LEU A 1 214 ? -10.825 5.185 -7.323 1.00 97.25 214 LEU A N 1
ATOM 1751 C CA . LEU A 1 214 ? -9.902 4.407 -6.514 1.00 97.25 214 LEU A CA 1
ATOM 1752 C C . LEU A 1 214 ? -10.647 3.515 -5.511 1.00 97.25 214 LEU A C 1
ATOM 1754 O O . LEU A 1 214 ? -11.555 3.955 -4.802 1.00 97.25 214 LEU A O 1
ATOM 1758 N N . LYS A 1 215 ? -10.237 2.246 -5.452 1.00 97.81 215 LYS A N 1
ATOM 1759 C CA . LYS A 1 215 ? -10.820 1.218 -4.579 1.00 97.81 215 LYS A CA 1
ATOM 1760 C C . LYS A 1 215 ? -9.838 0.757 -3.510 1.00 97.81 215 LYS A C 1
ATOM 1762 O O . LYS A 1 215 ? -10.254 0.460 -2.402 1.00 97.81 215 LYS A O 1
ATOM 1767 N N . VAL A 1 216 ? -8.544 0.707 -3.826 1.00 98.38 216 VAL A N 1
ATOM 1768 C CA . VAL A 1 216 ? -7.491 0.327 -2.878 1.00 98.38 216 VAL A CA 1
ATOM 1769 C C . VAL A 1 216 ? -6.358 1.340 -2.933 1.00 98.38 216 VAL A C 1
ATOM 1771 O O . VAL A 1 216 ? -5.805 1.590 -4.006 1.00 98.38 216 VAL A O 1
ATOM 1774 N N . PHE A 1 217 ? -5.989 1.892 -1.779 1.00 98.69 217 PHE A N 1
ATOM 1775 C CA . PHE A 1 217 ? -4.818 2.755 -1.636 1.00 98.69 217 PHE A CA 1
ATOM 1776 C C . PHE A 1 217 ? -3.913 2.243 -0.522 1.00 98.69 217 PHE A C 1
ATOM 1778 O O . PHE A 1 217 ? -4.330 2.157 0.633 1.00 98.69 217 PHE A O 1
ATOM 1785 N N . ARG A 1 218 ? -2.667 1.911 -0.859 1.00 98.06 218 ARG A N 1
ATOM 1786 C CA . ARG A 1 218 ? -1.678 1.391 0.086 1.00 98.06 218 ARG A CA 1
ATOM 1787 C C . ARG A 1 218 ? -0.477 2.321 0.173 1.00 98.06 218 ARG A C 1
ATOM 1789 O O . ARG A 1 218 ? 0.152 2.630 -0.834 1.00 98.06 218 ARG A O 1
ATOM 1796 N N . MET A 1 219 ? -0.135 2.730 1.387 1.00 98.06 219 MET A N 1
ATOM 1797 C CA . MET A 1 219 ? 1.069 3.507 1.669 1.00 98.06 219 MET A CA 1
ATOM 1798 C C . MET A 1 219 ? 2.164 2.600 2.228 1.00 98.06 219 MET A C 1
ATOM 1800 O O . MET A 1 219 ? 1.974 1.919 3.238 1.00 98.06 219 MET A O 1
ATOM 1804 N N . THR A 1 220 ? 3.313 2.608 1.563 1.00 94.62 220 THR A N 1
ATOM 1805 C CA . THR A 1 220 ? 4.539 1.906 1.960 1.00 94.62 220 THR A CA 1
ATOM 1806 C C . THR A 1 220 ? 5.708 2.898 1.982 1.00 94.62 220 THR A C 1
ATOM 1808 O O . THR A 1 220 ? 5.506 4.116 1.976 1.00 94.62 220 THR A O 1
ATOM 1811 N N . GLY A 1 221 ? 6.940 2.399 2.049 1.00 91.50 221 GLY A N 1
ATOM 1812 C CA . GLY A 1 221 ? 8.161 3.198 2.037 1.00 91.50 221 GLY A CA 1
ATOM 1813 C C . GLY A 1 221 ? 9.157 2.690 3.063 1.00 91.50 221 GLY A C 1
ATOM 1814 O O . GLY A 1 221 ? 9.191 1.493 3.335 1.00 91.50 221 GLY A O 1
ATOM 1815 N N . GLY A 1 222 ? 9.953 3.603 3.614 1.00 95.19 222 GLY A N 1
ATOM 1816 C CA . GLY A 1 222 ? 10.785 3.327 4.782 1.00 95.19 222 GLY A CA 1
ATOM 1817 C C . GLY A 1 222 ? 9.924 3.078 6.025 1.00 95.19 222 GLY A C 1
ATOM 1818 O O . GLY A 1 222 ? 9.411 1.985 6.235 1.00 95.19 222 GLY A O 1
ATOM 1819 N N . GLU A 1 223 ? 9.730 4.112 6.839 1.00 97.69 223 GLU A N 1
ATOM 1820 C CA . GLU A 1 223 ? 8.709 4.150 7.884 1.00 97.69 223 GLU A CA 1
ATOM 1821 C C . GLU A 1 223 ? 7.693 5.251 7.543 1.00 97.69 223 GLU A C 1
ATOM 1823 O O . GLU A 1 223 ? 7.977 6.438 7.737 1.00 97.69 223 GLU A O 1
ATOM 1828 N N . PRO A 1 224 ? 6.504 4.901 7.021 1.00 97.12 224 PRO A N 1
ATOM 1829 C CA . PRO A 1 224 ? 5.514 5.881 6.586 1.00 97.12 224 PRO A CA 1
ATOM 1830 C C . PRO A 1 224 ? 5.076 6.886 7.656 1.00 97.12 224 PR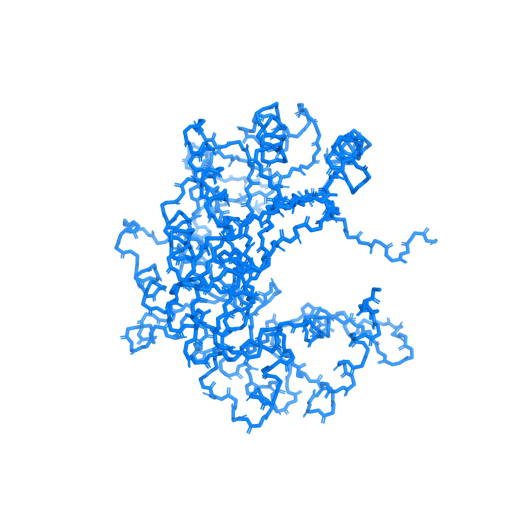O A C 1
ATOM 1832 O O . PRO A 1 224 ? 4.718 8.012 7.301 1.00 97.12 224 PRO A O 1
ATOM 1835 N N . LEU A 1 225 ? 5.140 6.539 8.949 1.00 97.62 225 LEU A N 1
ATOM 1836 C CA . LEU A 1 225 ? 4.828 7.470 10.040 1.00 97.62 225 LEU A CA 1
ATOM 1837 C C . LEU A 1 225 ? 5.866 8.594 10.196 1.00 97.62 225 LEU A C 1
ATOM 1839 O O . LEU A 1 225 ? 5.603 9.575 10.888 1.00 97.62 225 LEU A O 1
ATOM 1843 N N . MET A 1 226 ? 7.021 8.499 9.534 1.00 96.75 226 MET A N 1
ATOM 1844 C CA . MET A 1 226 ? 8.017 9.572 9.452 1.00 96.75 226 MET A CA 1
ATOM 1845 C C . MET A 1 226 ? 7.754 10.549 8.292 1.00 96.75 226 MET A C 1
ATOM 1847 O O . MET A 1 226 ? 8.468 11.545 8.165 1.00 96.75 226 MET A O 1
ATOM 1851 N N . ASP A 1 227 ? 6.743 10.308 7.444 1.00 95.00 227 ASP A N 1
ATOM 1852 C CA . ASP A 1 227 ? 6.497 11.117 6.250 1.00 95.00 227 ASP A CA 1
ATOM 1853 C C . ASP A 1 227 ? 5.242 12.001 6.341 1.00 95.00 227 ASP A C 1
ATOM 1855 O O . ASP A 1 227 ? 4.117 11.535 6.510 1.00 95.00 227 ASP A O 1
ATOM 1859 N N . ASN A 1 228 ? 5.404 13.312 6.123 1.00 95.88 228 ASN A N 1
ATOM 1860 C CA . ASN A 1 228 ? 4.274 14.246 6.121 1.00 95.88 228 ASN A CA 1
ATOM 1861 C C . ASN A 1 228 ? 3.235 13.980 5.013 1.00 95.88 228 ASN A C 1
ATOM 1863 O O . ASN A 1 228 ? 2.083 14.362 5.186 1.00 95.88 228 ASN A O 1
ATOM 1867 N N . ASN A 1 229 ? 3.603 13.358 3.885 1.00 97.19 229 ASN A N 1
ATOM 1868 C CA . ASN A 1 229 ? 2.650 13.024 2.821 1.00 97.19 229 ASN A CA 1
ATOM 1869 C C . ASN A 1 229 ? 1.683 11.924 3.267 1.00 97.19 229 ASN A C 1
ATOM 1871 O O . ASN A 1 229 ? 0.516 11.993 2.903 1.00 97.19 229 ASN A O 1
ATOM 1875 N N . THR A 1 230 ? 2.125 10.984 4.109 1.00 97.38 230 THR A N 1
ATOM 1876 C CA . THR A 1 230 ? 1.251 9.979 4.731 1.00 97.38 230 THR A CA 1
ATOM 1877 C C . THR A 1 230 ? 0.112 10.656 5.490 1.00 97.38 230 THR A C 1
ATOM 1879 O O . THR A 1 230 ? -1.060 10.370 5.268 1.00 97.38 230 THR A O 1
ATOM 1882 N N . PHE A 1 231 ? 0.442 11.633 6.339 1.00 98.31 231 PHE A N 1
ATOM 1883 C CA . PHE A 1 231 ? -0.571 12.375 7.089 1.00 98.31 231 PHE A CA 1
ATOM 1884 C C . PHE A 1 231 ? -1.447 13.253 6.190 1.00 98.31 231 PHE A C 1
ATOM 1886 O O . PHE A 1 231 ? -2.645 13.328 6.432 1.00 98.31 231 PHE A O 1
ATOM 1893 N N . LYS A 1 232 ? -0.892 13.844 5.122 1.00 98.38 232 LYS A N 1
ATOM 1894 C CA . LYS A 1 232 ? -1.693 14.563 4.119 1.00 98.38 232 LYS A CA 1
ATOM 1895 C C . LYS A 1 232 ? -2.698 13.655 3.411 1.00 98.38 232 LYS A C 1
ATOM 1897 O O . LYS A 1 232 ? -3.773 14.124 3.069 1.00 98.38 232 LYS A O 1
ATOM 1902 N N . VAL A 1 233 ? -2.371 12.381 3.173 1.00 98.75 233 VAL A N 1
ATOM 1903 C CA . VAL A 1 233 ? -3.339 11.420 2.620 1.00 98.75 233 VAL A CA 1
ATOM 1904 C C . VAL A 1 233 ? -4.464 11.186 3.620 1.00 98.75 233 VAL A C 1
ATOM 1906 O O . VAL A 1 233 ? -5.622 11.230 3.224 1.00 98.75 233 VAL A O 1
ATOM 1909 N N . PHE A 1 234 ? -4.150 10.980 4.904 1.00 98.75 234 PHE A N 1
ATOM 1910 C CA . PHE A 1 234 ? -5.188 10.846 5.929 1.00 98.75 234 PHE A CA 1
ATOM 1911 C C . PHE A 1 234 ? -6.091 12.078 6.002 1.00 98.75 234 PHE A C 1
ATOM 1913 O O . PHE A 1 234 ? -7.308 11.924 6.048 1.00 98.75 234 PHE A O 1
ATOM 1920 N N . ASP A 1 235 ? -5.510 13.276 5.943 1.00 98.75 235 ASP A N 1
ATOM 1921 C CA . ASP A 1 235 ? -6.260 14.534 5.904 1.00 98.75 235 ASP A CA 1
ATOM 1922 C C . ASP A 1 235 ? -7.155 14.604 4.665 1.00 98.75 235 ASP A C 1
ATOM 1924 O O . ASP A 1 235 ? -8.361 14.804 4.786 1.00 98.75 235 ASP A O 1
ATOM 1928 N N . TYR A 1 236 ? -6.596 14.320 3.487 1.00 98.75 236 TYR A N 1
ATOM 1929 C CA . TYR A 1 236 ? -7.336 14.340 2.232 1.00 98.75 236 TYR A CA 1
ATOM 1930 C C . TYR A 1 236 ? -8.513 13.358 2.231 1.00 98.75 236 TYR A C 1
ATOM 1932 O O . TYR A 1 236 ? -9.609 13.738 1.836 1.00 98.75 236 TYR A O 1
ATOM 1940 N N . VAL A 1 237 ? -8.314 12.115 2.686 1.00 98.44 237 VAL A N 1
ATOM 1941 C CA . VAL A 1 237 ? -9.383 11.103 2.775 1.00 98.44 237 VAL A CA 1
ATOM 1942 C C . VAL A 1 237 ? -10.446 11.526 3.789 1.00 98.44 237 VAL A C 1
ATOM 1944 O O . VAL A 1 237 ? -11.634 11.339 3.550 1.00 98.44 237 VAL A O 1
ATOM 1947 N N . ASN A 1 238 ? -10.041 12.116 4.914 1.00 97.94 238 ASN A N 1
ATOM 1948 C CA . ASN A 1 238 ? -10.975 12.595 5.926 1.00 97.94 238 ASN A CA 1
ATOM 1949 C C . ASN A 1 238 ? -11.852 13.753 5.415 1.00 97.94 238 ASN A C 1
ATOM 1951 O O . ASN A 1 238 ? -13.040 13.810 5.736 1.00 97.94 238 ASN A O 1
ATOM 1955 N N . GLU A 1 239 ? -11.265 14.655 4.624 1.00 97.38 239 GLU A N 1
ATOM 1956 C CA . GLU A 1 239 ? -11.930 15.804 3.993 1.00 97.38 239 GLU A CA 1
ATOM 1957 C C . GLU A 1 239 ? -12.735 15.423 2.742 1.00 97.38 239 GLU A C 1
ATOM 1959 O O . GLU A 1 239 ? -13.701 16.101 2.403 1.00 97.38 239 GLU A O 1
ATOM 1964 N N . ASN A 1 240 ? -12.365 14.330 2.072 1.00 96.81 240 ASN A N 1
ATOM 1965 C CA . ASN A 1 240 ? -13.001 13.834 0.855 1.00 96.81 240 ASN A CA 1
ATOM 1966 C C . ASN A 1 240 ? -13.383 12.358 1.048 1.00 96.81 240 ASN A C 1
ATOM 1968 O O . ASN A 1 240 ? -12.678 11.488 0.542 1.00 96.81 240 ASN A O 1
ATOM 1972 N N . PRO A 1 241 ? -14.461 12.039 1.786 1.00 96.00 241 PRO A N 1
ATOM 1973 C CA . PRO A 1 241 ? -14.848 10.654 2.032 1.00 96.00 241 PRO A CA 1
ATOM 1974 C C . PRO A 1 241 ? -15.062 9.827 0.751 1.00 96.00 241 PRO A C 1
ATOM 1976 O O . PRO A 1 241 ? -15.650 10.298 -0.222 1.00 96.00 241 PRO A O 1
ATOM 1979 N N . ASN A 1 242 ? -14.632 8.561 0.767 1.00 95.12 242 ASN A N 1
ATOM 1980 C CA . ASN A 1 242 ? -14.883 7.577 -0.290 1.00 95.12 242 ASN A CA 1
ATOM 1981 C C . ASN A 1 242 ? -15.270 6.212 0.324 1.00 95.12 242 ASN A C 1
ATOM 1983 O O . ASN A 1 242 ? -14.409 5.487 0.831 1.00 95.12 242 ASN A O 1
ATOM 1987 N N . PRO A 1 243 ? -16.539 5.779 0.218 1.00 91.12 243 PRO A N 1
ATOM 1988 C CA . PRO A 1 243 ? -17.059 4.601 0.914 1.00 91.12 243 PRO A CA 1
ATOM 1989 C C . PRO A 1 243 ? -16.702 3.292 0.209 1.00 91.12 243 PRO A C 1
ATOM 1991 O O . PRO A 1 243 ? -17.158 2.224 0.608 1.00 91.12 243 PRO A O 1
ATOM 1994 N N . PHE A 1 244 ? -15.892 3.357 -0.847 1.00 92.31 244 PHE A N 1
ATOM 1995 C CA . PHE A 1 244 ? -15.394 2.197 -1.580 1.00 92.31 244 PHE A CA 1
ATOM 1996 C C . PHE A 1 244 ? -13.879 2.054 -1.476 1.00 92.31 244 PHE A C 1
ATOM 1998 O O . PHE A 1 244 ? -13.332 1.113 -2.048 1.00 92.31 244 PHE A O 1
ATOM 2005 N N . LEU A 1 245 ? -13.224 2.979 -0.771 1.00 97.44 245 LEU A N 1
ATOM 2006 C CA . LEU A 1 245 ? -11.789 2.978 -0.568 1.00 97.44 245 LEU A CA 1
ATOM 2007 C C . LEU A 1 245 ? -11.409 2.070 0.602 1.00 97.44 245 LEU A C 1
ATOM 2009 O O . LEU A 1 245 ? -11.730 2.373 1.752 1.00 97.44 245 LEU A O 1
ATOM 2013 N N . ASP A 1 246 ? -10.660 1.016 0.306 1.00 97.88 246 ASP A N 1
ATOM 2014 C CA . ASP A 1 246 ? -9.861 0.289 1.284 1.00 97.88 246 ASP A CA 1
ATOM 2015 C C . ASP A 1 246 ? -8.489 0.983 1.372 1.00 97.88 246 ASP A C 1
ATOM 2017 O O . ASP A 1 246 ? -7.671 0.939 0.444 1.00 97.88 246 ASP A O 1
ATOM 2021 N N . LEU A 1 247 ? -8.263 1.687 2.479 1.00 98.56 247 LEU A N 1
ATOM 2022 C CA . LEU A 1 247 ? -7.031 2.415 2.766 1.00 98.56 247 LEU A CA 1
ATOM 2023 C C . LEU A 1 247 ? -6.115 1.551 3.633 1.00 98.56 247 LEU A C 1
ATOM 2025 O O . LEU A 1 247 ? -6.558 0.914 4.584 1.00 98.56 247 LEU A O 1
ATOM 2029 N N . SER A 1 248 ? -4.818 1.538 3.350 1.00 98.25 248 SER A N 1
ATOM 2030 C CA . SER A 1 248 ? -3.874 0.788 4.173 1.00 98.25 248 SER A CA 1
ATOM 2031 C C . SER A 1 248 ? -2.500 1.422 4.260 1.00 98.25 248 SER A C 1
ATOM 2033 O O . SER A 1 248 ? -2.084 2.202 3.401 1.00 98.25 248 SER A O 1
ATOM 2035 N N . ILE A 1 249 ? -1.783 1.063 5.320 1.00 98.31 249 ILE A N 1
ATOM 2036 C CA . ILE A 1 249 ? -0.404 1.477 5.561 1.00 98.31 249 ILE A CA 1
ATOM 2037 C C . ILE A 1 249 ? 0.419 0.278 6.019 1.00 98.31 249 ILE A C 1
ATOM 2039 O O . ILE A 1 249 ? -0.094 -0.600 6.708 1.00 98.31 249 ILE A O 1
ATOM 2043 N N . THR A 1 250 ? 1.691 0.225 5.639 1.00 98.06 250 THR A N 1
ATOM 2044 C CA . THR A 1 250 ? 2.653 -0.746 6.175 1.00 98.06 250 THR A CA 1
ATOM 2045 C C . THR A 1 250 ? 3.666 -0.020 7.050 1.00 98.06 250 THR A C 1
ATOM 2047 O O . THR A 1 250 ? 4.384 0.837 6.550 1.00 98.06 250 THR A O 1
ATOM 2050 N N . SER A 1 251 ? 3.710 -0.339 8.344 1.00 98.25 251 SER A N 1
ATOM 2051 C CA . SER A 1 251 ? 4.575 0.327 9.326 1.00 98.25 251 SER A CA 1
ATOM 2052 C C . SER A 1 251 ? 5.348 -0.693 10.159 1.00 98.25 251 SER A C 1
ATOM 2054 O O . SER A 1 251 ? 4.893 -1.814 10.402 1.00 98.25 251 SER A O 1
ATOM 2056 N N . ASN A 1 252 ? 6.526 -0.290 10.627 1.00 97.75 252 ASN A N 1
ATOM 2057 C CA . ASN A 1 252 ? 7.283 -1.010 11.639 1.00 97.75 252 ASN A CA 1
ATOM 2058 C C . ASN A 1 252 ? 6.721 -0.812 13.058 1.00 97.75 252 ASN A C 1
ATOM 2060 O O . ASN A 1 252 ? 7.185 -1.480 13.973 1.00 97.75 252 ASN A O 1
ATOM 2064 N N . MET A 1 253 ? 5.749 0.092 13.251 1.00 98.25 253 MET A N 1
ATOM 2065 C CA . MET A 1 253 ? 5.064 0.376 14.524 1.00 98.25 253 MET A CA 1
ATOM 2066 C C . MET A 1 253 ? 5.964 0.799 15.695 1.00 98.25 253 MET A C 1
ATOM 2068 O O . MET A 1 253 ? 5.502 0.924 16.830 1.00 98.25 253 MET A O 1
ATOM 2072 N N . SER A 1 254 ? 7.225 1.107 15.416 1.00 97.69 254 SER A N 1
ATOM 2073 C CA . SER A 1 254 ? 8.217 1.637 16.343 1.00 97.69 254 SER A CA 1
ATOM 2074 C C . SER A 1 254 ? 8.804 2.941 15.778 1.00 97.69 254 SER A C 1
ATOM 2076 O O . SER A 1 254 ? 10.013 3.015 15.533 1.00 97.69 254 SER A O 1
ATOM 2078 N N . PRO A 1 255 ? 7.974 3.979 15.525 1.00 96.69 255 PRO A N 1
ATOM 2079 C CA . PRO A 1 255 ? 8.462 5.249 15.003 1.00 96.69 255 PRO A CA 1
ATOM 2080 C C . PRO A 1 255 ? 9.408 5.924 16.013 1.00 96.69 255 PRO A C 1
ATOM 2082 O O . PRO A 1 255 ? 9.264 5.731 17.221 1.00 96.69 255 PRO A O 1
ATOM 2085 N N . PRO A 1 256 ? 10.324 6.800 15.565 1.00 96.31 256 PRO A N 1
ATOM 2086 C CA . PRO A 1 256 ? 11.343 7.408 16.429 1.00 96.31 256 PRO A CA 1
ATOM 2087 C C . PRO A 1 256 ? 10.786 8.370 17.494 1.00 96.31 256 PRO A C 1
ATOM 2089 O O . PRO A 1 256 ? 11.535 8.866 18.332 1.00 96.31 256 PRO A O 1
ATOM 2092 N N . SER A 1 257 ? 9.488 8.691 17.457 1.00 96.19 257 SER A N 1
ATOM 2093 C CA . SER A 1 257 ? 8.847 9.569 18.435 1.00 96.19 257 SER A CA 1
ATOM 2094 C C . SER A 1 257 ? 7.433 9.094 18.777 1.00 96.19 257 SER A C 1
ATOM 2096 O O . SER A 1 257 ? 6.627 8.915 17.859 1.00 96.19 257 SER A O 1
ATOM 2098 N N . PRO A 1 258 ? 7.070 9.015 20.073 1.00 96.81 258 PRO A N 1
ATOM 2099 C CA . PRO A 1 258 ? 5.698 8.738 20.501 1.00 96.81 258 PRO A CA 1
ATOM 2100 C C . PRO A 1 258 ? 4.664 9.704 19.908 1.00 96.81 258 PRO A C 1
ATOM 2102 O O . PRO A 1 258 ? 3.566 9.284 19.566 1.00 96.81 258 PRO A O 1
ATOM 2105 N N . LYS A 1 259 ? 5.038 10.971 19.667 1.00 98.19 259 LYS A N 1
ATOM 2106 C CA . LYS A 1 259 ? 4.144 11.975 19.061 1.00 98.19 259 LYS A CA 1
ATOM 2107 C C . LYS A 1 259 ? 3.686 11.595 17.651 1.00 98.19 259 LYS A C 1
ATOM 2109 O O . LYS A 1 259 ? 2.593 11.978 17.245 1.00 98.19 259 LYS A O 1
ATOM 2114 N N . LEU A 1 260 ? 4.518 10.877 16.890 1.00 98.00 260 LEU A N 1
ATOM 2115 C CA . LEU A 1 260 ? 4.132 10.378 15.567 1.00 98.00 260 LEU A CA 1
ATOM 2116 C C . LEU A 1 260 ? 3.081 9.276 15.692 1.00 98.00 260 LEU A C 1
ATOM 2118 O O . LEU A 1 260 ? 2.142 9.249 14.901 1.00 98.00 260 LEU A O 1
ATOM 2122 N N . MET A 1 261 ? 3.216 8.419 16.707 1.00 98.19 261 MET A N 1
ATOM 2123 C CA . MET A 1 261 ? 2.236 7.382 17.007 1.00 98.19 261 MET A CA 1
ATOM 2124 C C . MET A 1 261 ? 0.902 7.980 17.470 1.00 98.19 261 MET A C 1
ATOM 2126 O O . MET A 1 261 ? -0.145 7.575 16.977 1.00 98.19 261 MET A O 1
ATOM 2130 N N . ASP A 1 262 ? 0.935 8.980 18.355 1.00 98.56 262 ASP A N 1
ATOM 2131 C CA . ASP A 1 262 ? -0.274 9.674 18.819 1.00 98.56 262 ASP A CA 1
ATOM 2132 C C . ASP A 1 262 ? -0.998 10.341 17.644 1.00 98.56 262 ASP A C 1
ATOM 2134 O O . ASP A 1 262 ? -2.174 10.082 17.401 1.00 98.56 262 ASP A O 1
ATOM 2138 N N . LYS A 1 263 ? -0.256 11.096 16.822 1.00 98.69 263 LYS A N 1
ATOM 2139 C CA . LYS A 1 263 ? -0.790 11.710 15.601 1.00 98.69 263 LYS A CA 1
ATOM 2140 C C . LYS A 1 263 ? -1.400 10.671 14.658 1.00 98.69 263 LYS A C 1
ATOM 2142 O O . LYS A 1 263 ? -2.419 10.944 14.032 1.00 98.69 263 LYS A O 1
ATOM 2147 N N . PHE A 1 264 ? -0.772 9.507 14.511 1.00 98.62 264 PHE A N 1
ATOM 2148 C CA . PHE A 1 264 ? -1.275 8.433 13.661 1.00 98.62 264 PHE A CA 1
ATOM 2149 C C . PHE A 1 264 ? -2.605 7.870 14.167 1.00 98.62 264 PHE A C 1
ATOM 2151 O O . PHE A 1 264 ? -3.556 7.792 13.389 1.00 98.62 264 PHE A O 1
ATOM 2158 N N . ILE A 1 265 ? -2.700 7.554 15.461 1.00 98.69 265 ILE A N 1
ATOM 2159 C CA . ILE A 1 265 ? -3.941 7.071 16.081 1.00 98.69 265 ILE A CA 1
ATOM 2160 C C . ILE A 1 265 ? -5.048 8.120 15.946 1.00 98.69 265 ILE A C 1
ATOM 2162 O O . ILE A 1 265 ? -6.158 7.776 15.545 1.00 98.69 265 ILE A O 1
ATOM 2166 N N . ASP A 1 266 ? -4.746 9.398 16.185 1.00 98.62 266 ASP A N 1
ATOM 2167 C CA . ASP A 1 266 ? -5.718 10.485 16.027 1.00 98.62 266 ASP A CA 1
ATOM 2168 C C . ASP A 1 266 ? -6.263 10.568 14.594 1.00 98.62 266 ASP A C 1
ATOM 2170 O O . ASP A 1 266 ? -7.468 10.731 14.398 1.00 98.62 266 ASP A O 1
ATOM 2174 N N . LYS A 1 267 ? -5.404 10.402 13.576 1.00 98.50 267 LYS A N 1
ATOM 2175 C CA . LYS A 1 267 ? -5.847 10.367 12.173 1.00 98.50 267 LYS A CA 1
ATOM 2176 C C . LYS A 1 267 ? -6.721 9.158 11.866 1.00 98.50 267 LYS A C 1
ATOM 2178 O O . LYS A 1 267 ? -7.725 9.315 11.182 1.00 98.50 267 LYS A O 1
ATOM 2183 N N . ILE A 1 268 ? -6.384 7.978 12.379 1.00 97.94 268 ILE A N 1
ATOM 2184 C CA . ILE A 1 268 ? -7.215 6.783 12.195 1.00 97.94 268 ILE A CA 1
ATOM 2185 C C . ILE A 1 268 ? -8.590 6.973 12.841 1.00 97.94 268 ILE A C 1
ATOM 2187 O O . ILE A 1 268 ? -9.610 6.721 12.203 1.00 97.94 268 ILE A O 1
ATOM 2191 N N . LYS A 1 269 ? -8.635 7.462 14.083 1.00 97.94 269 LYS A N 1
ATOM 2192 C CA . LYS A 1 269 ? -9.894 7.739 14.789 1.00 97.94 269 LYS A CA 1
ATOM 2193 C C . LYS A 1 269 ? -10.743 8.747 14.025 1.00 97.94 269 LYS A C 1
ATOM 2195 O O . LYS A 1 269 ? -11.943 8.533 13.878 1.00 97.94 269 LYS A O 1
ATOM 2200 N N . ALA A 1 270 ? -10.111 9.789 13.480 1.00 97.75 270 ALA A N 1
ATOM 2201 C CA . ALA A 1 270 ? -10.784 10.742 12.610 1.00 97.75 270 ALA A CA 1
ATOM 2202 C C . ALA A 1 270 ? -11.362 10.054 11.369 1.00 97.75 270 ALA A C 1
ATOM 2204 O O . ALA A 1 270 ? -12.516 10.292 11.061 1.00 97.75 270 ALA A O 1
ATOM 2205 N N . LEU A 1 271 ? -10.644 9.151 10.693 1.00 97.56 271 LEU A N 1
ATOM 2206 C CA . LEU A 1 271 ? -11.187 8.409 9.544 1.00 97.56 271 LEU A CA 1
ATOM 2207 C C . LEU A 1 271 ? -12.380 7.515 9.907 1.00 97.56 271 LEU A C 1
ATOM 2209 O O . LEU A 1 271 ? -13.286 7.341 9.091 1.00 97.56 271 LEU A O 1
ATOM 2213 N N . GLU A 1 272 ? -12.381 6.948 11.111 1.00 95.44 272 GLU A N 1
ATOM 2214 C CA . GLU A 1 272 ? -13.426 6.046 11.593 1.00 95.44 272 GLU A CA 1
ATOM 2215 C C . GLU A 1 272 ? -14.706 6.749 12.051 1.00 95.44 272 GLU A C 1
ATOM 2217 O O . GLU A 1 272 ? -15.729 6.075 12.204 1.00 95.44 272 GLU A O 1
ATOM 2222 N N . GLU A 1 273 ? -14.668 8.062 12.278 1.00 95.00 273 GLU A N 1
ATOM 2223 C CA . GLU A 1 273 ? -15.819 8.828 12.747 1.00 95.00 273 GLU A CA 1
ATOM 2224 C C . GLU A 1 273 ? -16.986 8.725 11.756 1.00 95.00 273 GLU A C 1
ATOM 2226 O O . GLU A 1 273 ? -16.849 9.051 10.569 1.00 95.00 273 GLU A O 1
ATOM 2231 N N . ILE A 1 274 ? -18.140 8.278 12.263 1.00 93.94 274 ILE A N 1
ATOM 2232 C CA . ILE A 1 274 ? -19.380 8.187 11.494 1.00 93.94 274 ILE A CA 1
ATOM 2233 C C . ILE A 1 274 ? -19.895 9.593 11.232 1.00 93.94 274 ILE A C 1
ATOM 2235 O O . ILE A 1 274 ? -20.223 10.325 12.164 1.00 93.94 274 ILE A O 1
ATOM 2239 N N . ARG A 1 275 ? -20.012 9.943 9.954 1.00 92.69 275 ARG A N 1
ATOM 2240 C CA . ARG A 1 275 ? -20.512 11.245 9.519 1.00 92.69 275 ARG A CA 1
ATOM 2241 C C . ARG A 1 275 ? -21.565 11.085 8.432 1.00 92.69 275 ARG A C 1
ATOM 2243 O O . ARG A 1 275 ? -21.668 10.030 7.804 1.00 92.69 275 ARG A O 1
ATOM 2250 N N . VAL A 1 276 ? -22.327 12.149 8.220 1.00 92.06 276 VAL A N 1
ATOM 2251 C CA . VAL A 1 276 ? -23.262 12.270 7.102 1.00 92.06 276 VAL A CA 1
ATOM 2252 C C . VAL A 1 276 ? -22.597 13.119 6.032 1.00 92.06 276 VAL A C 1
ATOM 2254 O O . VAL A 1 276 ? -22.116 14.212 6.327 1.00 92.06 276 VAL A O 1
ATOM 2257 N N . TRP A 1 277 ? -22.533 12.608 4.811 1.00 91.81 277 TRP A N 1
ATOM 2258 C CA . TRP A 1 277 ? -21.918 13.306 3.687 1.00 91.81 277 TRP A CA 1
ATOM 2259 C C . TRP A 1 277 ? -22.593 12.904 2.368 1.00 91.81 277 TRP A C 1
ATOM 2261 O O . TRP A 1 277 ? -23.289 11.891 2.306 1.00 91.81 277 TRP A O 1
ATOM 2271 N N . GLU A 1 278 ? -22.432 13.719 1.326 1.00 90.06 278 GLU A N 1
ATOM 2272 C CA . GLU A 1 278 ? -23.087 13.544 0.023 1.00 90.06 278 GLU A CA 1
ATOM 2273 C C . GLU A 1 278 ? -22.045 13.391 -1.096 1.00 90.06 278 GLU A C 1
ATOM 2275 O O . GLU A 1 278 ? -21.063 14.133 -1.132 1.00 90.06 278 GLU A O 1
ATOM 2280 N N . ASP A 1 279 ? -22.277 12.465 -2.032 1.00 89.31 279 ASP A N 1
ATOM 2281 C CA . ASP A 1 279 ? -21.608 12.454 -3.340 1.00 89.31 279 ASP A CA 1
ATOM 2282 C C . ASP A 1 279 ? -22.652 12.670 -4.449 1.00 89.31 279 ASP A C 1
ATOM 2284 O O . ASP A 1 279 ? -23.328 11.720 -4.869 1.00 89.31 279 ASP A O 1
ATOM 2288 N N . PRO A 1 280 ? -22.761 13.897 -4.994 1.00 88.12 280 PRO A N 1
ATOM 2289 C CA . PRO A 1 280 ? -23.777 14.231 -5.991 1.00 88.12 280 PRO A CA 1
ATOM 2290 C C . PRO A 1 280 ? -23.593 13.473 -7.313 1.00 88.12 280 PRO A C 1
ATOM 2292 O O . PRO A 1 280 ? -24.482 13.475 -8.161 1.00 88.12 280 PRO A O 1
ATOM 2295 N N . LYS A 1 281 ? -22.442 12.821 -7.526 1.00 87.94 281 LYS A N 1
ATOM 2296 C CA . LYS A 1 281 ? -22.154 12.026 -8.725 1.00 87.94 281 LYS A CA 1
ATOM 2297 C C . LYS A 1 281 ? -22.342 10.530 -8.499 1.00 87.94 281 LYS A C 1
ATOM 2299 O O . LYS A 1 281 ? -22.308 9.783 -9.477 1.00 87.94 281 LYS A O 1
ATOM 2304 N N . ARG A 1 282 ? -22.531 10.075 -7.255 1.00 85.88 282 ARG A N 1
ATOM 2305 C CA . ARG A 1 282 ? -22.606 8.649 -6.928 1.00 85.88 282 ARG A CA 1
ATOM 2306 C C . ARG A 1 282 ? -23.823 8.306 -6.087 1.00 85.88 282 ARG A C 1
ATOM 2308 O O . ARG A 1 282 ? -23.861 8.552 -4.886 1.00 85.88 282 ARG A O 1
ATOM 2315 N N . PHE A 1 283 ? -24.788 7.668 -6.739 1.00 85.38 283 PHE A N 1
ATOM 2316 C CA . PHE A 1 283 ? -25.961 7.126 -6.072 1.00 85.38 283 PHE A CA 1
ATOM 2317 C C . PHE A 1 283 ? -25.553 6.017 -5.097 1.00 85.38 283 PHE A C 1
ATOM 2319 O O . PHE A 1 283 ? -24.836 5.085 -5.467 1.00 85.38 283 PHE A O 1
ATOM 2326 N N . ASN A 1 284 ? -26.021 6.130 -3.862 1.00 83.75 284 ASN A N 1
ATOM 2327 C CA . ASN A 1 284 ? -25.913 5.119 -2.833 1.00 83.75 284 ASN A CA 1
ATOM 2328 C C . ASN A 1 284 ? -27.150 4.203 -2.906 1.00 83.75 284 ASN A C 1
ATOM 2330 O O . ASN A 1 284 ? -28.250 4.624 -2.532 1.00 83.75 284 ASN A O 1
ATOM 2334 N N . PRO A 1 285 ? -27.004 2.952 -3.376 1.00 77.00 285 PRO A N 1
ATOM 2335 C CA . PRO A 1 285 ? -28.129 2.028 -3.467 1.00 77.00 285 PRO A CA 1
ATOM 2336 C C . PRO A 1 285 ? -28.685 1.639 -2.093 1.00 77.00 285 PRO A C 1
ATOM 2338 O O . PRO A 1 285 ? -29.874 1.343 -1.999 1.00 77.00 285 PRO A O 1
ATOM 2341 N N . ASP A 1 286 ? -27.869 1.689 -1.035 1.00 75.44 286 ASP A N 1
ATOM 2342 C CA . ASP A 1 286 ? -28.281 1.291 0.313 1.00 75.44 286 ASP A CA 1
ATOM 2343 C C . ASP A 1 286 ? -29.209 2.333 0.960 1.00 75.44 286 ASP A C 1
ATOM 2345 O O . ASP A 1 286 ? -30.083 1.982 1.752 1.00 75.44 286 ASP A O 1
ATOM 2349 N N . SER A 1 287 ? -29.048 3.616 0.616 1.00 74.81 287 SER A N 1
ATOM 2350 C CA . SER A 1 287 ? -29.895 4.714 1.110 1.00 74.81 287 SER A CA 1
ATOM 2351 C C . SER A 1 287 ? -30.927 5.211 0.093 1.00 74.81 287 SER A C 1
ATOM 2353 O O . SER A 1 287 ? -31.795 6.011 0.447 1.00 74.81 287 SER A O 1
ATOM 2355 N N . GLY A 1 288 ? -30.844 4.772 -1.166 1.00 79.88 288 GLY A N 1
ATOM 2356 C CA . GLY A 1 288 ? -31.734 5.208 -2.242 1.00 79.88 288 GLY A CA 1
ATOM 2357 C C . GLY A 1 288 ? -31.549 6.674 -2.656 1.00 79.88 288 GLY A C 1
ATOM 2358 O O . GLY A 1 288 ? -32.468 7.271 -3.217 1.00 79.88 288 GLY A O 1
ATOM 2359 N N . ASN A 1 289 ? -30.400 7.283 -2.351 1.00 85.81 289 ASN A N 1
ATOM 2360 C CA . ASN A 1 289 ? -30.101 8.690 -2.632 1.00 85.81 289 ASN A CA 1
ATOM 2361 C C . ASN A 1 289 ? -28.581 8.919 -2.784 1.00 85.81 289 ASN A C 1
ATOM 2363 O O . ASN A 1 289 ? -27.825 7.970 -2.918 1.00 85.81 289 ASN A O 1
ATOM 2367 N N . HIS A 1 290 ? -28.117 10.170 -2.794 1.00 88.62 290 HIS A N 1
ATOM 2368 C CA . HIS A 1 290 ? -26.689 10.522 -2.912 1.00 88.62 290 HIS A CA 1
ATOM 2369 C C . HIS A 1 290 ? -25.965 10.678 -1.563 1.00 88.62 290 HIS A C 1
ATOM 2371 O O . HIS A 1 290 ? -24.799 11.070 -1.515 1.00 88.62 290 HIS A O 1
ATOM 2377 N N . TRP A 1 291 ? -26.650 10.359 -0.466 1.00 89.50 291 TRP A N 1
ATOM 2378 C CA . TRP A 1 291 ? -26.173 10.526 0.899 1.00 89.50 291 TRP A CA 1
ATOM 2379 C C . TRP A 1 291 ? -25.589 9.236 1.456 1.00 89.50 291 TRP A C 1
ATOM 2381 O O . TRP A 1 291 ? -26.077 8.130 1.204 1.00 89.50 291 TRP A O 1
ATOM 2391 N N . TYR A 1 292 ? -24.583 9.397 2.301 1.00 91.06 292 TYR A N 1
ATOM 2392 C CA . TYR A 1 292 ? -23.899 8.323 2.996 1.00 91.06 292 TYR A CA 1
ATOM 2393 C C . TYR A 1 292 ? -23.852 8.626 4.488 1.00 91.06 292 TYR A C 1
ATOM 2395 O O . TYR A 1 292 ? -23.589 9.751 4.909 1.00 91.06 292 TYR A O 1
ATOM 2403 N N . VAL A 1 293 ? -24.091 7.587 5.285 1.00 91.81 293 VAL A N 1
ATOM 2404 C CA . VAL A 1 293 ? -23.887 7.583 6.735 1.00 91.81 293 VAL A CA 1
ATOM 2405 C C . VAL A 1 293 ? -22.778 6.579 7.010 1.00 91.81 293 VAL A C 1
ATOM 2407 O O . VAL A 1 293 ? -23.029 5.383 7.155 1.00 91.81 293 VAL A O 1
ATOM 2410 N N . ALA A 1 294 ? -21.536 7.048 6.963 1.00 92.56 294 ALA A N 1
ATOM 2411 C CA . ALA A 1 294 ? -20.371 6.172 6.908 1.00 92.56 294 ALA A CA 1
ATOM 2412 C C . ALA A 1 294 ? -19.106 6.862 7.449 1.00 92.56 294 ALA A C 1
ATOM 2414 O O . ALA A 1 294 ? -19.072 8.092 7.554 1.00 92.56 294 ALA A O 1
ATOM 2415 N N . PRO A 1 295 ? -18.052 6.088 7.772 1.00 95.00 295 PRO A N 1
ATOM 2416 C CA . PRO A 1 295 ? -16.704 6.621 7.948 1.00 95.00 295 PRO A CA 1
ATOM 2417 C C . PRO A 1 295 ? -16.157 7.277 6.666 1.00 95.00 295 PRO A C 1
ATOM 2419 O O . PRO A 1 295 ? -16.758 7.184 5.593 1.00 95.00 295 PRO A O 1
ATOM 2422 N N . ALA A 1 296 ? -14.981 7.903 6.765 1.00 96.12 296 ALA A N 1
ATOM 2423 C CA . ALA A 1 296 ? -14.312 8.550 5.632 1.00 96.12 296 ALA A CA 1
ATOM 2424 C C . ALA A 1 296 ? -13.855 7.566 4.540 1.00 96.12 296 ALA A C 1
ATOM 2426 O O . ALA A 1 296 ? -13.743 7.925 3.372 1.00 96.12 296 ALA A O 1
ATOM 2427 N N . CYS A 1 297 ? -13.571 6.320 4.909 1.00 96.38 297 CYS A N 1
ATOM 2428 C CA . CYS A 1 297 ? -13.208 5.258 3.980 1.00 96.38 297 CYS A CA 1
ATOM 2429 C C . CYS A 1 297 ? -13.977 3.979 4.315 1.00 96.38 297 CYS A C 1
ATOM 2431 O O . CYS A 1 297 ? -14.463 3.819 5.437 1.00 96.38 297 CYS A O 1
ATOM 2433 N N . LYS A 1 298 ? -14.093 3.065 3.346 1.00 94.38 298 LYS A N 1
ATOM 2434 C CA . LYS A 1 298 ? -14.757 1.768 3.545 1.00 94.38 298 LYS A CA 1
ATOM 2435 C C . LYS A 1 298 ? -14.103 0.995 4.681 1.00 94.38 298 LYS A C 1
ATOM 2437 O O . LYS A 1 298 ? -14.779 0.409 5.526 1.00 94.38 298 LYS A O 1
ATOM 2442 N N . HIS A 1 299 ? -12.775 0.977 4.663 1.00 95.44 299 HIS A N 1
ATOM 2443 C CA . HIS A 1 299 ? -11.985 0.209 5.601 1.00 95.44 299 HIS A CA 1
ATOM 2444 C C . HIS A 1 299 ? -10.559 0.741 5.700 1.00 95.44 299 HIS A C 1
ATOM 2446 O O . HIS A 1 299 ? -9.999 1.207 4.707 1.00 95.44 299 HIS A O 1
ATOM 2452 N N . PHE A 1 300 ? -9.977 0.631 6.895 1.00 97.75 300 PHE A N 1
ATOM 2453 C CA . PHE A 1 300 ? -8.570 0.920 7.136 1.00 97.75 300 PHE A CA 1
ATOM 2454 C C . PHE A 1 300 ? -7.853 -0.321 7.683 1.00 97.75 300 PHE A C 1
ATOM 2456 O O . PHE A 1 300 ? -8.245 -0.859 8.724 1.00 97.75 300 PHE A O 1
ATOM 2463 N N . SER A 1 301 ? -6.791 -0.748 6.997 1.00 97.31 301 SER A N 1
ATOM 2464 C CA . SER A 1 301 ? -5.943 -1.876 7.404 1.00 97.31 301 SER A CA 1
ATOM 2465 C C . SER A 1 301 ? -4.526 -1.406 7.727 1.00 97.31 301 SER A C 1
ATOM 2467 O O . SER A 1 301 ? -3.832 -0.816 6.892 1.00 97.31 301 SER A O 1
ATOM 2469 N N . LEU A 1 302 ? -4.061 -1.725 8.930 1.00 98.38 302 LEU A N 1
ATOM 2470 C CA . LEU A 1 302 ? -2.683 -1.523 9.352 1.00 98.38 302 LEU A CA 1
ATOM 2471 C C . LEU A 1 302 ? -1.891 -2.820 9.162 1.00 98.38 302 LEU A C 1
ATOM 2473 O O . LEU A 1 302 ? -2.127 -3.812 9.845 1.00 98.38 302 LEU A O 1
ATOM 2477 N N . TYR A 1 303 ? -0.912 -2.803 8.265 1.00 98.25 303 TYR A N 1
ATOM 2478 C CA . TYR A 1 303 ? 0.040 -3.895 8.108 1.00 98.25 303 TYR A CA 1
ATOM 2479 C C . TYR A 1 303 ? 1.265 -3.644 8.990 1.00 98.25 303 TYR A C 1
ATOM 2481 O O . TYR A 1 303 ? 1.953 -2.634 8.831 1.00 98.25 303 TYR A O 1
ATOM 2489 N N . VAL A 1 304 ? 1.544 -4.563 9.910 1.00 98.31 304 VAL A N 1
ATOM 2490 C CA . VAL A 1 304 ? 2.646 -4.450 10.874 1.00 98.31 304 VAL A CA 1
ATOM 2491 C C . VAL A 1 304 ? 3.765 -5.380 10.459 1.00 98.31 304 VAL A C 1
ATOM 2493 O O . VAL A 1 304 ? 3.603 -6.599 10.479 1.00 98.31 304 VAL A O 1
ATOM 2496 N N . SER A 1 305 ? 4.906 -4.809 10.084 1.00 96.75 305 SER A N 1
ATOM 2497 C CA . SER A 1 305 ? 6.064 -5.602 9.682 1.00 96.75 305 SER A CA 1
ATOM 2498 C C . SER A 1 305 ? 6.874 -6.047 10.896 1.00 96.75 305 SER A C 1
ATOM 2500 O O . SER A 1 305 ? 7.564 -5.235 11.518 1.00 96.75 305 SER A O 1
ATOM 2502 N N . VAL A 1 306 ? 6.831 -7.341 11.207 1.00 96.25 306 VAL A N 1
ATOM 2503 C CA . VAL A 1 306 ? 7.618 -7.956 12.281 1.00 96.25 306 VAL A CA 1
ATOM 2504 C C . VAL A 1 306 ? 7.858 -9.431 11.970 1.00 96.25 306 VAL A C 1
ATOM 2506 O O . VAL A 1 306 ? 6.977 -10.120 11.466 1.00 96.25 306 VAL A O 1
ATOM 2509 N N . ASP A 1 307 ? 9.063 -9.918 12.264 1.00 93.88 307 ASP A N 1
ATOM 2510 C CA . ASP A 1 307 ? 9.526 -11.225 11.774 1.00 93.88 307 ASP A CA 1
ATOM 2511 C C . ASP A 1 307 ? 9.710 -12.270 12.887 1.00 93.88 307 ASP A C 1
ATOM 2513 O O . ASP A 1 307 ? 10.278 -13.336 12.662 1.00 93.88 307 ASP A O 1
ATOM 2517 N N . GLY A 1 308 ? 9.263 -11.964 14.104 1.00 94.56 308 GLY A N 1
ATOM 2518 C CA . GLY A 1 308 ? 9.429 -12.781 15.304 1.00 94.56 308 GLY A CA 1
ATOM 2519 C C . GLY A 1 308 ? 9.008 -12.004 16.552 1.00 94.56 308 GLY A C 1
ATOM 2520 O O . GLY A 1 308 ? 8.309 -11.000 16.439 1.00 94.56 308 GLY A O 1
ATOM 2521 N N . VAL A 1 309 ? 9.472 -12.422 17.736 1.00 96.69 309 VAL A N 1
ATOM 2522 C CA . VAL A 1 309 ? 9.205 -11.699 18.995 1.00 96.69 309 VAL A CA 1
ATOM 2523 C C . VAL A 1 309 ? 10.465 -11.396 19.805 1.00 96.69 309 VAL A C 1
ATOM 2525 O O . VAL A 1 309 ? 11.464 -12.120 19.721 1.00 96.69 309 VAL A O 1
ATOM 2528 N N . GLY A 1 310 ? 10.409 -10.323 20.598 1.00 96.75 310 GLY A N 1
ATOM 2529 C CA . GLY A 1 310 ? 11.481 -9.885 21.494 1.00 96.75 310 GLY A CA 1
ATOM 2530 C C . GLY A 1 310 ? 12.822 -9.685 20.784 1.00 96.75 310 GLY A C 1
ATOM 2531 O O . GLY A 1 310 ? 12.877 -9.330 19.609 1.00 96.75 310 GLY A O 1
ATOM 2532 N N . LYS A 1 311 ? 13.919 -10.003 21.479 1.00 96.50 311 LYS A N 1
ATOM 2533 C CA . LYS A 1 311 ? 15.298 -9.800 20.994 1.00 96.50 311 LYS A CA 1
ATOM 2534 C C . LYS A 1 311 ? 15.600 -10.434 19.635 1.00 96.50 311 LYS A C 1
ATOM 2536 O O . LYS A 1 311 ? 16.439 -9.927 18.900 1.00 96.50 311 LYS A O 1
ATOM 2541 N N . GLN A 1 312 ? 14.936 -11.538 19.285 1.00 95.69 312 GLN A N 1
ATOM 2542 C CA . GLN A 1 312 ? 15.117 -12.151 17.968 1.00 95.69 312 GLN A CA 1
ATOM 2543 C C . GLN A 1 312 ? 14.574 -11.232 16.865 1.00 95.69 312 GLN A C 1
ATOM 2545 O O . GLN A 1 312 ? 15.228 -11.060 15.839 1.00 95.69 312 GLN A O 1
ATOM 2550 N N . ALA A 1 313 ? 13.400 -10.623 17.077 1.00 96.56 313 ALA A N 1
ATOM 2551 C CA . ALA A 1 313 ? 12.830 -9.649 16.148 1.00 96.56 313 ALA A CA 1
ATOM 2552 C C . ALA A 1 313 ? 13.745 -8.430 15.993 1.00 96.56 313 ALA A C 1
ATOM 2554 O O . ALA A 1 313 ? 14.014 -8.012 14.870 1.00 96.56 313 ALA A O 1
ATOM 2555 N N . GLU A 1 314 ? 14.271 -7.921 17.107 1.00 97.50 314 GLU A N 1
ATOM 2556 C CA . GLU A 1 314 ? 15.200 -6.784 17.141 1.00 97.50 314 GLU A CA 1
ATOM 2557 C C . GLU A 1 314 ? 16.515 -7.098 16.421 1.00 97.50 314 GLU A C 1
ATOM 2559 O O . GLU A 1 314 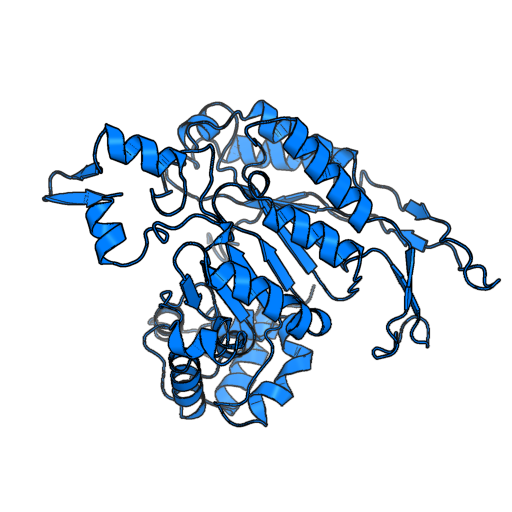? 17.033 -6.268 15.683 1.00 97.50 314 GLU A O 1
ATOM 2564 N N . TYR A 1 315 ? 17.015 -8.331 16.541 1.00 95.88 315 TYR A N 1
ATOM 2565 C CA . TYR A 1 315 ? 18.196 -8.781 15.806 1.00 95.88 315 TYR A CA 1
ATOM 2566 C C . TYR A 1 315 ? 17.982 -8.774 14.285 1.00 95.88 315 TYR A C 1
ATOM 2568 O O . TYR A 1 315 ? 18.856 -8.364 13.524 1.00 95.88 315 TYR A O 1
ATOM 2576 N N . MET A 1 316 ? 16.811 -9.218 13.819 1.00 96.06 316 MET A N 1
ATOM 2577 C CA . MET A 1 316 ? 16.478 -9.220 12.388 1.00 96.06 316 MET A CA 1
ATOM 2578 C C . MET A 1 316 ? 16.170 -7.817 11.858 1.00 96.06 316 MET A C 1
ATOM 2580 O O . MET A 1 316 ? 16.367 -7.553 10.666 1.00 96.06 316 MET A O 1
ATOM 2584 N N . ARG A 1 317 ? 15.673 -6.942 12.735 1.00 97.19 317 ARG A N 1
ATOM 2585 C CA . ARG A 1 317 ? 15.222 -5.578 12.463 1.00 97.19 317 ARG A CA 1
ATOM 2586 C C . ARG A 1 317 ? 15.993 -4.584 13.325 1.00 97.19 317 ARG A C 1
ATOM 2588 O O . ARG A 1 317 ? 15.414 -3.978 14.217 1.00 97.19 317 ARG A O 1
ATOM 2595 N N . ASP A 1 318 ? 17.286 -4.414 13.047 1.00 96.88 318 ASP A N 1
ATOM 2596 C CA . ASP A 1 318 ? 18.158 -3.557 13.861 1.00 96.88 318 ASP A CA 1
ATOM 2597 C C . ASP A 1 318 ? 17.579 -2.135 14.013 1.00 96.88 318 ASP A C 1
ATOM 2599 O O . ASP A 1 318 ? 17.133 -1.520 13.038 1.00 96.88 318 ASP A O 1
ATOM 2603 N N . GLY A 1 319 ? 17.548 -1.643 15.252 1.00 96.69 319 GLY A N 1
ATOM 2604 C CA . GLY A 1 319 ? 16.867 -0.413 15.673 1.00 96.69 319 GLY A CA 1
ATOM 2605 C C . GLY A 1 319 ? 15.413 -0.582 16.141 1.00 96.69 319 GLY A C 1
ATOM 2606 O O . GLY A 1 319 ? 14.826 0.392 16.612 1.00 96.69 319 GLY A O 1
ATOM 2607 N N . LEU A 1 320 ? 14.811 -1.771 16.001 1.00 98.38 320 LEU A N 1
ATOM 2608 C CA . LEU A 1 320 ? 13.460 -2.049 16.491 1.00 98.38 320 LEU A CA 1
ATOM 2609 C C . LEU A 1 320 ? 13.480 -2.137 18.018 1.00 98.38 320 LEU A C 1
ATOM 2611 O O . LEU A 1 320 ? 14.320 -2.831 18.580 1.00 98.38 320 LEU A O 1
ATOM 2615 N N . ASP A 1 321 ? 12.508 -1.497 18.662 1.00 98.25 321 ASP A N 1
ATOM 2616 C CA . ASP A 1 321 ? 12.146 -1.754 20.054 1.00 98.25 321 ASP A CA 1
ATOM 2617 C C . ASP A 1 321 ? 10.856 -2.583 20.046 1.00 98.25 321 ASP A C 1
ATOM 2619 O O . ASP A 1 321 ? 9.780 -2.101 19.659 1.00 98.25 321 ASP A O 1
ATOM 2623 N N . PHE A 1 322 ? 10.974 -3.874 20.367 1.00 98.44 322 PHE A N 1
ATOM 2624 C CA . PHE A 1 322 ? 9.855 -4.802 20.210 1.00 98.44 322 PHE A CA 1
ATOM 2625 C C . PHE A 1 322 ? 8.703 -4.482 21.169 1.00 98.44 322 PHE A C 1
ATOM 2627 O O . PHE A 1 322 ? 7.536 -4.564 20.783 1.00 98.44 322 PHE A O 1
ATOM 2634 N N . ASP A 1 323 ? 9.015 -4.067 22.395 1.00 98.44 323 ASP A N 1
ATOM 2635 C CA . ASP A 1 323 ? 8.006 -3.722 23.395 1.00 98.44 323 ASP A CA 1
ATOM 2636 C C . ASP A 1 323 ? 7.211 -2.478 22.975 1.00 98.44 323 ASP A C 1
ATOM 2638 O O . ASP A 1 323 ? 5.991 -2.425 23.149 1.00 98.44 323 ASP A O 1
ATOM 2642 N N . THR A 1 324 ? 7.867 -1.501 22.347 1.00 98.50 324 THR A N 1
ATOM 2643 C CA . THR A 1 324 ? 7.233 -0.318 21.756 1.00 98.50 324 THR A CA 1
ATOM 2644 C C . THR A 1 324 ? 6.321 -0.704 20.600 1.00 98.50 324 THR A C 1
ATOM 2646 O O . THR A 1 324 ? 5.170 -0.261 20.577 1.00 98.50 324 THR A O 1
ATOM 2649 N N . LEU A 1 325 ? 6.782 -1.560 19.679 1.00 98.56 325 LEU A N 1
ATOM 2650 C CA . LEU A 1 325 ? 5.944 -2.108 18.606 1.00 98.56 325 LEU A CA 1
ATOM 2651 C C . LEU A 1 325 ? 4.701 -2.786 19.181 1.00 98.56 325 LEU A C 1
ATOM 2653 O O . LEU A 1 325 ? 3.579 -2.469 18.775 1.00 98.56 325 LEU A O 1
ATOM 2657 N N . TYR A 1 326 ? 4.886 -3.693 20.141 1.00 98.50 326 TYR A N 1
ATOM 2658 C CA . TYR A 1 326 ? 3.800 -4.473 20.721 1.00 98.50 326 TYR A CA 1
ATOM 2659 C C . TYR A 1 326 ? 2.803 -3.576 21.461 1.00 98.50 326 TYR A C 1
ATOM 2661 O O . TYR A 1 326 ? 1.593 -3.657 21.232 1.00 98.50 326 TYR A O 1
ATOM 2669 N N . LYS A 1 327 ? 3.302 -2.632 22.266 1.00 98.62 327 LYS A N 1
ATOM 2670 C CA . LYS A 1 327 ? 2.489 -1.610 22.935 1.00 98.62 327 LYS A CA 1
ATOM 2671 C C . LYS A 1 327 ? 1.694 -0.777 21.932 1.00 98.62 327 LYS A C 1
ATOM 2673 O O . LYS A 1 327 ? 0.503 -0.566 22.140 1.00 98.62 327 LYS A O 1
ATOM 2678 N N . ASN A 1 328 ? 2.314 -0.315 20.8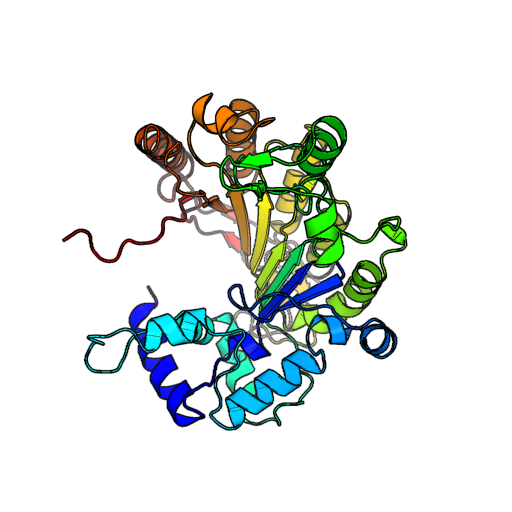50 1.00 98.75 328 ASN A N 1
ATOM 2679 C CA . ASN A 1 328 ? 1.646 0.508 19.843 1.00 98.75 328 ASN A CA 1
ATOM 2680 C C . ASN A 1 328 ? 0.587 -0.277 19.053 1.00 98.75 328 ASN A C 1
ATOM 2682 O O . ASN A 1 328 ? -0.465 0.279 18.744 1.00 98.75 328 ASN A O 1
ATOM 2686 N N . CYS A 1 329 ? 0.806 -1.568 18.786 1.00 98.62 329 CYS A N 1
ATOM 2687 C CA . CYS A 1 329 ? -0.219 -2.439 18.200 1.00 98.62 329 CYS A CA 1
ATOM 2688 C C . CYS A 1 329 ? -1.440 -2.557 19.120 1.00 98.62 329 CYS A C 1
ATOM 2690 O O . CYS A 1 329 ? -2.571 -2.370 18.672 1.00 98.62 329 CYS A O 1
ATOM 2692 N N . ARG A 1 330 ? -1.214 -2.793 20.419 1.00 98.50 330 ARG A N 1
ATOM 2693 C CA . ARG A 1 330 ? -2.288 -2.838 21.423 1.00 98.50 330 ARG A CA 1
ATOM 2694 C C . ARG A 1 330 ? -3.034 -1.511 21.512 1.00 98.50 330 ARG A C 1
ATOM 2696 O O . ARG A 1 330 ? -4.256 -1.526 21.517 1.00 98.50 330 ARG A O 1
ATOM 2703 N N . ARG A 1 331 ? -2.318 -0.378 21.495 1.00 98.44 331 ARG A N 1
ATOM 2704 C CA . ARG A 1 331 ? -2.923 0.964 21.463 1.00 98.44 331 ARG A CA 1
ATOM 2705 C C . ARG A 1 331 ? -3.861 1.144 20.277 1.00 98.44 331 ARG A C 1
ATOM 2707 O O . ARG A 1 331 ? -4.991 1.569 20.473 1.00 98.44 331 ARG A O 1
ATOM 2714 N N . VAL A 1 332 ? -3.438 0.784 19.062 1.00 98.38 332 VAL A N 1
ATOM 2715 C CA . VAL A 1 332 ? -4.319 0.863 17.884 1.00 98.38 332 VAL A CA 1
ATOM 2716 C C . VAL A 1 332 ? -5.564 0.001 18.085 1.00 98.38 332 VAL A C 1
ATOM 2718 O O . VAL A 1 332 ? -6.668 0.494 17.875 1.00 98.38 332 VAL A O 1
ATOM 2721 N N . LEU A 1 333 ? -5.419 -1.248 18.534 1.00 97.50 333 LEU A N 1
ATOM 2722 C CA . LEU A 1 333 ? -6.560 -2.146 18.754 1.00 97.50 333 LEU A CA 1
ATOM 2723 C C . LEU A 1 333 ? -7.516 -1.640 19.847 1.00 97.50 333 LEU A C 1
ATOM 2725 O O . LEU A 1 333 ? -8.728 -1.763 19.683 1.00 97.50 333 LEU A O 1
ATOM 2729 N N . SER A 1 334 ? -6.995 -1.037 20.921 1.00 96.94 334 SER A N 1
ATOM 2730 C CA . SER A 1 334 ? -7.795 -0.539 22.047 1.00 96.94 334 SER A CA 1
ATOM 2731 C C . SER A 1 334 ? -8.400 0.851 21.835 1.00 96.94 334 SER A C 1
ATOM 2733 O O . SER A 1 334 ? -9.435 1.159 22.415 1.00 96.94 334 SER A O 1
ATOM 2735 N N . GLU A 1 335 ? -7.747 1.721 21.059 1.00 97.62 335 GLU A N 1
ATOM 2736 C CA . GLU A 1 335 ? -8.149 3.128 20.879 1.00 97.62 335 GLU A CA 1
ATOM 2737 C C . GLU A 1 335 ? -8.972 3.366 19.598 1.00 97.62 335 GLU A C 1
ATOM 2739 O O . GLU A 1 335 ? -9.456 4.479 19.377 1.00 97.62 335 GLU A O 1
ATOM 2744 N N . THR A 1 336 ? -9.129 2.339 18.758 1.00 95.94 336 THR A N 1
ATOM 2745 C CA . THR A 1 336 ? -9.902 2.371 17.505 1.00 95.94 336 THR A CA 1
ATOM 2746 C C . THR A 1 336 ? -10.873 1.197 17.446 1.00 95.94 336 THR A C 1
ATOM 2748 O O . THR A 1 336 ? -10.674 0.199 18.140 1.00 95.94 336 THR A O 1
ATOM 2751 N N . ASP A 1 337 ? -11.882 1.273 16.578 1.00 91.44 337 ASP A N 1
ATOM 2752 C CA . ASP A 1 337 ? -12.972 0.287 16.508 1.00 91.44 337 ASP A CA 1
ATOM 2753 C C . ASP A 1 337 ? -13.118 -0.364 15.136 1.00 91.44 337 ASP A C 1
ATOM 2755 O O . ASP A 1 337 ? -13.679 -1.447 14.984 1.00 91.44 337 ASP A O 1
ATOM 2759 N N . GLY A 1 338 ? -12.675 0.338 14.100 1.00 87.12 338 GLY A N 1
ATOM 2760 C CA . GLY A 1 338 ? -12.724 -0.103 12.717 1.00 87.12 338 GLY A CA 1
ATOM 2761 C C . GLY A 1 338 ? -11.415 -0.745 12.290 1.00 87.12 338 GLY A C 1
ATOM 2762 O O . GLY A 1 338 ? -11.424 -1.683 11.506 1.00 87.12 338 GLY A O 1
ATOM 2763 N N . THR A 1 339 ? -10.288 -0.287 12.797 1.00 94.38 339 THR A N 1
ATOM 2764 C CA . THR A 1 339 ? -8.998 -0.660 12.234 1.00 94.38 339 THR A CA 1
ATOM 2765 C C . THR A 1 339 ? -8.672 -2.104 12.531 1.00 94.38 339 THR A C 1
ATOM 2767 O O . THR A 1 339 ? -8.724 -2.538 13.684 1.00 94.38 339 THR A O 1
ATOM 2770 N N . GLU A 1 340 ? -8.307 -2.842 11.492 1.00 94.38 340 GLU A N 1
ATOM 2771 C CA . GLU A 1 340 ? -7.687 -4.148 11.656 1.00 94.38 340 GLU A CA 1
ATOM 2772 C C . GLU A 1 340 ? -6.168 -4.029 11.556 1.00 94.38 340 GLU A C 1
ATOM 2774 O O . GLU A 1 340 ? -5.630 -3.163 10.862 1.00 94.38 340 GLU A O 1
ATOM 2779 N N . ILE A 1 341 ? -5.491 -4.941 12.236 1.00 97.06 341 ILE A N 1
ATOM 2780 C CA . ILE A 1 341 ? -4.058 -5.147 12.145 1.00 97.06 341 ILE A CA 1
ATOM 2781 C C . ILE A 1 341 ? -3.812 -6.469 11.432 1.00 97.06 341 ILE A C 1
ATOM 2783 O O . ILE A 1 341 ? -4.361 -7.496 11.828 1.00 97.06 341 ILE A O 1
ATOM 2787 N N . SER A 1 342 ? -2.953 -6.453 10.418 1.00 97.06 342 SER A N 1
ATOM 2788 C CA . SER A 1 342 ? -2.386 -7.656 9.820 1.00 97.06 342 SER A CA 1
ATOM 2789 C C . SER A 1 342 ? -0.886 -7.681 10.049 1.00 97.06 342 SER A C 1
ATOM 2791 O O . SER A 1 342 ? -0.158 -6.815 9.562 1.00 97.06 342 SER A O 1
ATOM 2793 N N . PHE A 1 343 ? -0.404 -8.673 10.786 1.00 97.06 343 PHE A N 1
ATOM 2794 C CA . PHE A 1 343 ? 1.028 -8.903 10.900 1.00 97.06 343 PHE A CA 1
ATOM 2795 C C . PHE A 1 343 ? 1.551 -9.478 9.584 1.00 97.06 343 PHE A C 1
ATOM 2797 O O . PHE A 1 343 ? 0.962 -10.410 9.042 1.00 97.06 343 PHE A O 1
ATOM 2804 N N . ILE A 1 344 ? 2.640 -8.912 9.071 1.00 94.19 344 ILE A N 1
ATOM 2805 C CA . ILE A 1 344 ? 3.341 -9.406 7.884 1.00 94.19 344 ILE A CA 1
ATOM 2806 C C . ILE A 1 344 ? 4.774 -9.734 8.269 1.00 94.19 344 ILE A C 1
ATOM 2808 O O . ILE A 1 344 ? 5.409 -8.965 8.999 1.00 94.19 344 ILE A O 1
ATOM 2812 N N . ASN A 1 345 ? 5.286 -10.852 7.762 1.00 90.81 345 ASN A N 1
ATOM 2813 C CA . ASN A 1 345 ? 6.645 -11.277 8.046 1.00 90.81 345 ASN A CA 1
ATOM 2814 C C . ASN A 1 345 ? 7.417 -11.654 6.785 1.00 90.81 345 ASN A C 1
ATOM 2816 O O . ASN A 1 345 ? 6.914 -12.287 5.858 1.00 90.81 345 ASN A O 1
ATOM 2820 N N . THR A 1 346 ? 8.696 -11.323 6.806 1.00 90.81 346 THR A N 1
ATOM 2821 C CA . THR A 1 346 ? 9.686 -11.882 5.903 1.00 90.81 346 THR A CA 1
ATOM 2822 C C . THR A 1 346 ? 10.168 -13.200 6.499 1.00 90.81 346 THR A C 1
ATOM 2824 O O . THR A 1 346 ? 10.981 -13.222 7.429 1.00 90.81 346 THR A O 1
ATOM 2827 N N . PHE A 1 347 ? 9.674 -14.321 5.970 1.00 87.56 347 PHE A N 1
ATOM 2828 C CA . PHE A 1 347 ? 10.176 -15.642 6.345 1.00 87.56 347 PHE A CA 1
ATOM 2829 C C . PHE A 1 347 ? 11.625 -15.812 5.890 1.00 87.56 347 PHE A C 1
ATOM 2831 O O . PHE A 1 347 ? 11.933 -15.824 4.701 1.00 87.56 347 PHE A O 1
ATOM 2838 N N . GLN A 1 348 ? 12.516 -15.980 6.859 1.00 86.06 348 GLN A N 1
ATOM 2839 C CA . GLN A 1 348 ? 13.913 -16.342 6.634 1.00 86.06 348 GLN A CA 1
ATOM 2840 C C . GLN A 1 348 ? 14.455 -17.178 7.806 1.00 86.06 348 GLN A C 1
ATOM 2842 O O . GLN A 1 348 ? 13.774 -17.358 8.820 1.00 86.06 348 GLN A O 1
ATOM 2847 N N . LEU A 1 349 ? 15.671 -17.714 7.674 1.00 91.19 349 LEU A N 1
ATOM 2848 C CA . LEU A 1 349 ? 16.254 -18.695 8.604 1.00 91.19 349 LEU A CA 1
ATOM 2849 C C . LEU A 1 349 ? 16.254 -18.258 10.083 1.00 91.19 349 LEU A C 1
ATOM 2851 O O . LEU A 1 349 ? 16.085 -19.090 10.966 1.00 91.19 349 LEU A O 1
ATOM 2855 N N . LEU A 1 350 ? 16.391 -16.963 10.361 1.00 91.62 350 LEU A N 1
ATOM 2856 C CA . LEU A 1 350 ? 16.387 -16.362 11.697 1.00 91.62 350 LEU A CA 1
ATOM 2857 C C . LEU A 1 350 ? 14.973 -16.198 12.287 1.00 91.62 350 LEU A C 1
ATOM 2859 O O . LEU A 1 350 ? 14.850 -16.034 13.497 1.00 91.62 350 LEU A O 1
ATOM 2863 N N . SER A 1 351 ? 13.911 -16.232 11.475 1.00 89.75 351 SER A N 1
ATOM 2864 C CA . SER A 1 351 ? 12.519 -16.096 11.948 1.00 89.75 351 SER A CA 1
ATOM 2865 C C . SER A 1 351 ? 11.943 -17.425 12.441 1.00 89.75 351 SER A C 1
ATOM 2867 O O . SER A 1 351 ? 11.175 -17.456 13.400 1.00 89.75 351 SER A O 1
ATOM 2869 N N . ILE A 1 352 ? 12.371 -18.541 11.837 1.00 89.19 352 ILE A N 1
ATOM 2870 C CA . ILE A 1 352 ? 11.846 -19.889 12.109 1.00 89.19 352 ILE A CA 1
ATOM 2871 C C . ILE A 1 352 ? 11.990 -20.296 13.586 1.00 89.19 352 ILE A C 1
ATOM 2873 O O . ILE A 1 352 ? 10.995 -20.750 14.156 1.00 89.19 352 ILE A O 1
ATOM 2877 N N . PRO A 1 353 ? 13.149 -20.101 14.256 1.00 90.38 353 PRO A N 1
ATOM 2878 C CA . PRO A 1 353 ? 13.317 -20.513 15.651 1.00 90.38 353 PRO A CA 1
ATOM 2879 C C . PRO A 1 353 ? 12.328 -19.856 16.619 1.00 90.38 353 PRO A C 1
ATOM 2881 O O . PRO A 1 353 ? 12.059 -20.410 17.681 1.00 90.38 353 PRO A O 1
ATOM 2884 N N . ASN A 1 354 ? 11.775 -18.692 16.259 1.00 90.31 354 ASN A N 1
ATOM 2885 C CA . ASN A 1 354 ? 10.830 -17.946 17.085 1.00 90.31 354 ASN A CA 1
ATOM 2886 C C . ASN A 1 354 ? 9.420 -17.852 16.466 1.00 90.31 354 ASN A C 1
ATOM 2888 O O . ASN A 1 354 ? 8.582 -17.064 16.904 1.00 90.31 354 ASN A O 1
ATOM 2892 N N . LEU A 1 355 ? 9.111 -18.684 15.467 1.00 91.38 355 LEU A N 1
ATOM 2893 C CA . LEU A 1 355 ? 7.788 -18.684 14.840 1.00 91.38 355 LEU A CA 1
ATOM 2894 C C . LEU A 1 355 ? 6.686 -19.055 15.841 1.00 91.38 355 LEU A C 1
ATOM 2896 O O . LEU A 1 355 ? 5.620 -18.449 15.836 1.00 91.38 355 LEU A O 1
ATOM 2900 N N . ARG A 1 356 ? 6.947 -20.004 16.751 1.00 93.31 356 ARG A N 1
ATOM 2901 C CA . ARG A 1 356 ? 5.980 -20.381 17.795 1.00 93.31 356 ARG A CA 1
ATOM 2902 C C . ARG A 1 356 ? 5.653 -19.211 18.724 1.00 93.31 356 ARG A C 1
ATOM 2904 O O . ARG A 1 356 ? 4.484 -19.011 19.032 1.00 93.31 356 ARG A O 1
ATOM 2911 N N . GLY A 1 357 ? 6.660 -18.449 19.156 1.00 95.06 357 GLY A N 1
ATOM 2912 C CA . GLY A 1 357 ? 6.452 -17.268 19.997 1.00 95.06 357 GLY A CA 1
ATOM 2913 C C . GLY A 1 357 ? 5.653 -16.190 19.268 1.00 95.06 357 GLY A C 1
ATOM 2914 O O . GLY A 1 357 ? 4.762 -15.576 19.846 1.00 95.06 357 GLY A O 1
ATOM 2915 N N . PHE A 1 358 ? 5.902 -16.026 17.971 1.00 94.81 358 PHE A N 1
ATOM 2916 C CA . PHE A 1 358 ? 5.149 -15.095 17.141 1.00 94.81 358 PHE A CA 1
ATOM 2917 C C . PHE A 1 358 ? 3.683 -15.508 16.945 1.00 94.81 358 PHE A C 1
ATOM 2919 O O . PHE A 1 358 ? 2.787 -14.685 17.125 1.00 94.81 358 PHE A O 1
ATOM 2926 N N . LEU A 1 359 ? 3.420 -16.789 16.673 1.00 94.94 359 LEU A N 1
ATOM 2927 C CA . LEU A 1 359 ? 2.059 -17.332 16.616 1.00 94.94 359 LEU A CA 1
ATOM 2928 C C . LEU A 1 359 ? 1.327 -17.195 17.957 1.00 94.94 359 LEU A C 1
ATOM 2930 O O . LEU A 1 359 ? 0.141 -16.873 17.959 1.00 94.94 359 LEU A O 1
ATOM 2934 N N . GLN A 1 360 ? 2.027 -17.392 19.081 1.00 97.19 360 GLN A N 1
ATOM 2935 C CA . GLN A 1 360 ? 1.458 -17.176 20.411 1.00 97.19 360 GLN A CA 1
ATOM 2936 C C . GLN A 1 360 ? 1.075 -15.707 20.621 1.00 97.19 360 GLN A C 1
ATOM 2938 O O . GLN A 1 360 ? -0.056 -15.441 20.992 1.00 97.19 360 GLN A O 1
ATOM 2943 N N . MET A 1 361 ? 1.947 -14.751 20.280 1.00 97.00 361 MET A N 1
ATOM 2944 C CA . MET A 1 361 ? 1.622 -13.319 20.368 1.00 97.00 361 MET A CA 1
ATOM 2945 C C . MET A 1 361 ? 0.370 -12.956 19.551 1.00 97.00 361 MET A C 1
ATOM 2947 O O . MET A 1 361 ? -0.465 -12.171 19.996 1.00 97.00 361 MET A O 1
ATOM 2951 N N . ILE A 1 362 ? 0.222 -13.520 18.348 1.00 96.12 362 ILE A N 1
ATOM 2952 C CA . ILE A 1 362 ? -0.970 -13.310 17.513 1.00 96.12 362 ILE A CA 1
ATOM 2953 C C . ILE A 1 362 ? -2.214 -13.907 18.178 1.00 96.12 362 ILE A C 1
ATOM 2955 O O . ILE A 1 362 ? -3.282 -13.293 18.127 1.00 96.12 362 ILE A O 1
ATOM 2959 N N . LEU A 1 363 ? -2.095 -15.095 18.778 1.00 96.25 363 LEU A N 1
ATOM 2960 C CA . LEU A 1 363 ? -3.184 -15.724 19.518 1.00 96.25 363 LEU A CA 1
ATOM 2961 C C . LEU A 1 363 ? -3.589 -14.872 20.725 1.00 96.25 363 LEU A C 1
ATOM 2963 O O . LEU A 1 363 ? -4.767 -14.564 20.840 1.00 96.25 363 LEU A O 1
ATOM 2967 N N . ASP A 1 364 ? -2.635 -14.402 21.528 1.00 97.56 364 ASP A N 1
ATOM 2968 C CA . ASP A 1 364 ? -2.889 -13.545 22.694 1.00 97.56 364 ASP A CA 1
ATOM 2969 C C . ASP A 1 364 ? -3.642 -12.264 22.283 1.00 97.56 364 ASP A C 1
ATOM 2971 O O . ASP A 1 364 ? -4.636 -11.872 22.894 1.00 97.56 364 ASP A O 1
ATOM 2975 N N . LEU A 1 365 ? -3.236 -11.635 21.173 1.00 97.62 365 LEU A N 1
ATOM 2976 C CA . LEU A 1 365 ? -3.943 -10.474 20.624 1.00 97.62 365 LEU A CA 1
ATOM 2977 C C . LEU A 1 365 ? -5.352 -10.814 20.115 1.00 97.62 365 LEU A C 1
ATOM 2979 O O . LEU A 1 365 ? -6.232 -9.960 20.168 1.00 97.62 365 LEU A O 1
ATOM 2983 N N . ARG A 1 366 ? -5.599 -12.031 19.616 1.00 96.31 366 ARG A N 1
ATOM 2984 C CA . ARG A 1 366 ? -6.944 -12.489 19.220 1.00 96.31 366 ARG A CA 1
ATOM 2985 C C . ARG A 1 366 ? -7.811 -12.843 20.425 1.00 96.31 366 ARG A C 1
ATOM 2987 O O . ARG A 1 366 ? -9.015 -12.597 20.391 1.00 96.31 366 ARG A O 1
ATOM 2994 N N . GLU A 1 367 ? -7.227 -13.398 21.475 1.00 96.06 367 GLU A N 1
ATOM 2995 C CA . GLU A 1 367 ? -7.917 -13.649 22.740 1.00 96.06 367 GLU A CA 1
ATOM 2996 C C . GLU A 1 367 ? -8.340 -12.347 23.418 1.00 96.06 367 GLU A C 1
ATOM 2998 O O . GLU A 1 367 ? -9.355 -12.325 24.100 1.00 96.06 367 GLU A O 1
ATOM 3003 N N . GLU A 1 368 ? -7.634 -11.244 23.179 1.00 96.19 368 GLU A N 1
ATOM 3004 C CA . GLU A 1 368 ? -8.027 -9.944 23.722 1.00 96.19 368 GLU A CA 1
ATOM 3005 C C . GLU A 1 368 ? -8.901 -9.118 22.768 1.00 96.19 368 GLU A C 1
ATOM 3007 O O . GLU A 1 368 ? -9.909 -8.554 23.180 1.00 96.19 368 GLU A O 1
ATOM 3012 N N . PHE A 1 369 ? -8.544 -9.057 21.483 1.00 96.19 369 PHE A N 1
ATOM 3013 C CA . PHE A 1 369 ? -9.146 -8.140 20.505 1.00 96.19 369 PHE A CA 1
ATOM 3014 C C . PHE A 1 369 ? -9.834 -8.853 19.332 1.00 96.19 369 PHE A C 1
ATOM 3016 O O . PHE A 1 369 ? -10.190 -8.218 18.340 1.00 96.19 369 PHE A O 1
ATOM 3023 N N . GLY A 1 370 ? -9.994 -10.176 19.378 1.00 92.94 370 GLY A N 1
ATOM 3024 C CA . GLY A 1 370 ? -10.629 -10.961 18.317 1.00 92.94 370 GLY A CA 1
ATOM 3025 C C . GLY A 1 370 ? -12.147 -10.789 18.243 1.00 92.94 370 GLY A C 1
ATOM 3026 O O . GLY A 1 370 ? -12.754 -10.066 19.025 1.00 92.94 370 GLY A O 1
ATOM 3027 N N . TYR A 1 371 ? -12.770 -11.479 17.283 1.00 93.44 371 TYR A N 1
ATOM 3028 C CA . TYR A 1 371 ? -14.211 -11.377 17.008 1.00 93.44 371 TYR A CA 1
ATO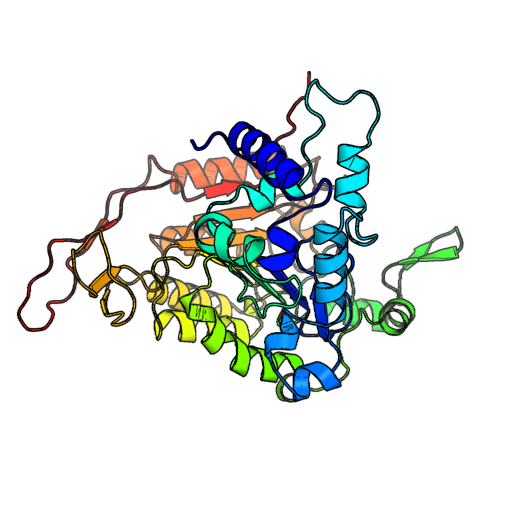M 3029 C C . TYR A 1 371 ? -15.094 -11.634 18.241 1.00 93.44 371 TYR A C 1
ATOM 3031 O O . TYR A 1 371 ? -16.062 -10.910 18.468 1.00 93.44 371 TYR A O 1
ATOM 3039 N N . GLU A 1 372 ? -14.771 -12.661 19.032 1.00 92.75 372 GLU A N 1
ATOM 3040 C CA . GLU A 1 372 ? -15.577 -13.043 20.200 1.00 92.75 372 GLU A CA 1
ATOM 3041 C C . GLU A 1 372 ? -15.450 -12.065 21.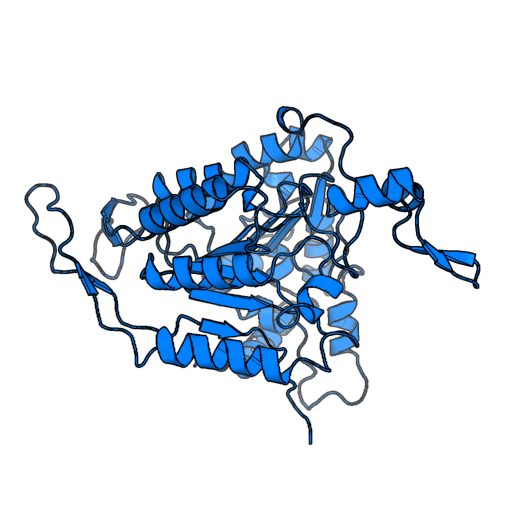371 1.00 92.75 372 GLU A C 1
ATOM 3043 O O . GLU A 1 372 ? -16.352 -11.992 22.198 1.00 92.75 372 GLU A O 1
ATOM 3048 N N . ASN A 1 373 ? -14.387 -11.258 21.395 1.00 91.44 373 ASN A N 1
ATOM 3049 C CA . ASN A 1 373 ? -14.076 -10.318 22.475 1.00 91.44 373 ASN A CA 1
ATOM 3050 C C . ASN A 1 373 ? -14.405 -8.867 22.098 1.00 91.44 373 ASN A C 1
ATOM 3052 O O . ASN A 1 373 ? -13.883 -7.917 22.676 1.00 91.44 373 ASN A O 1
ATOM 3056 N N . GLN A 1 374 ? -15.269 -8.692 21.100 1.00 91.62 374 GLN A N 1
ATOM 3057 C CA . GLN A 1 374 ? -15.768 -7.400 20.654 1.00 91.62 374 GLN A CA 1
ATOM 3058 C C . GLN A 1 374 ? -17.293 -7.352 20.721 1.00 91.62 374 GLN A C 1
ATOM 3060 O O . GLN A 1 374 ? -17.980 -8.367 20.590 1.00 91.62 374 GLN A O 1
ATOM 3065 N N . GLU A 1 375 ? -17.820 -6.139 20.849 1.00 92.69 375 GLU A N 1
ATOM 3066 C CA . GLU A 1 375 ? -19.252 -5.855 20.842 1.00 92.69 375 GLU A CA 1
ATOM 3067 C C . GLU A 1 375 ? -19.639 -5.015 19.621 1.00 92.69 375 GLU A C 1
ATOM 3069 O O . GLU A 1 375 ? -18.825 -4.274 19.062 1.00 92.69 375 GLU A O 1
ATOM 3074 N N . ASP A 1 376 ? -20.903 -5.125 19.210 1.00 95.38 376 ASP A N 1
ATOM 3075 C CA . ASP A 1 376 ? -21.479 -4.196 18.242 1.00 95.38 376 ASP A CA 1
ATOM 3076 C C . ASP A 1 376 ? -21.506 -2.788 18.853 1.00 95.38 376 ASP A C 1
ATOM 3078 O O . ASP A 1 376 ? -22.004 -2.592 19.962 1.00 95.38 376 ASP A O 1
ATOM 3082 N N . LYS A 1 377 ? -21.034 -1.781 18.112 1.00 93.75 377 LYS A N 1
ATOM 3083 C CA . LYS A 1 377 ? -21.129 -0.380 18.544 1.00 93.75 377 LYS A CA 1
ATOM 3084 C C . LYS A 1 377 ? -22.290 0.315 17.859 1.00 93.75 377 LYS A C 1
ATOM 3086 O O . LYS A 1 377 ? -22.340 0.396 16.631 1.00 93.75 377 LYS A O 1
ATOM 3091 N N . ILE A 1 378 ? -23.202 0.848 18.664 1.00 95.06 378 ILE A N 1
ATOM 3092 C CA . ILE A 1 378 ? -24.339 1.643 18.200 1.00 95.06 378 ILE A CA 1
ATOM 3093 C C . ILE A 1 378 ? -23.956 3.118 18.296 1.00 95.06 378 ILE A C 1
ATOM 3095 O O . ILE A 1 378 ? -23.653 3.622 19.374 1.00 95.06 378 ILE A O 1
ATOM 3099 N N . ILE A 1 379 ? -23.960 3.804 17.160 1.00 94.12 379 ILE A N 1
ATOM 3100 C CA . ILE A 1 379 ? -23.555 5.202 17.030 1.00 94.12 379 ILE A CA 1
ATOM 3101 C C . ILE A 1 379 ? -24.742 5.961 16.454 1.00 94.12 379 ILE A C 1
ATOM 3103 O O . ILE A 1 379 ? -25.240 5.603 15.391 1.00 94.12 379 ILE A O 1
ATOM 3107 N N . GLN A 1 380 ? -25.210 7.003 17.138 1.00 93.00 380 GLN A N 1
ATOM 3108 C CA . GLN A 1 380 ? -26.231 7.887 16.584 1.00 93.00 380 GLN A CA 1
ATOM 3109 C C . GLN A 1 380 ? -25.548 8.883 15.634 1.00 93.00 380 GLN A C 1
ATOM 3111 O O . GLN A 1 380 ? -24.760 9.700 16.114 1.00 93.00 380 GLN A O 1
ATOM 3116 N N . PRO A 1 381 ? -25.812 8.837 14.314 1.00 90.38 381 PRO A N 1
ATOM 3117 C CA . PRO A 1 381 ? -25.244 9.812 13.393 1.00 90.38 381 PRO A CA 1
ATOM 3118 C C . PRO A 1 381 ? -25.797 11.213 13.684 1.00 90.38 381 PRO A C 1
ATOM 3120 O O . PRO A 1 381 ? -26.915 11.319 14.208 1.00 90.38 381 PRO A O 1
ATOM 3123 N N . PRO A 1 382 ? -25.050 12.275 13.333 1.00 87.12 382 PRO A N 1
ATOM 3124 C CA . PRO A 1 382 ? -25.538 13.639 13.481 1.00 87.12 382 PRO A CA 1
ATOM 3125 C C . PRO A 1 382 ? -26.795 13.861 12.633 1.00 87.12 382 PRO A C 1
ATOM 3127 O O . PRO A 1 382 ? -26.925 13.308 11.539 1.00 87.12 382 PRO A O 1
ATOM 3130 N N . ASP A 1 383 ? -27.707 14.691 13.135 1.00 86.00 383 ASP A N 1
ATOM 3131 C CA . ASP A 1 383 ? -28.875 15.126 12.374 1.00 86.00 383 ASP A CA 1
ATOM 3132 C C . ASP A 1 383 ? -28.430 15.979 11.180 1.00 86.00 383 ASP A C 1
ATOM 3134 O O . ASP A 1 383 ? -27.503 16.789 11.283 1.00 86.00 383 ASP A O 1
ATOM 3138 N N . HIS A 1 384 ? -29.111 15.831 10.046 1.00 81.50 384 HIS A N 1
ATOM 3139 C CA . HIS A 1 384 ? -28.758 16.547 8.827 1.00 81.50 384 HIS A CA 1
ATOM 3140 C C . HIS A 1 384 ? -29.996 17.143 8.159 1.00 81.50 384 HIS A C 1
ATOM 3142 O O . HIS A 1 384 ? -30.936 16.428 7.827 1.00 81.50 384 HIS A O 1
ATOM 3148 N N . HIS A 1 385 ? -30.034 18.471 8.005 1.00 82.75 385 HIS A N 1
ATOM 3149 C CA . HIS A 1 385 ? -31.192 19.210 7.471 1.00 82.75 385 HIS A CA 1
ATOM 3150 C C . HIS A 1 385 ? -32.546 18.833 8.115 1.00 82.75 385 HIS A C 1
ATOM 3152 O O . HIS A 1 385 ? -33.575 18.777 7.447 1.00 82.75 385 HIS A O 1
ATOM 3158 N N . GLY A 1 386 ? -32.553 18.570 9.427 1.00 80.50 386 GLY A N 1
ATOM 3159 C CA . GLY A 1 386 ? -33.755 18.166 10.169 1.00 80.50 386 GLY A CA 1
ATOM 3160 C C . GLY A 1 386 ? -34.150 16.695 9.995 1.00 80.50 386 GLY A C 1
ATOM 3161 O O . GLY A 1 386 ? -35.125 16.256 10.603 1.00 80.50 386 GLY A O 1
ATOM 3162 N N . PHE A 1 387 ? -33.395 15.919 9.211 1.00 82.38 387 PHE A N 1
ATOM 3163 C CA . PHE A 1 387 ? -33.539 14.473 9.124 1.00 82.38 387 PHE A CA 1
ATOM 3164 C C . PHE A 1 387 ? -32.699 13.788 10.205 1.00 82.38 387 PHE A C 1
ATOM 3166 O O . PHE A 1 387 ? -31.478 13.955 10.269 1.00 82.38 387 PHE A O 1
ATOM 3173 N N . LYS A 1 388 ? -33.366 12.988 11.040 1.00 85.25 388 LYS A N 1
ATOM 3174 C CA . LYS A 1 388 ? -32.718 12.149 12.046 1.00 85.25 388 LYS A CA 1
ATOM 3175 C C . LYS A 1 388 ? -32.434 10.774 11.458 1.00 85.25 388 LYS A C 1
ATOM 3177 O O . LYS A 1 388 ? -33.356 10.015 11.162 1.00 85.25 388 LYS A O 1
ATOM 3182 N N . HIS A 1 389 ? -31.156 10.450 11.305 1.00 85.06 389 HIS A N 1
ATOM 3183 C CA . HIS A 1 389 ? -30.739 9.155 10.778 1.00 85.06 389 HIS A CA 1
ATOM 3184 C C . HIS A 1 389 ? -30.988 8.028 11.795 1.00 85.06 389 HIS A C 1
ATOM 3186 O O . HIS A 1 389 ? -30.878 8.258 13.006 1.00 85.06 389 HIS A O 1
ATOM 3192 N N . PRO A 1 390 ? -31.298 6.800 11.336 1.00 89.00 390 PRO A N 1
ATOM 3193 C CA . PRO A 1 390 ? -31.307 5.644 12.222 1.00 89.00 390 PRO A CA 1
ATOM 3194 C C . PRO A 1 390 ? -29.905 5.418 12.818 1.00 89.00 390 PRO A C 1
ATOM 3196 O O . PRO A 1 390 ? -28.909 5.809 12.199 1.00 89.00 390 PRO A O 1
ATOM 3199 N N . PRO A 1 391 ? -29.802 4.775 13.995 1.00 92.38 391 PRO A N 1
ATOM 3200 C CA . PRO A 1 391 ? -28.510 4.440 14.575 1.00 92.38 391 PRO A CA 1
ATOM 3201 C C . PRO A 1 391 ? -27.652 3.615 13.609 1.00 92.38 391 PRO A C 1
ATOM 3203 O O . PRO A 1 391 ? -28.098 2.603 13.067 1.00 92.38 391 PRO A O 1
ATOM 3206 N N . PHE A 1 392 ? -26.404 4.035 13.420 1.00 92.00 392 PHE A N 1
ATOM 3207 C CA . PHE A 1 392 ? -25.393 3.265 12.710 1.00 92.00 392 PHE A CA 1
ATOM 3208 C C . PHE A 1 392 ? -24.893 2.145 13.623 1.00 92.00 392 PHE A C 1
ATOM 3210 O O . PHE A 1 392 ? -24.478 2.398 14.755 1.00 92.00 392 PHE A O 1
ATOM 3217 N N . VAL A 1 393 ? -24.896 0.907 13.130 1.00 94.12 393 VAL A N 1
ATOM 3218 C CA . VAL A 1 393 ? -24.377 -0.245 13.875 1.00 94.12 393 VAL A CA 1
ATOM 3219 C C . VAL A 1 393 ? -23.061 -0.687 13.255 1.00 94.12 393 VAL A C 1
ATOM 3221 O O . VAL A 1 393 ? -23.039 -1.308 12.192 1.00 94.12 393 VAL A O 1
ATOM 3224 N N . ARG A 1 394 ? -21.952 -0.413 13.944 1.00 92.62 394 ARG A N 1
ATOM 3225 C CA . ARG A 1 394 ? -20.665 -1.026 13.615 1.00 92.62 394 ARG A CA 1
ATOM 3226 C C . ARG A 1 394 ? -20.666 -2.448 14.153 1.00 92.62 394 ARG A C 1
ATOM 3228 O O . ARG A 1 394 ? -20.590 -2.650 15.362 1.00 92.62 394 ARG A O 1
ATOM 3235 N N . LYS A 1 395 ? -20.759 -3.421 13.251 1.00 93.81 395 LYS A N 1
ATOM 3236 C CA . LYS A 1 395 ? -20.721 -4.836 13.615 1.00 93.81 395 LYS A CA 1
ATOM 3237 C C . LYS A 1 395 ? -19.346 -5.243 14.131 1.00 93.81 395 LYS A C 1
ATOM 3239 O O . LYS A 1 395 ? -18.334 -4.851 13.542 1.00 93.81 395 LYS A O 1
ATOM 3244 N N . LYS A 1 396 ? -19.323 -6.058 15.189 1.00 93.88 396 LYS A N 1
ATOM 3245 C CA . LYS A 1 396 ? -18.091 -6.709 15.651 1.00 93.88 396 LYS A CA 1
ATOM 3246 C C . LYS A 1 396 ? -17.461 -7.528 14.518 1.00 93.88 396 LYS A C 1
ATOM 3248 O O . LYS A 1 396 ? -18.171 -8.114 13.695 1.00 93.88 396 LYS A O 1
ATOM 3253 N N . ARG A 1 397 ? -16.126 -7.560 14.446 1.00 92.75 397 ARG A N 1
ATOM 3254 C CA . ARG A 1 397 ? -15.379 -8.234 13.366 1.00 92.75 397 ARG A CA 1
ATOM 3255 C C . ARG A 1 397 ? -14.024 -8.760 13.830 1.00 92.75 397 ARG A C 1
ATOM 3257 O O . ARG A 1 397 ? -13.498 -8.296 14.829 1.00 92.75 397 ARG A O 1
ATOM 3264 N N . GLN A 1 398 ? -13.429 -9.704 13.097 1.00 93.19 398 GLN A N 1
ATOM 3265 C CA . GLN A 1 398 ? -12.028 -10.071 13.330 1.00 93.19 398 GLN A CA 1
ATOM 3266 C C . GLN A 1 398 ? -11.136 -8.870 12.988 1.00 93.19 398 GLN A C 1
ATOM 3268 O O . GLN A 1 398 ? -11.273 -8.297 11.909 1.00 93.19 398 GLN A O 1
ATOM 3273 N N . ARG A 1 399 ? -10.250 -8.489 13.913 1.00 94.81 399 ARG A N 1
ATOM 3274 C CA . ARG A 1 399 ? -9.359 -7.324 13.780 1.00 94.81 399 ARG A CA 1
ATOM 3275 C C . ARG A 1 399 ? -7.878 -7.681 13.830 1.00 94.81 399 ARG A C 1
ATOM 3277 O O . ARG A 1 399 ? -7.059 -6.809 13.574 1.00 94.81 399 ARG A O 1
ATOM 3284 N N . VAL A 1 400 ? -7.531 -8.929 14.148 1.00 96.50 400 VAL A N 1
ATOM 3285 C CA . VAL A 1 400 ? -6.138 -9.386 14.230 1.00 96.50 400 VAL A CA 1
ATOM 3286 C C . VAL A 1 400 ? -5.894 -10.498 13.213 1.00 96.50 400 VAL A C 1
ATOM 3288 O O . VAL A 1 400 ? -6.340 -11.644 13.363 1.00 96.50 400 VAL A O 1
ATOM 3291 N N . TRP A 1 401 ? -5.146 -10.154 12.175 1.00 95.06 401 TRP A N 1
ATOM 3292 C CA . TRP A 1 401 ? -4.778 -11.018 11.064 1.00 95.06 401 TRP A CA 1
ATOM 3293 C C . TRP A 1 401 ? -3.281 -11.307 11.068 1.00 95.06 401 TRP A C 1
ATOM 3295 O O . TRP A 1 401 ? -2.476 -10.570 11.639 1.00 95.06 401 TRP A O 1
ATOM 3305 N N . PHE A 1 402 ? -2.921 -12.410 10.428 1.00 91.88 402 PHE A N 1
ATOM 3306 C CA . PHE A 1 402 ? -1.539 -12.764 10.166 1.00 91.88 402 PHE A CA 1
ATOM 3307 C C . PHE A 1 402 ? -1.459 -13.209 8.715 1.00 91.88 402 PHE A C 1
ATOM 3309 O O . PHE A 1 402 ? -2.134 -14.166 8.329 1.00 91.88 402 PHE A O 1
ATOM 3316 N N . ASP A 1 403 ? -0.696 -12.466 7.923 1.00 84.44 403 ASP A N 1
ATOM 3317 C CA . ASP A 1 403 ? -0.455 -12.764 6.521 1.00 84.44 403 ASP A CA 1
ATOM 3318 C C . ASP A 1 403 ? 0.606 -13.857 6.436 1.00 84.44 403 ASP A C 1
ATOM 3320 O O . ASP A 1 403 ? 1.811 -13.600 6.456 1.00 84.44 403 ASP A O 1
ATOM 3324 N N . ILE A 1 404 ? 0.136 -15.100 6.424 1.00 71.81 404 ILE A N 1
ATOM 3325 C CA . ILE A 1 404 ? 0.965 -16.252 6.103 1.00 71.81 404 ILE A CA 1
ATOM 3326 C C . ILE A 1 404 ? 0.670 -16.675 4.675 1.00 71.81 404 ILE A C 1
ATOM 3328 O O . ILE A 1 404 ? -0.504 -16.816 4.318 1.00 71.81 404 ILE A O 1
ATOM 3332 N N . PRO A 1 405 ? 1.704 -16.955 3.862 1.00 58.25 405 PRO A N 1
ATOM 3333 C CA . PRO A 1 405 ? 1.479 -17.672 2.628 1.00 58.25 405 PRO A CA 1
ATOM 3334 C C . PRO A 1 405 ? 0.818 -18.991 3.016 1.00 58.25 405 PRO A C 1
ATOM 3336 O O . PRO A 1 405 ? 1.406 -19.807 3.730 1.00 58.25 405 PRO A O 1
ATOM 3339 N N . TYR A 1 406 ? -0.431 -19.180 2.591 1.00 48.72 406 TYR A N 1
ATOM 3340 C CA . TYR A 1 406 ? -1.097 -20.465 2.707 1.00 48.72 406 TYR A CA 1
ATOM 3341 C C . TYR A 1 406 ? -0.262 -21.455 1.894 1.00 48.72 406 TYR A C 1
ATOM 3343 O O . TYR A 1 406 ? -0.360 -21.505 0.667 1.00 48.72 406 TYR A O 1
ATOM 3351 N N . LEU A 1 407 ? 0.612 -22.208 2.567 1.00 43.50 407 LEU A N 1
ATOM 3352 C CA . LEU A 1 407 ? 1.226 -23.395 1.994 1.00 43.50 407 LEU A CA 1
ATOM 3353 C C . LEU A 1 407 ? 0.060 -24.305 1.637 1.00 43.50 407 LEU A C 1
ATOM 3355 O O . LEU A 1 407 ? -0.544 -24.921 2.510 1.00 43.50 407 LEU A O 1
ATOM 3359 N N . ARG A 1 408 ? -0.302 -24.332 0.351 1.00 46.41 408 ARG A N 1
ATOM 3360 C CA . ARG A 1 408 ? -1.427 -25.140 -0.124 1.00 46.41 408 ARG A CA 1
ATOM 3361 C C . ARG A 1 408 ? -1.218 -26.635 0.104 1.00 46.41 408 ARG A C 1
ATOM 3363 O O . ARG A 1 408 ? -2.180 -27.364 -0.058 1.00 46.41 408 ARG A O 1
ATOM 3370 N N . TYR A 1 409 ? -0.016 -27.063 0.487 1.00 37.88 409 TYR A N 1
ATOM 3371 C CA . TYR A 1 409 ? 0.329 -28.444 0.790 1.00 37.88 409 TYR A CA 1
ATOM 3372 C C . TYR A 1 409 ? 1.564 -28.486 1.700 1.00 37.88 409 TYR A C 1
ATOM 3374 O O . TYR A 1 409 ? 2.632 -28.022 1.291 1.00 37.88 409 TYR A O 1
ATOM 3382 N N . PRO A 1 410 ? 1.463 -29.080 2.894 1.00 36.41 410 PRO A N 1
ATOM 3383 C CA . PRO A 1 410 ? 2.519 -29.923 3.410 1.00 36.41 410 PRO A CA 1
ATOM 3384 C C . PRO A 1 410 ? 1.937 -31.331 3.559 1.00 36.41 410 PRO A C 1
ATOM 3386 O O . PRO A 1 410 ? 1.742 -31.794 4.679 1.00 36.41 410 PRO A O 1
ATOM 3389 N N . ASP A 1 411 ? 1.590 -31.956 2.433 1.00 34.78 411 ASP A N 1
ATOM 3390 C CA . ASP A 1 411 ? 1.354 -33.402 2.401 1.00 34.78 411 ASP A CA 1
ATOM 3391 C C . ASP A 1 411 ? 2.672 -34.110 2.072 1.00 34.78 411 ASP A C 1
ATOM 3393 O O . ASP A 1 411 ? 3.332 -33.688 1.088 1.00 34.78 411 ASP A O 1
#